Protein AF-A0ABD3QLY6-F1 (afdb_monomer_lite)

Organism: NCBI:txid29204

Foldseek 3Di:
DPDFDDDDPLPDDLVVVCVQFNQALFKTRLTGLQEIFGADQPPDPCSLLCCCPVSVAQEEEEAALQADFAVQADEQFDWHNNPDPVNVPPDRCLVVSQVSCVVVVHDRHHYYYHYDYPPAATPDLLSLLRVLLVSLLCSVVSGRYYYYYHRRAARVLLSSLLNVCQVVVVADSVRSQSSSQSSNCSSPVPDPPPDRRRHNPDVNSSVSSVVNVVVVVVLLLVLLLVVVVCVVCVVVVHDDPDPSVSSVSSQVSDDVVSVVLVPDDPDSPPPFDFPFKFKAAALLVQVVLCVQPVDRDLDDRIDIATAGAVSSVCSVDNDQLRSCQQQQKGKDQAAFPDDAPLFWLVSCQVGPVVSVVVVVCVNAVFFPDKWKFQKEKEWQDDDFPPDPPPTTRTYDYFLAHKFAQFALQQDDLLVVLVVSVVGTSDHPPPPDDPDDPSRVCCCLVPPVQFKKFKKKKKAFPDQWFPQFQFKKKKRFFFDPPDLQTDPPVTHGDPPIHIYTHGRGHRSMIMMGTRDIQFRSGRHRIIIGRTGGPDDPDPDDITIMMMMMMMTTGPDHHPPSRGCPDPPHDGDHDDNVCRRVVSVVVVVVVVVD

Secondary structure (DSSP, 8-state):
-PPPPPPPPTT--HHHHHHHHB--SSEEEEETTTEEEES-GGGSTTHHHIIIIIS---EEEEEETTSPPPTTPEE-TT------GGGGGS---HHHHHHHHHHTTPPPPEEEEEEE-TTS--S-HHHHHHHHHHHHHHHHTT--EEEE-SSSSHHHHHHHHHHHHHHSTTS-HHHHHHHHHHHHHGGGTT--------SS-SHHHHHHHHHHHHHHHHHHHHHHHHHHHHHHHHHTT-------HHHHHHHTTS-HHHHHTTTS-TT---PPPEEEEEEEE-HHHHHHHHHHH--S-SS-SEEEEEEEEHHHHHTTSSSHHHHHHHHSEEEEE---SS---TTBHHHIIIIIHHHHHHHHHHH-S-EEEEEEEEEEEEETT--------TTBPPEEE---S-B----TTTS-HHHHHHHHHHHB---TT---SSS-HHHHHHHHHHTS-EEEEEEEEEEE-SSS---SS-EEEEE----TTSS--STTTS---TT-EEEE-TT--TTEEEEEEEEESBTTS-----EEE---TT----PPPPEEEEEEEEEEEEEEPPTTTBTT-TTSPPP---HHHHHHHHHHHHHHHHT-

Structure (mmCIF, N/CA/C/O backbone):
data_AF-A0ABD3QLY6-F1
#
_entry.id   AF-A0ABD3QLY6-F1
#
loop_
_atom_site.group_PDB
_atom_site.id
_atom_site.type_symbol
_atom_site.label_atom_id
_atom_site.label_alt_id
_atom_site.label_comp_id
_atom_site.label_asym_id
_atom_site.label_entity_id
_atom_site.label_seq_id
_atom_site.pdbx_PDB_ins_code
_atom_site.Cartn_x
_atom_site.Cartn_y
_atom_site.Cartn_z
_atom_site.occupancy
_atom_site.B_iso_or_equiv
_atom_site.auth_seq_id
_atom_site.auth_comp_id
_atom_site.auth_asym_id
_atom_site.auth_atom_id
_atom_site.pdbx_PDB_model_num
ATOM 1 N N . MET A 1 1 ? -5.185 -14.599 -25.577 1.00 59.56 1 MET A N 1
ATOM 2 C CA . MET A 1 1 ? -3.857 -13.963 -25.406 1.00 59.56 1 MET A CA 1
ATOM 3 C C . MET A 1 1 ? -2.781 -14.980 -25.745 1.00 59.56 1 MET A C 1
ATOM 5 O O . MET A 1 1 ? -3.010 -16.162 -25.510 1.00 59.56 1 MET A O 1
ATOM 9 N N . GLN A 1 2 ? -1.654 -14.558 -26.323 1.00 74.06 2 GLN A N 1
ATOM 10 C CA . GLN A 1 2 ? -0.498 -15.443 -26.495 1.00 74.06 2 GLN A CA 1
ATOM 11 C C . GLN A 1 2 ? -0.027 -15.909 -25.112 1.00 74.06 2 GLN A C 1
ATOM 13 O O . GLN A 1 2 ? 0.228 -15.077 -24.244 1.00 74.06 2 GLN A O 1
ATOM 18 N N . GLN A 1 3 ? 0.045 -17.223 -24.892 1.00 84.38 3 GLN A N 1
ATOM 19 C CA . GLN A 1 3 ? 0.587 -17.766 -23.650 1.00 84.38 3 GLN A CA 1
ATOM 20 C C . GLN A 1 3 ? 2.085 -17.459 -23.603 1.00 84.38 3 GLN A C 1
ATOM 22 O O . GLN A 1 3 ? 2.825 -17.834 -24.517 1.00 84.38 3 GLN A O 1
ATOM 27 N N . LEU A 1 4 ? 2.517 -16.745 -22.567 1.00 90.88 4 LEU A N 1
ATOM 28 C CA . LEU A 1 4 ? 3.925 -16.418 -22.379 1.00 90.88 4 LEU A CA 1
ATOM 29 C C . LEU A 1 4 ? 4.684 -17.637 -21.837 1.00 90.88 4 LEU A C 1
ATOM 31 O O . LEU A 1 4 ? 4.130 -18.388 -21.028 1.00 90.88 4 LEU A O 1
ATOM 35 N N . PRO A 1 5 ? 5.941 -17.857 -22.260 1.00 92.94 5 PRO A N 1
ATOM 36 C CA . PRO A 1 5 ? 6.772 -18.891 -21.660 1.00 92.94 5 PRO A CA 1
ATOM 37 C C . PRO A 1 5 ? 7.061 -18.547 -20.187 1.00 92.94 5 PRO A C 1
ATOM 39 O O . PRO A 1 5 ? 7.190 -17.367 -19.860 1.00 92.94 5 PRO A O 1
ATOM 42 N N . PRO A 1 6 ? 7.191 -19.532 -19.282 1.00 92.75 6 PRO A N 1
ATOM 43 C CA . PRO A 1 6 ? 7.613 -19.258 -17.912 1.00 92.75 6 PRO A CA 1
ATOM 44 C C . PRO A 1 6 ? 9.043 -18.703 -17.889 1.00 92.75 6 PRO A C 1
ATOM 46 O O . PRO A 1 6 ? 9.873 -19.077 -18.725 1.00 92.75 6 PRO A O 1
ATOM 49 N N . LEU A 1 7 ? 9.342 -17.840 -16.916 1.00 92.88 7 LEU A N 1
ATOM 50 C CA . LEU A 1 7 ? 10.711 -17.378 -16.701 1.00 92.88 7 LEU A CA 1
ATOM 51 C C . LEU A 1 7 ? 11.586 -18.524 -16.171 1.00 92.88 7 LEU A C 1
ATOM 53 O O . LEU A 1 7 ? 11.130 -19.302 -15.327 1.00 92.88 7 LEU A O 1
ATOM 57 N N . PRO A 1 8 ? 12.831 -18.665 -16.662 1.00 93.25 8 PRO A N 1
ATOM 58 C CA . PRO A 1 8 ? 13.749 -19.669 -16.138 1.00 93.25 8 PRO A CA 1
ATOM 59 C C . PRO A 1 8 ? 14.133 -19.313 -14.696 1.00 93.25 8 PRO A C 1
ATOM 61 O O . PRO A 1 8 ? 14.237 -18.132 -14.393 1.00 93.25 8 PRO A O 1
ATOM 64 N N . PRO A 1 9 ? 14.417 -20.279 -13.807 1.00 90.88 9 PRO A N 1
ATOM 65 C CA . PRO A 1 9 ? 14.890 -19.953 -12.465 1.00 90.88 9 PRO A CA 1
ATOM 66 C C . PRO A 1 9 ? 16.200 -19.159 -12.539 1.00 90.88 9 PRO A C 1
ATOM 68 O O . PRO A 1 9 ? 17.073 -19.486 -13.338 1.00 90.88 9 PRO A O 1
ATOM 71 N N . LEU A 1 10 ? 16.389 -18.156 -11.678 1.00 86.25 10 LEU A N 1
ATOM 72 C CA . LEU A 1 10 ? 17.618 -17.346 -11.657 1.00 86.25 10 LEU A CA 1
ATOM 73 C C . LEU A 1 10 ? 18.898 -18.165 -11.411 1.00 86.25 10 LEU A C 1
ATOM 75 O O . LEU A 1 10 ? 19.988 -17.705 -11.750 1.00 86.25 10 LEU A O 1
ATOM 79 N N . THR A 1 11 ? 18.781 -19.362 -10.836 1.00 88.44 11 THR A N 1
ATOM 80 C CA . THR A 1 11 ? 19.881 -20.311 -10.597 1.00 88.44 11 THR A CA 1
ATOM 81 C C . THR A 1 11 ? 20.232 -21.169 -11.815 1.00 88.44 11 THR A C 1
ATOM 83 O O . THR A 1 11 ? 21.123 -22.013 -11.722 1.00 88.44 11 THR A O 1
ATOM 86 N N . ILE A 1 12 ? 19.539 -20.986 -12.944 1.00 91.25 12 ILE A N 1
ATOM 87 C CA . ILE A 1 12 ? 19.807 -21.714 -14.183 1.00 91.25 12 ILE A CA 1
ATOM 88 C C . ILE A 1 12 ? 21.262 -21.526 -14.627 1.00 91.25 12 ILE A C 1
ATOM 90 O O . ILE A 1 12 ? 21.833 -20.436 -14.534 1.00 91.25 12 ILE A O 1
ATOM 94 N N . ASP A 1 13 ? 21.866 -22.598 -15.133 1.00 92.19 13 ASP A N 1
ATOM 95 C CA . ASP A 1 13 ? 23.226 -22.539 -15.641 1.00 92.19 13 ASP A CA 1
ATOM 96 C C . ASP A 1 13 ? 23.318 -21.651 -16.896 1.00 92.19 13 ASP A C 1
ATOM 98 O O . ASP A 1 13 ? 22.377 -21.518 -17.689 1.00 92.19 13 ASP A O 1
ATOM 102 N N . GLN A 1 14 ? 24.484 -21.040 -17.098 1.00 88.94 14 GLN A N 1
ATOM 103 C CA . GLN A 1 14 ? 24.671 -20.056 -18.160 1.00 88.94 14 GLN A CA 1
ATOM 104 C C . GLN A 1 14 ? 24.549 -20.640 -19.573 1.00 88.94 14 GLN A C 1
ATOM 106 O O . GLN A 1 14 ? 24.193 -19.907 -20.498 1.00 88.94 14 GLN A O 1
ATOM 111 N N . LEU A 1 15 ? 24.796 -21.940 -19.765 1.00 90.62 15 LEU A N 1
ATOM 112 C CA . LEU A 1 15 ? 24.641 -22.584 -21.068 1.00 90.62 15 LEU A CA 1
ATOM 113 C C . LEU A 1 15 ? 23.155 -22.717 -21.420 1.00 90.62 15 LEU A C 1
ATOM 115 O O . LEU A 1 15 ? 22.743 -22.333 -22.517 1.00 90.62 15 LEU A O 1
ATOM 119 N N . SER A 1 16 ? 22.338 -23.188 -20.479 1.00 92.62 16 SER A N 1
ATOM 120 C CA . SER A 1 16 ? 20.882 -23.275 -20.632 1.00 92.62 16 SER A CA 1
ATOM 121 C C . SER A 1 16 ? 20.239 -21.895 -20.794 1.00 92.62 16 SER A C 1
ATOM 123 O O . SER A 1 16 ? 19.335 -21.714 -21.621 1.00 92.62 16 SER A O 1
ATOM 125 N N . LEU A 1 17 ? 20.743 -20.892 -20.070 1.00 93.06 17 LEU A N 1
ATOM 126 C CA . LEU A 1 17 ? 20.289 -19.515 -20.225 1.00 93.06 17 LEU A CA 1
ATOM 127 C C . LEU A 1 17 ? 20.645 -18.954 -21.607 1.00 93.06 17 LEU A C 1
ATOM 129 O O . LEU A 1 17 ? 19.781 -18.418 -22.295 1.00 93.06 17 LEU A O 1
ATOM 133 N N . THR A 1 18 ? 21.882 -19.155 -22.066 1.00 93.56 18 THR A N 1
ATOM 134 C CA . THR A 1 18 ? 22.313 -18.774 -23.422 1.00 93.56 18 THR A CA 1
ATOM 135 C C . THR A 1 18 ? 21.479 -19.469 -24.495 1.00 93.56 18 THR A C 1
ATOM 137 O O . THR A 1 18 ? 21.107 -18.845 -25.479 1.00 93.56 18 THR A O 1
ATOM 140 N N . LYS A 1 19 ? 21.125 -20.743 -24.312 1.00 93.75 19 LYS A N 1
ATOM 141 C CA . LYS A 1 19 ? 20.313 -21.483 -25.287 1.00 93.75 19 LYS A CA 1
ATOM 142 C C . LYS A 1 19 ? 18.895 -20.924 -25.432 1.00 93.75 19 LYS A C 1
ATOM 144 O O . LYS A 1 19 ? 18.322 -20.995 -26.515 1.00 93.75 19 LYS A O 1
ATOM 149 N N . SER A 1 20 ? 18.318 -20.424 -24.343 1.00 94.50 20 SER A N 1
ATOM 150 C CA . SER A 1 20 ? 16.939 -19.924 -24.321 1.00 94.50 20 SER A CA 1
ATOM 151 C C . SER A 1 20 ? 16.842 -18.428 -24.623 1.00 94.50 20 SER A C 1
ATOM 153 O O . SER A 1 20 ? 15.926 -18.016 -25.329 1.00 94.50 20 SER A O 1
ATOM 155 N N . HIS A 1 21 ? 17.783 -17.631 -24.109 1.00 96.75 21 HIS A N 1
ATOM 156 C CA . HIS A 1 21 ? 17.740 -16.168 -24.154 1.00 96.75 21 HIS A CA 1
ATOM 157 C C . HIS A 1 21 ? 18.874 -15.546 -24.981 1.00 96.75 21 HIS A C 1
ATOM 159 O O . HIS A 1 21 ? 18.797 -14.382 -25.369 1.00 96.75 21 HIS A O 1
ATOM 165 N N . GLY A 1 22 ? 19.929 -16.298 -25.290 1.00 95.25 22 GLY A N 1
ATOM 166 C CA . GLY A 1 22 ? 21.015 -15.826 -26.143 1.00 95.25 22 GLY A CA 1
ATOM 167 C C . GLY A 1 22 ? 20.568 -15.653 -27.594 1.00 95.25 22 GLY A C 1
ATOM 168 O O . GLY A 1 22 ? 19.684 -16.355 -28.086 1.00 95.25 22 GLY A O 1
ATOM 169 N N . PHE A 1 23 ? 21.192 -14.701 -28.285 1.00 95.38 23 PHE A N 1
ATOM 170 C CA . PHE A 1 23 ? 20.975 -14.498 -29.715 1.00 95.38 23 PHE A CA 1
ATOM 171 C C . PHE A 1 23 ? 22.287 -14.189 -30.436 1.00 95.38 23 PHE A C 1
ATOM 173 O O . PHE A 1 23 ? 22.769 -15.016 -31.204 1.00 95.38 23 PHE A O 1
ATOM 180 N N . ASN A 1 24 ? 22.905 -13.040 -30.151 1.00 92.56 24 ASN A N 1
ATOM 181 C CA . ASN A 1 24 ? 24.250 -12.706 -30.623 1.00 92.56 24 ASN A CA 1
ATOM 182 C C . ASN A 1 24 ? 24.937 -11.721 -29.657 1.00 92.56 24 ASN A C 1
ATOM 184 O O . ASN A 1 24 ? 24.433 -11.431 -28.572 1.00 92.56 24 ASN A O 1
ATOM 188 N N . ASN A 1 25 ? 26.095 -11.183 -30.038 1.00 91.31 25 ASN A N 1
ATOM 189 C CA . ASN A 1 25 ? 26.850 -10.249 -29.197 1.00 91.31 25 ASN A CA 1
ATOM 190 C C . ASN A 1 25 ? 26.251 -8.825 -29.118 1.00 91.31 25 ASN A C 1
ATOM 192 O O . ASN A 1 25 ? 26.773 -7.969 -28.404 1.00 91.31 25 ASN A O 1
ATOM 196 N N . LYS A 1 26 ? 25.160 -8.536 -29.839 1.00 93.81 26 LYS A N 1
ATOM 197 C CA . LYS A 1 26 ? 24.485 -7.224 -29.847 1.00 93.81 26 LYS A CA 1
ATOM 198 C C . LYS A 1 26 ? 23.070 -7.264 -29.279 1.00 93.81 26 LYS A C 1
ATOM 200 O O . LYS A 1 26 ? 22.613 -6.238 -28.765 1.00 93.81 26 LYS A O 1
ATOM 205 N N . ALA A 1 27 ? 22.413 -8.420 -29.288 1.00 96.00 27 ALA A N 1
ATOM 206 C CA . ALA A 1 27 ? 21.029 -8.597 -28.867 1.00 96.00 27 ALA A CA 1
ATOM 207 C C . ALA A 1 27 ? 20.803 -9.922 -28.122 1.00 96.00 27 ALA A C 1
ATOM 209 O O . ALA A 1 27 ? 21.562 -10.877 -28.269 1.00 96.00 27 ALA A O 1
ATOM 210 N N . HIS A 1 28 ? 19.740 -9.964 -27.325 1.00 97.25 28 HIS A N 1
ATOM 211 C CA . HIS A 1 28 ? 19.273 -11.146 -26.603 1.00 97.25 28 HIS A CA 1
ATOM 212 C C . HIS A 1 28 ? 17.742 -11.115 -26.486 1.00 97.25 28 HIS A C 1
ATOM 214 O O . HIS A 1 28 ? 17.113 -10.066 -26.660 1.00 97.25 28 HIS A O 1
ATOM 220 N N . TRP A 1 29 ? 17.139 -12.262 -26.189 1.00 98.19 29 TRP A N 1
ATOM 221 C CA . TRP A 1 29 ? 15.729 -12.349 -25.827 1.00 98.19 29 TRP A CA 1
ATOM 222 C C . TRP A 1 29 ? 15.544 -11.988 -24.356 1.00 98.19 29 TRP A C 1
ATOM 224 O O . TRP A 1 29 ? 16.235 -12.520 -23.493 1.00 98.19 29 TRP A O 1
ATOM 234 N N . VAL A 1 30 ? 14.581 -11.112 -24.084 1.00 97.81 30 VAL A N 1
ATOM 235 C CA . VAL A 1 30 ? 14.036 -10.876 -22.740 1.00 97.81 30 VAL A CA 1
ATOM 236 C C . VAL A 1 30 ? 12.914 -11.877 -22.468 1.00 97.81 30 VAL A C 1
ATOM 238 O O . VAL A 1 30 ? 12.839 -12.449 -21.390 1.00 97.81 30 VAL A O 1
ATOM 241 N N . ILE A 1 31 ? 12.073 -12.118 -23.479 1.00 97.94 31 ILE A N 1
ATOM 242 C CA . ILE A 1 31 ? 11.062 -13.178 -23.499 1.00 97.94 31 ILE A CA 1
ATOM 243 C C . ILE A 1 31 ? 11.219 -13.913 -24.837 1.00 97.94 31 ILE A C 1
ATOM 245 O O . ILE A 1 31 ? 11.044 -13.278 -25.887 1.00 97.94 31 ILE A O 1
ATOM 249 N N . PRO A 1 32 ? 11.558 -15.215 -24.845 1.00 97.56 32 PRO A N 1
ATOM 250 C CA . PRO A 1 32 ? 11.840 -15.952 -26.074 1.00 97.56 32 PRO A CA 1
ATOM 251 C C . PRO A 1 32 ? 10.712 -15.853 -27.109 1.00 97.56 32 PRO A C 1
ATOM 253 O O . PRO A 1 32 ? 9.556 -16.138 -26.804 1.00 97.56 32 PRO A O 1
ATOM 256 N N . ASN A 1 33 ? 11.062 -15.483 -28.346 1.00 96.56 33 ASN A N 1
ATOM 257 C CA . ASN A 1 33 ? 10.144 -15.288 -29.479 1.00 96.56 33 ASN A CA 1
ATOM 258 C C . ASN A 1 33 ? 9.074 -14.195 -29.288 1.00 96.56 33 ASN A C 1
ATOM 260 O O . ASN A 1 33 ? 8.086 -14.185 -30.018 1.00 96.56 33 ASN A O 1
ATOM 264 N N . VAL A 1 34 ? 9.249 -13.293 -28.318 1.00 97.50 34 VAL A N 1
ATOM 265 C CA . VAL A 1 34 ? 8.270 -12.242 -27.996 1.00 97.50 34 VAL A CA 1
ATOM 266 C C . VAL A 1 34 ? 8.933 -10.871 -27.894 1.00 97.50 34 VAL A C 1
ATOM 268 O O . VAL A 1 34 ? 8.550 -9.944 -28.605 1.00 97.50 34 VAL A O 1
ATOM 271 N N . LEU A 1 35 ? 9.945 -10.736 -27.035 1.00 98.44 35 LEU A N 1
ATOM 272 C CA . LEU A 1 35 ? 10.588 -9.457 -26.741 1.00 98.44 35 LEU A CA 1
ATOM 273 C C . LEU A 1 35 ? 12.107 -9.607 -26.759 1.00 98.44 35 LEU A C 1
ATOM 275 O O . LEU A 1 35 ? 12.666 -10.414 -26.014 1.00 98.44 35 LEU A O 1
ATOM 279 N N . MET A 1 36 ? 12.771 -8.795 -27.575 1.00 98.38 36 MET A N 1
ATOM 280 C CA . MET A 1 36 ? 14.224 -8.693 -27.649 1.00 98.38 36 MET A CA 1
ATOM 281 C C . MET A 1 36 ? 14.712 -7.330 -27.182 1.00 98.38 36 MET A C 1
ATOM 283 O O . MET A 1 36 ? 14.082 -6.308 -27.451 1.00 98.38 36 MET A O 1
ATOM 287 N N . GLN A 1 37 ? 15.894 -7.328 -26.573 1.00 97.38 37 GLN A N 1
ATOM 288 C CA . GLN A 1 37 ? 16.647 -6.133 -26.213 1.00 97.38 37 GLN A CA 1
ATOM 289 C C . GLN A 1 37 ? 18.011 -6.164 -26.910 1.00 97.38 37 GLN A C 1
ATOM 291 O O . GLN A 1 37 ? 18.732 -7.167 -26.859 1.00 97.38 37 GLN A O 1
ATOM 296 N N . GLY A 1 38 ? 18.411 -5.054 -27.535 1.00 96.19 38 GLY A N 1
ATOM 297 C CA . GLY A 1 38 ? 19.705 -4.995 -28.209 1.00 96.19 38 GLY A CA 1
ATOM 298 C C . GLY A 1 38 ? 20.200 -3.603 -28.582 1.00 96.19 38 GLY A C 1
ATOM 299 O O . GLY A 1 38 ? 19.573 -2.586 -28.288 1.00 96.19 38 GLY A O 1
ATOM 300 N N . ALA A 1 39 ? 21.396 -3.568 -29.169 1.00 95.31 39 ALA A N 1
ATOM 301 C CA . ALA A 1 39 ? 22.043 -2.352 -29.658 1.00 95.31 39 ALA A CA 1
ATOM 302 C C . ALA A 1 39 ? 21.338 -1.782 -30.902 1.00 95.31 39 ALA A C 1
ATOM 304 O O . ALA A 1 39 ? 20.461 -2.418 -31.493 1.00 95.31 39 ALA A O 1
ATOM 305 N N . HIS A 1 40 ? 21.737 -0.585 -31.327 1.00 95.69 40 HIS A N 1
ATOM 306 C CA . HIS A 1 40 ? 21.198 0.018 -32.542 1.00 95.69 40 HIS A CA 1
ATOM 307 C C . HIS A 1 40 ? 21.390 -0.922 -33.758 1.00 95.69 40 HIS A C 1
ATOM 309 O O . HIS A 1 40 ? 22.501 -1.433 -33.940 1.00 95.69 40 HIS A O 1
ATOM 315 N N . PRO A 1 41 ? 20.359 -1.164 -34.598 1.00 95.62 41 PRO A N 1
ATOM 316 C CA . PRO A 1 41 ? 20.421 -2.169 -35.667 1.00 95.62 41 PRO A CA 1
ATOM 317 C C . PRO A 1 41 ? 21.598 -2.012 -36.638 1.00 95.62 41 PRO A C 1
ATOM 319 O O . PRO A 1 41 ? 22.166 -3.009 -37.062 1.00 95.62 41 PRO A O 1
ATOM 322 N N . SER A 1 42 ? 22.016 -0.779 -36.933 1.00 91.94 42 SER A N 1
ATOM 323 C CA . SER A 1 42 ? 23.140 -0.495 -37.845 1.00 91.94 42 SER A CA 1
ATOM 324 C C . SER A 1 42 ? 24.536 -0.661 -37.219 1.00 91.94 42 SER A C 1
ATOM 326 O O . SER A 1 42 ? 25.515 -0.218 -37.807 1.00 91.94 42 SER A O 1
ATOM 328 N N . THR A 1 43 ? 24.657 -1.214 -36.006 1.00 86.88 43 THR A N 1
ATOM 329 C CA . THR A 1 43 ? 25.962 -1.378 -35.323 1.00 86.88 43 THR A CA 1
ATOM 330 C C . THR A 1 43 ? 26.762 -2.594 -35.789 1.00 86.88 43 THR A C 1
ATOM 332 O O . THR A 1 43 ? 27.931 -2.716 -35.424 1.00 86.88 43 THR A O 1
ATOM 335 N N . ALA A 1 44 ? 26.148 -3.493 -36.559 1.00 86.62 44 ALA A N 1
ATOM 336 C CA . ALA A 1 44 ? 26.802 -4.629 -37.194 1.00 86.62 44 ALA A CA 1
ATOM 337 C C . ALA A 1 44 ? 26.043 -5.017 -38.470 1.00 86.62 44 ALA A C 1
ATOM 339 O O . ALA A 1 44 ? 24.809 -5.016 -38.478 1.00 86.62 44 ALA A O 1
ATOM 340 N N . ASP A 1 45 ? 26.779 -5.358 -39.529 1.00 85.50 45 ASP A N 1
ATOM 341 C CA . ASP A 1 45 ? 26.213 -5.612 -40.862 1.00 85.50 45 ASP A CA 1
ATOM 342 C C . ASP A 1 45 ? 25.233 -6.800 -40.881 1.00 85.50 45 ASP A C 1
ATOM 344 O O . ASP A 1 45 ? 24.258 -6.807 -41.631 1.00 85.50 45 ASP A O 1
ATOM 348 N N . ASP A 1 46 ? 25.451 -7.799 -40.025 1.00 90.44 46 ASP A N 1
ATOM 349 C CA . ASP A 1 46 ? 24.659 -9.028 -39.939 1.00 90.44 46 ASP A CA 1
ATOM 350 C C . ASP A 1 46 ? 23.481 -8.944 -38.953 1.00 90.44 46 ASP A C 1
ATOM 352 O O . ASP A 1 46 ? 22.630 -9.845 -38.911 1.00 90.44 46 ASP A O 1
ATOM 356 N N . LEU A 1 47 ? 23.385 -7.861 -38.173 1.00 94.19 47 LEU A N 1
ATOM 357 C CA . LEU A 1 47 ? 22.368 -7.728 -37.133 1.00 94.19 47 LEU A CA 1
ATOM 358 C C . LEU A 1 47 ? 20.967 -7.582 -37.731 1.00 94.19 47 LEU A C 1
ATOM 360 O O . LEU A 1 47 ? 20.060 -8.306 -37.328 1.00 94.19 47 LEU A O 1
ATOM 364 N N . ILE A 1 48 ? 20.778 -6.695 -38.711 1.00 97.06 48 ILE A N 1
ATOM 365 C CA . ILE A 1 48 ? 19.473 -6.494 -39.363 1.00 97.06 48 ILE A CA 1
ATOM 366 C C . ILE A 1 48 ? 18.973 -7.781 -40.043 1.00 97.06 48 ILE A C 1
ATOM 368 O O . ILE A 1 48 ? 17.844 -8.186 -39.737 1.00 97.06 48 ILE A O 1
ATOM 372 N N . PRO A 1 49 ? 19.774 -8.468 -40.890 1.00 96.75 49 PRO A N 1
ATOM 373 C CA . PRO A 1 49 ? 19.412 -9.781 -41.418 1.00 96.75 49 PRO A CA 1
ATOM 374 C C . PRO A 1 49 ? 18.986 -10.761 -40.327 1.00 96.75 49 PRO A C 1
ATOM 376 O O . PRO A 1 49 ? 17.916 -11.357 -40.421 1.00 96.75 49 PRO A O 1
ATOM 379 N N . SER A 1 50 ? 19.757 -10.861 -39.243 1.00 96.75 50 SER A N 1
ATOM 380 C CA . SER A 1 50 ? 19.460 -11.782 -38.144 1.00 96.75 50 SER A CA 1
ATOM 381 C C . SER A 1 50 ? 18.146 -11.447 -37.429 1.00 96.75 50 SER A C 1
ATOM 383 O O . SER A 1 50 ? 17.336 -12.342 -37.182 1.00 96.75 50 SER A O 1
ATOM 385 N N . LEU A 1 51 ? 17.894 -10.174 -37.113 1.00 97.62 51 LEU A N 1
ATOM 386 C CA . LEU A 1 51 ? 16.672 -9.741 -36.423 1.00 97.62 51 LEU A CA 1
ATOM 387 C C . LEU A 1 51 ? 15.415 -10.006 -37.259 1.00 97.62 51 LEU A C 1
ATOM 389 O O . LEU A 1 51 ? 14.384 -10.423 -36.732 1.00 97.62 51 LEU A O 1
ATOM 393 N N . VAL A 1 52 ? 15.495 -9.790 -38.570 1.00 97.75 52 VAL A N 1
ATOM 394 C CA . VAL A 1 52 ? 14.347 -9.951 -39.467 1.00 97.75 52 VAL A CA 1
ATOM 395 C C . VAL A 1 52 ? 14.146 -11.413 -39.866 1.00 97.75 52 VAL A C 1
ATOM 397 O O . VAL A 1 52 ? 13.032 -11.919 -39.790 1.00 97.75 52 VAL A O 1
ATOM 400 N N . GLN A 1 53 ? 15.203 -12.118 -40.267 1.00 96.06 53 GLN A N 1
ATOM 401 C CA . GLN A 1 53 ? 15.101 -13.486 -40.776 1.00 96.06 53 GLN A CA 1
ATOM 402 C C . GLN A 1 53 ? 15.007 -14.521 -39.650 1.00 96.06 53 GLN A C 1
ATOM 404 O O . GLN A 1 53 ? 14.127 -15.385 -39.674 1.00 96.06 53 GLN A O 1
ATOM 409 N N . ASN A 1 54 ? 15.913 -14.444 -38.671 1.00 96.06 54 ASN A N 1
ATOM 410 C CA . ASN A 1 54 ? 16.063 -15.484 -37.652 1.00 96.06 54 ASN A CA 1
ATOM 411 C C . ASN A 1 54 ? 15.120 -15.232 -36.475 1.00 96.06 54 ASN A C 1
ATOM 413 O O . ASN A 1 54 ? 14.393 -16.137 -36.071 1.00 96.06 54 ASN A O 1
ATOM 417 N N . ALA A 1 55 ? 15.098 -13.999 -35.957 1.00 97.12 55 ALA A N 1
ATOM 418 C CA . ALA A 1 55 ? 14.223 -13.630 -34.844 1.00 97.12 55 ALA A CA 1
ATOM 419 C C . ALA A 1 55 ? 12.796 -13.256 -35.276 1.00 97.12 55 ALA A C 1
ATOM 421 O O . ALA A 1 55 ? 11.887 -13.278 -34.450 1.00 97.12 55 ALA A O 1
ATOM 422 N N . LYS A 1 56 ? 12.581 -12.958 -36.566 1.00 97.69 56 LYS A N 1
ATOM 423 C CA . LYS A 1 56 ? 11.270 -12.593 -37.129 1.00 97.69 56 LYS A CA 1
ATOM 424 C C . LYS A 1 56 ? 10.636 -11.380 -36.445 1.00 97.69 56 LYS A C 1
ATOM 426 O O . LYS A 1 56 ? 9.412 -11.303 -36.342 1.00 97.69 56 LYS A O 1
ATOM 431 N N . CYS A 1 57 ? 11.460 -10.430 -36.002 1.00 98.31 57 CYS A N 1
ATOM 432 C CA . CYS A 1 57 ? 10.989 -9.194 -35.387 1.00 98.31 57 CYS A CA 1
ATOM 433 C C . CYS A 1 57 ? 10.050 -8.451 -36.345 1.00 98.31 57 CYS A C 1
ATOM 435 O O . CYS A 1 57 ? 10.424 -8.114 -37.470 1.00 98.31 57 CYS A O 1
ATOM 437 N N . THR A 1 58 ? 8.824 -8.194 -35.893 1.00 98.25 58 THR A N 1
ATOM 438 C CA . THR A 1 58 ? 7.805 -7.467 -36.661 1.00 98.25 58 THR A CA 1
ATOM 439 C C . THR A 1 58 ? 7.786 -5.984 -36.330 1.00 98.25 58 THR A C 1
ATOM 441 O O . THR A 1 58 ? 7.285 -5.193 -37.125 1.00 98.25 58 THR A O 1
ATOM 444 N N . THR A 1 59 ? 8.322 -5.611 -35.167 1.00 98.56 59 THR A N 1
ATOM 445 C CA . THR A 1 59 ? 8.187 -4.264 -34.612 1.00 98.56 59 THR A CA 1
ATOM 446 C C . THR A 1 59 ? 9.510 -3.807 -34.016 1.00 98.56 59 THR A C 1
ATOM 448 O O . THR A 1 59 ? 10.133 -4.541 -33.255 1.00 98.56 59 THR A O 1
ATOM 451 N N . PHE A 1 60 ? 9.944 -2.596 -34.355 1.00 98.50 60 PHE A N 1
ATOM 452 C CA . PHE A 1 60 ? 11.217 -2.013 -33.934 1.00 98.50 60 PHE A CA 1
ATOM 453 C C . PHE A 1 60 ? 10.952 -0.736 -33.143 1.00 98.50 60 PHE A C 1
ATOM 455 O O . PHE A 1 60 ? 10.406 0.219 -33.693 1.00 98.50 60 PHE A O 1
ATOM 462 N N . LEU A 1 61 ? 11.334 -0.711 -31.866 1.00 98.31 61 LEU A N 1
ATOM 463 C CA . LEU A 1 61 ? 11.169 0.443 -30.984 1.00 98.31 61 LEU A CA 1
ATOM 464 C C . LEU A 1 61 ? 12.524 1.087 -30.681 1.00 98.31 61 LEU A C 1
ATOM 466 O O . LEU A 1 61 ? 13.385 0.484 -30.037 1.00 98.31 61 LEU A O 1
ATOM 470 N N . SER A 1 62 ? 12.678 2.332 -31.130 1.00 97.88 62 SER A N 1
ATOM 471 C CA . SER A 1 62 ? 13.838 3.172 -30.840 1.00 97.88 62 SER A CA 1
ATOM 472 C C . SER A 1 62 ? 13.597 4.035 -29.604 1.00 97.88 62 SER A C 1
ATOM 474 O O . SER A 1 62 ? 12.604 4.762 -29.540 1.00 97.88 62 SER A O 1
ATOM 476 N N . LEU A 1 63 ? 14.540 3.978 -28.657 1.00 97.75 63 LEU A N 1
ATOM 477 C CA . LEU A 1 63 ? 14.509 4.761 -27.418 1.00 97.75 63 LEU A CA 1
ATOM 478 C C . LEU A 1 63 ? 15.413 6.005 -27.417 1.00 97.75 63 LEU A C 1
ATOM 480 O O . LEU A 1 63 ? 15.730 6.546 -26.358 1.00 97.75 63 LEU A O 1
ATOM 484 N N . GLN A 1 64 ? 15.921 6.424 -28.574 1.00 95.38 64 GLN A N 1
ATOM 485 C CA . GLN A 1 64 ? 16.970 7.442 -28.646 1.00 95.38 64 GLN A CA 1
ATOM 486 C C . GLN A 1 64 ? 16.397 8.841 -28.817 1.00 95.38 64 GLN A C 1
ATOM 488 O O . GLN A 1 64 ? 15.936 9.179 -29.901 1.00 95.38 64 GLN A O 1
ATOM 493 N N . ALA A 1 65 ? 16.466 9.663 -27.769 1.00 94.62 65 ALA A N 1
ATOM 494 C CA . ALA A 1 65 ? 16.034 11.061 -27.828 1.00 94.62 65 ALA A CA 1
ATOM 495 C C . ALA A 1 65 ? 16.841 11.899 -28.829 1.00 94.62 65 ALA A C 1
ATOM 497 O O . ALA A 1 65 ? 16.329 12.862 -29.393 1.00 94.62 65 ALA A O 1
ATOM 498 N N . GLU A 1 66 ? 18.102 11.523 -29.038 1.00 92.06 66 GLU A N 1
ATOM 499 C CA . GLU A 1 66 ? 19.062 12.226 -29.880 1.00 92.06 66 GLU A CA 1
ATOM 500 C C . GLU A 1 66 ? 18.926 11.907 -31.379 1.00 92.06 66 GLU A C 1
ATOM 502 O O . GLU A 1 66 ? 19.527 12.589 -32.208 1.00 92.06 66 GLU A O 1
ATOM 507 N N . VAL A 1 67 ? 18.141 10.885 -31.746 1.00 89.94 67 VAL A N 1
ATOM 508 C CA . VAL A 1 67 ? 17.972 10.426 -33.134 1.00 89.94 67 VAL A CA 1
ATOM 509 C C . VAL A 1 67 ? 16.558 10.732 -33.608 1.00 89.94 67 VAL A C 1
ATOM 511 O O . VAL A 1 67 ? 15.587 10.407 -32.929 1.00 89.94 67 VAL A O 1
ATOM 514 N N . ALA A 1 68 ? 16.427 11.322 -34.796 1.00 90.12 68 ALA A N 1
ATOM 515 C CA . ALA A 1 68 ? 15.116 11.542 -35.391 1.00 90.12 68 ALA A CA 1
ATOM 516 C C . ALA A 1 68 ? 14.373 10.202 -35.625 1.00 90.12 68 ALA A C 1
ATOM 518 O O . ALA A 1 68 ? 15.007 9.188 -35.943 1.00 90.12 68 ALA A O 1
ATOM 519 N N . PRO A 1 69 ? 13.033 10.171 -35.509 1.00 91.94 69 PRO A N 1
ATOM 520 C CA . PRO A 1 69 ? 12.248 8.969 -35.754 1.00 91.94 69 PRO A CA 1
ATOM 521 C C . PRO A 1 69 ? 12.524 8.380 -37.140 1.00 91.94 69 PRO A C 1
ATOM 523 O O . PRO A 1 69 ? 12.713 9.106 -38.119 1.00 91.94 69 PRO A O 1
ATOM 526 N N . GLN A 1 70 ? 12.508 7.049 -37.237 1.00 90.25 70 GLN A N 1
ATOM 527 C CA . GLN A 1 70 ? 12.635 6.371 -38.527 1.00 90.25 70 GLN A CA 1
ATOM 528 C C . GLN A 1 70 ? 11.490 6.779 -39.467 1.00 90.25 70 GLN A C 1
ATOM 530 O O . GLN A 1 70 ? 10.407 7.166 -39.025 1.00 90.25 70 GLN A O 1
ATOM 535 N N . GLN A 1 71 ? 11.700 6.648 -40.779 1.00 86.56 71 GLN A N 1
ATOM 536 C CA . GLN A 1 71 ? 10.645 6.926 -41.754 1.00 86.56 71 GLN A CA 1
ATOM 537 C C . GLN A 1 71 ? 9.377 6.112 -41.439 1.00 86.56 71 GLN A C 1
ATOM 539 O O . GLN A 1 71 ? 9.432 4.884 -41.331 1.00 86.56 71 GLN A O 1
ATOM 544 N N . SER A 1 72 ? 8.248 6.817 -41.313 1.00 88.19 72 SER A N 1
ATOM 545 C CA . SER A 1 72 ? 6.938 6.257 -40.944 1.00 88.19 72 SER A CA 1
ATOM 546 C C . SER A 1 72 ? 6.865 5.652 -39.536 1.00 88.19 72 SER A C 1
ATOM 548 O O . SER A 1 72 ? 5.976 4.844 -39.274 1.00 88.19 72 SER A O 1
ATOM 550 N N . ALA A 1 73 ? 7.778 6.019 -38.633 1.00 94.00 73 ALA A N 1
ATOM 551 C CA . ALA A 1 73 ? 7.685 5.610 -37.240 1.00 94.00 73 ALA A CA 1
ATOM 552 C C . ALA A 1 73 ? 6.485 6.264 -36.542 1.00 94.00 73 ALA A C 1
ATOM 554 O O . ALA A 1 73 ? 6.201 7.447 -36.735 1.00 94.00 73 ALA A O 1
ATOM 555 N N . ILE A 1 74 ? 5.809 5.486 -35.701 1.00 96.19 74 ILE A N 1
ATOM 556 C CA . ILE A 1 74 ? 4.744 5.965 -34.822 1.00 96.19 74 ILE A CA 1
ATOM 557 C C . ILE A 1 74 ? 5.402 6.535 -33.562 1.00 96.19 74 ILE A C 1
ATOM 559 O O . ILE A 1 74 ? 6.168 5.840 -32.890 1.00 96.19 74 ILE A O 1
ATOM 563 N N . LEU A 1 75 ? 5.109 7.798 -33.250 1.00 95.75 75 LEU A N 1
ATOM 564 C CA . LEU A 1 75 ? 5.519 8.422 -31.994 1.00 95.75 75 LEU A CA 1
ATOM 565 C C . LEU A 1 75 ? 4.615 7.936 -30.863 1.00 95.75 75 LEU A C 1
ATOM 567 O O . LEU A 1 75 ? 3.393 7.963 -30.996 1.00 95.75 75 LEU A O 1
ATOM 571 N N . ILE A 1 76 ? 5.220 7.510 -29.759 1.00 91.56 76 ILE A N 1
ATOM 572 C CA . ILE A 1 76 ? 4.503 7.147 -28.537 1.00 91.56 76 ILE A CA 1
ATOM 573 C C . ILE A 1 76 ? 4.745 8.262 -27.516 1.00 91.56 76 ILE A C 1
ATOM 575 O O . ILE A 1 76 ? 5.897 8.600 -27.260 1.00 91.56 76 ILE A O 1
ATOM 579 N N . GLY A 1 77 ? 3.678 8.832 -26.950 1.00 88.88 77 GLY A N 1
ATOM 580 C CA . GLY A 1 77 ? 3.751 9.864 -25.905 1.00 88.88 77 GLY A CA 1
ATOM 581 C C . GLY A 1 77 ? 4.580 11.117 -26.249 1.00 88.88 77 GLY A C 1
ATOM 582 O O . GLY A 1 77 ? 4.925 11.390 -27.405 1.00 88.88 77 GLY A O 1
ATOM 583 N N . GLU A 1 78 ? 4.923 11.885 -25.210 1.00 90.44 78 GLU A N 1
ATOM 584 C CA . GLU A 1 78 ? 5.676 13.147 -25.297 1.00 90.44 78 GLU A CA 1
ATOM 585 C C . GLU A 1 78 ? 7.129 13.026 -24.799 1.00 90.44 78 GLU A C 1
ATOM 587 O O . GLU A 1 78 ? 7.699 13.990 -24.265 1.00 90.44 78 GLU A O 1
ATOM 592 N N . GLY A 1 79 ? 7.751 11.856 -25.021 1.00 91.12 79 GLY A N 1
ATOM 593 C CA . GLY A 1 79 ? 9.167 11.586 -24.735 1.00 91.12 79 GLY A CA 1
ATOM 594 C C . GLY A 1 79 ? 10.127 12.662 -25.273 1.00 91.12 79 GLY A C 1
ATOM 595 O O . GLY A 1 79 ? 9.748 13.554 -26.035 1.00 91.12 79 GLY A O 1
ATOM 596 N N . TYR A 1 80 ? 11.398 12.615 -24.875 1.00 92.81 80 TYR A N 1
ATOM 597 C CA . TYR A 1 80 ? 12.377 13.629 -25.283 1.00 92.81 80 TYR A CA 1
ATOM 598 C C . TYR A 1 80 ? 12.542 13.687 -26.812 1.00 92.81 80 TYR A C 1
ATOM 600 O O . TYR A 1 80 ? 12.561 12.662 -27.490 1.00 92.81 80 TYR A O 1
ATOM 608 N N . ARG A 1 81 ? 12.682 14.900 -27.357 1.00 92.06 81 ARG A N 1
ATOM 609 C CA . ARG A 1 81 ? 12.849 15.165 -28.799 1.00 92.06 81 ARG A CA 1
ATOM 610 C C . ARG A 1 81 ? 14.077 16.041 -29.033 1.00 92.06 81 ARG A C 1
ATOM 612 O O . ARG A 1 81 ? 14.002 17.073 -29.694 1.00 92.06 81 ARG A O 1
ATOM 619 N N . ASP A 1 82 ? 15.203 15.647 -28.447 1.00 89.06 82 ASP A N 1
ATOM 620 C CA . ASP A 1 82 ? 16.475 16.374 -28.533 1.00 89.06 82 ASP A CA 1
ATOM 621 C C . ASP A 1 82 ? 17.200 16.074 -29.853 1.00 89.06 82 ASP A C 1
ATOM 623 O O . ASP A 1 82 ? 18.400 15.799 -29.881 1.00 89.06 82 ASP A O 1
ATOM 627 N N . TRP A 1 83 ? 16.458 16.077 -30.960 1.00 84.50 83 TRP A N 1
ATOM 628 C CA . TRP A 1 83 ? 16.987 15.748 -32.275 1.00 84.50 83 TRP A CA 1
ATOM 629 C C . TRP A 1 83 ? 18.039 16.787 -32.656 1.00 84.50 83 TRP A C 1
ATOM 631 O O . TRP A 1 83 ? 17.722 17.922 -33.017 1.00 84.50 83 TRP A O 1
ATOM 641 N N . SER A 1 84 ? 19.312 16.415 -32.547 1.00 71.06 84 SER A N 1
ATOM 642 C CA . SER A 1 84 ? 20.398 17.315 -32.914 1.00 71.06 84 SER A CA 1
ATOM 643 C C . SER A 1 84 ? 20.493 17.414 -34.437 1.00 71.06 84 SER A C 1
ATOM 645 O O . SER A 1 84 ? 20.171 16.472 -35.165 1.00 71.06 84 SER A O 1
ATOM 647 N N . ILE A 1 85 ? 20.986 18.542 -34.952 1.00 55.88 85 ILE A N 1
ATOM 648 C CA . ILE A 1 85 ? 21.300 18.684 -36.386 1.00 55.88 85 ILE A CA 1
ATOM 649 C C . ILE A 1 85 ? 22.398 17.677 -36.807 1.00 55.88 85 ILE A C 1
ATOM 651 O O . ILE A 1 85 ? 22.428 17.257 -37.966 1.00 55.88 85 ILE A O 1
ATOM 655 N N . ASP A 1 86 ? 23.222 17.223 -35.852 1.00 55.25 86 ASP A N 1
ATOM 656 C CA . ASP A 1 86 ? 24.279 16.213 -36.020 1.00 55.25 86 ASP A CA 1
ATOM 657 C C . ASP A 1 86 ? 23.773 14.758 -35.995 1.00 55.25 86 ASP A C 1
ATOM 659 O O . ASP A 1 86 ? 24.513 13.836 -36.348 1.00 55.25 86 ASP A O 1
ATOM 663 N N . SER A 1 87 ? 22.493 14.526 -35.673 1.00 54.75 87 SER A N 1
ATOM 664 C CA . SER A 1 87 ? 21.845 13.203 -35.748 1.00 54.75 87 SER A CA 1
ATOM 665 C C . SER A 1 87 ? 21.850 12.597 -37.159 1.00 54.75 87 SER A C 1
ATOM 667 O O . SER A 1 87 ? 21.646 11.393 -37.314 1.00 54.75 87 SER A O 1
ATOM 669 N N . LYS A 1 88 ? 22.187 13.399 -38.183 1.00 54.50 88 LYS A N 1
ATOM 670 C CA . LYS A 1 88 ? 22.468 12.968 -39.565 1.00 54.50 88 LYS A CA 1
ATOM 671 C C . LYS A 1 88 ? 23.516 11.851 -39.666 1.00 54.50 88 LYS A C 1
ATOM 673 O O . LYS A 1 88 ? 23.562 11.179 -40.691 1.00 54.50 88 LYS A O 1
ATOM 678 N N . ASN A 1 89 ? 24.330 11.647 -38.628 1.00 62.28 89 ASN A N 1
ATOM 679 C CA . ASN A 1 89 ? 25.368 10.618 -38.601 1.00 62.28 89 ASN A CA 1
ATOM 680 C C . ASN A 1 89 ? 24.895 9.247 -38.089 1.00 62.28 89 ASN A C 1
ATOM 682 O O . ASN A 1 89 ? 25.653 8.286 -38.205 1.00 62.28 89 ASN A O 1
ATOM 686 N N . VAL A 1 90 ? 23.676 9.115 -37.543 1.00 67.62 90 VAL A N 1
ATOM 687 C CA . VAL A 1 90 ? 23.124 7.799 -37.176 1.00 67.62 90 VAL A CA 1
ATOM 688 C C . VAL A 1 90 ? 22.331 7.247 -38.366 1.00 67.62 90 VAL A C 1
ATOM 690 O O . VAL A 1 90 ? 21.301 7.824 -38.725 1.00 67.62 90 VAL A O 1
ATOM 693 N N . PRO A 1 91 ? 22.773 6.147 -39.007 1.00 74.19 91 PRO A N 1
ATOM 694 C CA . PRO A 1 91 ? 22.123 5.653 -40.215 1.00 74.19 91 PRO A CA 1
ATOM 695 C C . PRO A 1 91 ? 20.693 5.192 -39.931 1.00 74.19 91 PRO A C 1
ATOM 697 O O . PRO A 1 91 ? 20.470 4.351 -39.056 1.00 74.19 91 PRO A O 1
ATOM 700 N N . SER A 1 92 ? 19.728 5.681 -40.715 1.00 85.94 92 SER A N 1
ATOM 701 C CA . SER A 1 92 ? 18.382 5.106 -40.721 1.00 85.94 92 SER A CA 1
ATOM 702 C C . SER A 1 92 ? 18.458 3.639 -41.146 1.00 85.94 92 SER A C 1
ATOM 704 O O . SER A 1 92 ? 19.023 3.311 -42.188 1.00 85.94 92 SER A O 1
ATOM 706 N N . TYR A 1 93 ? 17.885 2.753 -40.334 1.00 93.50 93 TYR A N 1
ATOM 707 C CA . TYR A 1 93 ? 17.877 1.315 -40.599 1.00 93.50 93 TYR A CA 1
ATOM 708 C C . TYR A 1 93 ? 16.553 0.828 -41.193 1.00 93.50 93 TYR A C 1
ATOM 710 O O . TYR A 1 93 ? 16.481 -0.299 -41.679 1.00 93.50 93 TYR A O 1
ATOM 718 N N . SER A 1 94 ? 15.491 1.641 -41.179 1.00 94.62 94 SER A N 1
ATOM 719 C CA . SER A 1 94 ? 14.154 1.178 -41.569 1.00 94.62 94 SER A CA 1
ATOM 720 C C . SER A 1 94 ? 14.087 0.689 -43.014 1.00 94.62 94 SER A C 1
ATOM 722 O O . SER A 1 94 ? 13.444 -0.322 -43.287 1.00 94.62 94 SER A O 1
ATOM 724 N N . GLN A 1 95 ? 14.802 1.341 -43.933 1.00 93.38 95 GLN A N 1
ATOM 725 C CA . GLN A 1 95 ? 14.887 0.912 -45.332 1.00 93.38 95 GLN A CA 1
ATOM 726 C C . GLN A 1 95 ? 15.576 -0.448 -45.475 1.00 93.38 95 GLN A C 1
ATOM 728 O O . GLN A 1 95 ? 15.094 -1.301 -46.218 1.00 93.38 95 GLN A O 1
ATOM 733 N N . GLN A 1 96 ? 16.662 -0.676 -44.732 1.00 94.75 96 GLN A N 1
ATOM 734 C CA . GLN A 1 96 ? 17.376 -1.953 -44.742 1.00 94.75 96 GLN A CA 1
ATOM 735 C C . GLN A 1 96 ? 16.514 -3.070 -44.146 1.00 94.75 96 GLN A C 1
ATOM 737 O O . GLN A 1 96 ? 16.356 -4.113 -44.773 1.00 94.75 96 GLN A O 1
ATOM 742 N N . VAL A 1 97 ? 15.869 -2.830 -42.997 1.00 97.00 97 VAL A N 1
ATOM 743 C CA . VAL A 1 97 ? 14.950 -3.797 -42.372 1.00 97.00 97 VAL A CA 1
ATOM 744 C C . VAL A 1 97 ? 13.804 -4.152 -43.330 1.00 97.00 97 VAL A C 1
ATOM 746 O O . VAL A 1 97 ? 13.514 -5.331 -43.522 1.00 97.00 97 VAL A O 1
ATOM 749 N N . ARG A 1 98 ? 13.188 -3.164 -43.994 1.00 96.88 98 ARG A N 1
ATOM 750 C CA . ARG A 1 98 ? 12.139 -3.398 -45.005 1.00 96.88 98 ARG A CA 1
ATOM 751 C C . ARG A 1 98 ? 12.657 -4.180 -46.213 1.00 96.88 98 ARG A C 1
ATOM 753 O O . ARG A 1 98 ? 11.959 -5.060 -46.709 1.00 96.88 98 ARG A O 1
ATOM 760 N N . SER A 1 99 ? 13.868 -3.873 -46.683 1.00 96.31 99 SER A N 1
ATOM 761 C CA . SER A 1 99 ? 14.501 -4.583 -47.800 1.00 96.31 99 SER A CA 1
ATOM 762 C C . SER A 1 99 ? 14.695 -6.062 -47.472 1.00 96.31 99 SER A C 1
ATOM 764 O O . SER A 1 99 ? 14.261 -6.917 -48.242 1.00 96.31 99 SER A O 1
ATOM 766 N N . VAL A 1 100 ? 15.257 -6.360 -46.300 1.00 97.25 100 VAL A N 1
ATOM 767 C CA . VAL A 1 100 ? 15.443 -7.732 -45.813 1.00 97.25 100 VAL A CA 1
ATOM 768 C C . VAL A 1 100 ? 14.091 -8.425 -45.614 1.00 97.25 100 VAL A C 1
ATOM 770 O O . VAL A 1 100 ? 13.897 -9.549 -46.068 1.00 97.25 100 VAL A O 1
ATOM 773 N N . ALA A 1 101 ? 13.105 -7.756 -45.009 1.00 97.25 101 ALA A N 1
ATOM 774 C CA . ALA A 1 101 ? 11.771 -8.332 -44.829 1.00 97.25 101 ALA A CA 1
ATOM 775 C C . ALA A 1 101 ? 11.136 -8.713 -46.176 1.00 97.25 101 ALA A C 1
ATOM 777 O O . ALA A 1 101 ? 10.578 -9.801 -46.315 1.00 97.25 101 ALA A O 1
ATOM 778 N N . LYS A 1 102 ? 11.280 -7.856 -47.193 1.00 97.25 102 LYS A N 1
ATOM 779 C CA . LYS A 1 102 ? 10.802 -8.114 -48.555 1.00 97.25 102 LYS A CA 1
ATOM 780 C C . LYS A 1 102 ? 11.536 -9.280 -49.218 1.00 97.25 102 LYS A C 1
ATOM 782 O O . LYS A 1 102 ? 10.882 -10.109 -49.850 1.00 97.25 102 LYS A O 1
ATOM 787 N N . GLU A 1 103 ? 12.857 -9.354 -49.071 1.00 97.62 103 GLU A N 1
ATOM 788 C CA . GLU A 1 103 ? 13.682 -10.458 -49.578 1.00 97.62 103 GLU A CA 1
ATOM 789 C C . GLU A 1 103 ? 13.190 -11.811 -49.044 1.00 97.62 103 GLU A C 1
ATOM 791 O O . GLU A 1 103 ? 12.969 -12.746 -49.815 1.00 97.62 103 GLU A O 1
ATOM 796 N N . PHE A 1 104 ? 12.884 -11.875 -47.746 1.00 96.44 104 PHE A N 1
ATOM 797 C CA . PHE A 1 104 ? 12.359 -13.074 -47.087 1.00 96.44 104 PHE A CA 1
ATOM 798 C C . PHE A 1 104 ? 10.830 -13.224 -47.154 1.00 96.44 104 PHE A C 1
ATOM 800 O O . PHE A 1 104 ? 10.279 -14.136 -46.536 1.00 96.44 104 PHE A O 1
ATOM 807 N N . ARG A 1 105 ? 10.128 -12.374 -47.921 1.00 96.56 105 ARG A N 1
ATOM 808 C CA . ARG A 1 105 ? 8.656 -12.374 -48.074 1.00 96.56 105 ARG A CA 1
ATOM 809 C C . ARG A 1 105 ? 7.900 -12.307 -46.738 1.00 96.56 105 ARG A C 1
ATOM 811 O O . ARG A 1 105 ? 6.849 -12.926 -46.571 1.00 96.56 105 ARG A O 1
ATOM 818 N N . LEU A 1 106 ? 8.446 -11.563 -45.784 1.00 95.06 106 LEU A N 1
ATOM 819 C CA . LEU A 1 106 ? 7.849 -11.294 -44.480 1.00 95.06 106 LEU A CA 1
ATOM 820 C C . LEU A 1 106 ? 6.928 -10.066 -44.542 1.00 95.06 106 LEU A C 1
ATOM 822 O O . LEU A 1 106 ? 6.904 -9.323 -45.525 1.00 95.06 106 LEU A O 1
ATOM 826 N N . ARG A 1 107 ? 6.141 -9.864 -43.478 1.00 93.88 107 ARG A N 1
ATOM 827 C CA . ARG A 1 107 ? 5.297 -8.670 -43.325 1.00 93.88 107 ARG A CA 1
ATOM 828 C C . ARG A 1 107 ? 6.164 -7.416 -43.217 1.00 93.88 107 ARG A C 1
ATOM 830 O O . ARG A 1 107 ? 7.268 -7.472 -42.682 1.00 93.88 107 ARG A O 1
ATOM 837 N N . ASP A 1 108 ? 5.630 -6.298 -43.703 1.00 96.06 108 ASP A N 1
ATOM 838 C CA . ASP A 1 108 ? 6.281 -4.995 -43.576 1.00 96.06 108 ASP A CA 1
ATOM 839 C C . ASP A 1 108 ? 6.437 -4.631 -42.084 1.00 96.06 108 ASP A C 1
ATOM 841 O O . ASP A 1 108 ? 5.436 -4.644 -41.359 1.00 96.06 108 ASP A O 1
ATOM 845 N N . PRO A 1 109 ? 7.662 -4.361 -41.599 1.00 97.38 109 PRO A N 1
ATOM 846 C CA . PRO A 1 109 ? 7.899 -4.077 -40.188 1.00 97.38 109 PRO A CA 1
ATOM 847 C C . PRO A 1 109 ? 7.311 -2.739 -39.735 1.00 97.38 109 PRO A C 1
ATOM 849 O O . PRO A 1 109 ? 7.304 -1.754 -40.477 1.00 97.38 109 PRO A O 1
ATOM 852 N N . ILE A 1 110 ? 6.887 -2.687 -38.473 1.00 97.94 110 ILE A N 1
ATOM 853 C CA . ILE A 1 110 ? 6.397 -1.474 -37.814 1.00 97.94 110 ILE A CA 1
ATOM 854 C C . ILE A 1 110 ? 7.551 -0.808 -37.064 1.00 97.94 110 ILE A C 1
ATOM 856 O O . ILE A 1 110 ? 8.329 -1.473 -36.382 1.00 97.94 110 ILE A O 1
ATOM 860 N N . PHE A 1 111 ? 7.640 0.517 -37.150 1.00 98.06 111 PHE A N 1
ATOM 861 C CA . PHE A 1 111 ? 8.636 1.303 -36.427 1.00 98.06 111 PHE A CA 1
ATOM 862 C C . PHE A 1 111 ? 7.939 2.177 -35.389 1.00 98.06 111 PHE A C 1
ATOM 864 O O . PHE A 1 111 ? 6.952 2.846 -35.692 1.00 98.06 111 PHE A O 1
ATOM 871 N N . LEU A 1 112 ? 8.457 2.165 -34.169 1.00 97.94 112 LEU A N 1
ATOM 872 C CA . LEU A 1 112 ? 7.987 2.944 -33.033 1.00 97.94 112 LEU A CA 1
ATOM 873 C C . LEU A 1 112 ? 9.134 3.814 -32.518 1.00 97.94 112 LEU A C 1
ATOM 875 O O . LEU A 1 112 ? 10.308 3.441 -32.625 1.00 97.94 112 LEU A O 1
ATOM 879 N N . HIS A 1 113 ? 8.802 4.961 -31.937 1.00 97.25 113 HIS A N 1
ATOM 880 C CA . HIS A 1 113 ? 9.798 5.855 -31.363 1.00 97.25 113 HIS A CA 1
ATOM 881 C C . HIS A 1 113 ? 9.295 6.509 -30.073 1.00 97.25 113 HIS A C 1
ATOM 883 O O . HIS A 1 113 ? 8.206 7.085 -30.043 1.00 97.25 113 HIS A O 1
ATOM 889 N N . TYR A 1 114 ? 10.124 6.438 -29.032 1.00 97.31 114 TYR A N 1
ATOM 890 C CA . TYR A 1 114 ? 9.934 7.112 -27.749 1.00 97.31 114 TYR A CA 1
ATOM 891 C C . TYR A 1 114 ? 11.296 7.580 -27.230 1.00 97.31 114 TYR A C 1
ATOM 893 O O . TYR A 1 114 ? 12.114 6.762 -26.826 1.00 97.31 114 TYR A O 1
ATOM 901 N N . GLY A 1 115 ? 11.584 8.879 -27.248 1.00 96.88 115 GLY A N 1
ATOM 902 C CA . GLY A 1 115 ? 12.919 9.362 -26.894 1.00 96.88 115 GLY A CA 1
ATOM 903 C C . GLY A 1 115 ? 13.206 9.337 -25.389 1.00 96.88 115 GLY A C 1
ATOM 904 O O . GLY A 1 115 ? 12.520 9.993 -24.604 1.00 96.88 115 GLY A O 1
ATOM 905 N N . ILE A 1 116 ? 14.275 8.641 -24.995 1.00 96.81 116 ILE A N 1
ATOM 906 C CA . ILE A 1 116 ? 14.892 8.720 -23.664 1.00 96.81 116 ILE A CA 1
ATOM 907 C C . ILE A 1 116 ? 16.313 9.268 -23.833 1.00 96.81 116 ILE A C 1
ATOM 909 O O . ILE A 1 116 ? 17.079 8.784 -24.680 1.00 96.81 116 ILE A O 1
ATOM 913 N N . ARG A 1 117 ? 16.659 10.300 -23.052 1.00 95.75 117 ARG A N 1
ATOM 914 C CA . ARG A 1 117 ? 18.017 10.863 -23.025 1.00 95.75 117 ARG A CA 1
ATOM 915 C C . ARG A 1 117 ? 19.008 9.809 -22.548 1.00 95.75 117 ARG A C 1
ATOM 917 O O . ARG A 1 117 ? 18.673 8.928 -21.758 1.00 95.75 117 ARG A O 1
ATOM 924 N N . ASP A 1 118 ? 20.225 9.868 -23.069 1.00 94.25 118 ASP A N 1
ATOM 925 C CA . ASP A 1 118 ? 21.244 8.897 -22.691 1.00 94.25 118 ASP A CA 1
ATOM 926 C C . ASP A 1 118 ? 21.571 8.986 -21.196 1.00 94.25 118 ASP A C 1
ATOM 928 O O . ASP A 1 118 ? 21.611 10.083 -20.644 1.00 94.25 118 ASP A O 1
ATOM 932 N N . CYS A 1 119 ? 21.742 7.832 -20.541 1.00 91.94 119 CYS A N 1
ATOM 933 C CA . CYS A 1 119 ? 21.949 7.723 -19.088 1.00 91.94 119 CYS A CA 1
ATOM 934 C C . CYS A 1 119 ? 20.901 8.449 -18.221 1.00 91.94 119 CYS A C 1
ATOM 936 O O . CYS A 1 119 ? 21.201 8.865 -17.106 1.00 91.94 119 CYS A O 1
ATOM 938 N N . GLN A 1 120 ? 19.679 8.621 -18.726 1.00 95.50 120 GLN A N 1
ATOM 939 C CA . GLN A 1 120 ? 18.584 9.261 -17.999 1.00 95.50 120 GLN A CA 1
ATOM 940 C C . GLN A 1 120 ? 17.358 8.341 -17.929 1.00 95.50 120 GLN A C 1
ATOM 942 O O . GLN A 1 120 ? 17.232 7.417 -18.749 1.00 95.50 120 GLN A O 1
ATOM 947 N N . PRO A 1 121 ? 16.459 8.577 -16.960 1.00 94.50 121 PRO A N 1
ATOM 948 C CA . PRO A 1 121 ? 15.116 8.013 -16.964 1.00 94.50 121 PRO A CA 1
ATOM 949 C C . PRO A 1 121 ? 14.245 8.611 -18.090 1.00 94.50 121 PRO A C 1
ATOM 951 O O . PRO A 1 121 ? 14.599 9.589 -18.757 1.00 94.50 121 PRO A O 1
ATOM 954 N N . ALA A 1 122 ? 13.084 8.005 -18.332 1.00 93.81 122 ALA A N 1
ATOM 955 C CA . ALA A 1 122 ? 12.023 8.567 -19.155 1.00 93.81 122 ALA A CA 1
ATOM 956 C C . ALA A 1 122 ? 11.542 9.918 -18.597 1.00 93.81 122 ALA A C 1
ATOM 958 O O . ALA A 1 122 ? 11.545 10.148 -17.392 1.00 93.81 122 ALA A O 1
ATOM 959 N N . LYS A 1 123 ? 11.096 10.803 -19.492 1.00 92.12 123 LYS A N 1
ATOM 960 C CA . LYS A 1 123 ? 10.760 12.201 -19.179 1.00 92.12 123 LYS A CA 1
ATOM 961 C C . LYS A 1 123 ? 9.627 12.377 -18.159 1.00 92.12 123 LYS A C 1
ATOM 963 O O . LYS A 1 123 ? 9.670 13.309 -17.366 1.00 92.12 123 LYS A O 1
ATOM 968 N N . SER A 1 124 ? 8.601 11.535 -18.236 1.00 90.81 124 SER A N 1
ATOM 969 C CA . SER A 1 124 ? 7.411 11.552 -17.379 1.00 90.81 124 SER A CA 1
ATOM 970 C C . SER A 1 124 ? 6.981 10.112 -17.129 1.00 90.81 124 SER A C 1
ATOM 972 O O . SER A 1 124 ? 7.058 9.280 -18.037 1.00 90.81 124 SER A O 1
ATOM 974 N N . ILE A 1 125 ? 6.528 9.828 -15.906 1.00 85.31 125 ILE A N 1
ATOM 975 C CA . ILE A 1 125 ? 5.984 8.517 -15.537 1.00 85.31 125 ILE A CA 1
ATOM 976 C C . ILE A 1 125 ? 4.698 8.234 -16.323 1.00 85.31 125 ILE A C 1
ATOM 978 O O . ILE A 1 125 ? 4.494 7.117 -16.784 1.00 85.31 125 ILE A O 1
ATOM 982 N N . GLU A 1 126 ? 3.845 9.234 -16.531 1.00 81.62 126 GLU A N 1
ATOM 983 C CA . GLU A 1 126 ? 2.567 9.105 -17.235 1.00 81.62 126 GLU A CA 1
ATOM 984 C C . GLU A 1 126 ? 2.757 8.707 -18.705 1.00 81.62 126 GLU A C 1
ATOM 986 O O . GLU A 1 126 ? 2.102 7.787 -19.199 1.00 81.62 126 GLU A O 1
ATOM 991 N N . ASP A 1 127 ? 3.684 9.363 -19.404 1.00 85.00 127 ASP A N 1
ATOM 992 C CA . ASP A 1 127 ? 4.053 8.998 -20.776 1.00 85.00 127 ASP A CA 1
ATOM 993 C C . ASP A 1 127 ? 4.725 7.623 -20.831 1.00 85.00 127 ASP A C 1
ATOM 995 O O . ASP A 1 127 ? 4.521 6.841 -21.765 1.00 85.00 127 ASP A O 1
ATOM 999 N N . PHE A 1 128 ? 5.508 7.302 -19.804 1.00 90.19 128 PHE A N 1
ATOM 1000 C CA . PHE A 1 128 ? 6.179 6.019 -19.693 1.00 90.19 128 PHE A CA 1
ATOM 1001 C C . PHE A 1 128 ? 5.191 4.862 -19.454 1.00 90.19 128 PHE A C 1
ATOM 1003 O O . PHE A 1 128 ? 5.341 3.795 -20.049 1.00 90.19 128 PHE A O 1
ATOM 1010 N N . ILE A 1 129 ? 4.114 5.090 -18.694 1.00 86.56 129 ILE A N 1
ATOM 1011 C CA . ILE A 1 129 ? 2.972 4.168 -18.565 1.00 86.56 129 ILE A CA 1
ATOM 1012 C C . ILE A 1 129 ? 2.331 3.894 -19.924 1.00 86.56 129 ILE A C 1
ATOM 1014 O O . ILE A 1 129 ? 2.076 2.734 -20.254 1.00 86.56 129 ILE A O 1
ATOM 1018 N N . GLN A 1 130 ? 2.128 4.923 -20.748 1.00 86.69 130 GLN A N 1
ATOM 1019 C CA . GLN A 1 130 ? 1.579 4.740 -22.095 1.00 86.69 130 GLN A CA 1
ATOM 1020 C C . GLN A 1 130 ? 2.509 3.909 -22.986 1.00 86.69 130 GLN A C 1
ATOM 1022 O O . GLN A 1 130 ? 2.036 3.039 -23.720 1.00 86.69 130 GLN A O 1
ATOM 1027 N N . LEU A 1 131 ? 3.825 4.131 -22.894 1.00 94.56 131 LEU A N 1
ATOM 1028 C CA . LEU A 1 131 ? 4.819 3.334 -23.611 1.00 94.56 131 LEU A CA 1
ATOM 1029 C C . LEU A 1 131 ? 4.739 1.851 -23.242 1.00 94.56 131 LEU A C 1
ATOM 1031 O O . LEU A 1 131 ? 4.640 1.000 -24.129 1.00 94.56 131 LEU A O 1
ATOM 1035 N N . VAL A 1 132 ? 4.772 1.540 -21.946 1.00 95.25 132 VAL A N 1
ATOM 1036 C CA . VAL A 1 132 ? 4.732 0.155 -21.460 1.00 95.25 132 VAL A CA 1
ATOM 1037 C C . VAL A 1 132 ? 3.400 -0.509 -21.827 1.00 95.25 132 VAL A C 1
ATOM 1039 O O . VAL A 1 132 ? 3.394 -1.635 -22.328 1.00 95.25 132 VAL A O 1
ATOM 1042 N N . ALA A 1 133 ? 2.279 0.204 -21.685 1.00 86.44 133 ALA A N 1
ATOM 1043 C CA . ALA A 1 133 ? 0.958 -0.286 -22.076 1.00 86.44 133 ALA A CA 1
ATOM 1044 C C . ALA A 1 133 ? 0.866 -0.609 -23.578 1.00 86.44 133 ALA A C 1
ATOM 1046 O O . ALA A 1 133 ? 0.338 -1.659 -23.955 1.00 86.44 133 ALA A O 1
ATOM 1047 N N . GLU A 1 134 ? 1.408 0.251 -24.446 1.00 93.31 134 GLU A N 1
ATOM 1048 C CA . GLU A 1 134 ? 1.433 0.006 -25.892 1.00 93.31 134 GLU A CA 1
ATOM 1049 C C . GLU A 1 134 ? 2.302 -1.211 -26.244 1.00 93.31 134 GLU A C 1
ATOM 1051 O O . GLU A 1 134 ? 1.930 -2.012 -27.106 1.00 93.31 134 GLU A O 1
ATOM 1056 N N . MET A 1 135 ? 3.424 -1.408 -25.546 1.00 95.88 135 MET A N 1
ATOM 1057 C CA . MET A 1 135 ? 4.254 -2.602 -25.719 1.00 95.88 135 MET A CA 1
ATOM 1058 C C . MET A 1 135 ? 3.514 -3.888 -25.343 1.00 95.88 135 MET A C 1
ATOM 1060 O O . MET A 1 135 ? 3.511 -4.842 -26.123 1.00 95.88 135 MET A O 1
ATOM 1064 N N . ILE A 1 136 ? 2.845 -3.906 -24.189 1.00 94.19 136 ILE A N 1
ATOM 1065 C CA . ILE A 1 136 ? 2.051 -5.055 -23.730 1.00 94.19 136 ILE A CA 1
ATOM 1066 C C . ILE A 1 136 ? 0.942 -5.374 -24.733 1.00 94.19 136 ILE A C 1
ATOM 1068 O O . ILE A 1 136 ? 0.790 -6.527 -25.139 1.00 94.19 136 ILE A O 1
ATOM 1072 N N . ARG A 1 137 ? 0.212 -4.354 -25.201 1.00 92.56 137 ARG A N 1
ATOM 1073 C CA . ARG A 1 137 ? -0.869 -4.512 -26.185 1.00 92.56 137 ARG A CA 1
ATOM 1074 C C . ARG A 1 137 ? -0.373 -5.174 -27.476 1.00 92.56 137 ARG A C 1
ATOM 1076 O O . ARG A 1 137 ? -1.051 -6.041 -28.034 1.00 92.56 137 ARG A O 1
ATOM 1083 N N . ARG A 1 138 ? 0.808 -4.785 -27.962 1.00 93.88 138 ARG A N 1
ATOM 1084 C CA . ARG A 1 138 ? 1.431 -5.357 -29.169 1.00 93.88 138 ARG A CA 1
ATOM 1085 C C . ARG A 1 138 ? 1.904 -6.790 -28.963 1.00 93.88 138 ARG A C 1
ATOM 1087 O O . ARG A 1 138 ? 1.608 -7.640 -29.801 1.00 93.88 138 ARG A O 1
ATOM 1094 N N . ILE A 1 139 ? 2.542 -7.077 -27.828 1.00 95.12 139 ILE A N 1
ATOM 1095 C CA . ILE A 1 139 ? 2.925 -8.442 -27.437 1.00 95.12 139 ILE A CA 1
ATOM 1096 C C . ILE A 1 139 ? 1.690 -9.349 -27.400 1.00 95.12 139 ILE A C 1
ATOM 1098 O O . ILE A 1 139 ? 1.672 -10.412 -28.012 1.00 95.12 139 ILE A O 1
ATOM 1102 N N . GLN A 1 140 ? 0.606 -8.898 -26.771 1.00 88.50 140 GLN A N 1
ATOM 1103 C CA . GLN A 1 140 ? -0.654 -9.645 -26.715 1.00 88.50 140 GLN A CA 1
ATOM 1104 C C . GLN A 1 140 ? -1.301 -9.850 -28.094 1.00 88.50 140 GLN A C 1
ATOM 1106 O O . GLN A 1 140 ? -2.037 -10.821 -28.282 1.00 88.50 140 GLN A O 1
ATOM 1111 N N . SER A 1 141 ? -1.010 -8.964 -29.053 1.00 90.25 141 SER A N 1
ATOM 1112 C CA . SER A 1 141 ? -1.443 -9.061 -30.454 1.00 90.25 141 SER A CA 1
ATOM 1113 C C . SER A 1 141 ? -0.562 -9.999 -31.296 1.00 90.25 141 SER A C 1
ATOM 1115 O O . SER A 1 141 ? -0.810 -10.162 -32.492 1.00 90.25 141 SER A O 1
ATOM 1117 N N . GLY A 1 142 ? 0.455 -10.627 -30.694 1.00 94.81 142 GLY A N 1
ATOM 1118 C CA . GLY A 1 142 ? 1.369 -11.555 -31.360 1.00 94.81 142 GLY A CA 1
ATOM 1119 C C . GLY A 1 142 ? 2.489 -10.878 -32.151 1.00 94.81 142 GLY A C 1
ATOM 1120 O O . GLY A 1 142 ? 3.038 -11.486 -33.072 1.00 94.81 142 GLY A O 1
ATOM 1121 N N . GLU A 1 143 ? 2.802 -9.615 -31.851 1.00 97.06 143 GLU A N 1
ATOM 1122 C CA . GLU A 1 143 ? 3.975 -8.941 -32.415 1.00 97.06 143 GLU A CA 1
ATOM 1123 C C . GLU A 1 143 ? 5.260 -9.390 -31.703 1.00 97.06 143 GLU A C 1
ATOM 1125 O O . GLU A 1 143 ? 5.281 -9.562 -30.485 1.00 97.06 143 GLU A O 1
ATOM 1130 N N . ILE A 1 144 ? 6.347 -9.526 -32.469 1.00 98.12 144 ILE A N 1
ATOM 1131 C CA . ILE A 1 144 ? 7.693 -9.789 -31.947 1.00 98.12 144 ILE A CA 1
ATOM 1132 C C . ILE A 1 144 ? 8.453 -8.466 -31.958 1.00 98.12 144 ILE A C 1
ATOM 1134 O O . ILE A 1 144 ? 8.711 -7.902 -33.029 1.00 98.12 144 ILE A O 1
ATOM 1138 N N . ILE A 1 145 ? 8.782 -7.957 -30.773 1.00 98.56 145 ILE A N 1
ATOM 1139 C CA . ILE A 1 145 ? 9.305 -6.599 -30.605 1.00 98.56 145 ILE A CA 1
ATOM 1140 C C . ILE A 1 145 ? 10.821 -6.623 -30.408 1.00 98.56 145 ILE A C 1
ATOM 1142 O O . ILE A 1 145 ? 11.331 -7.287 -29.507 1.00 98.56 145 ILE A O 1
ATOM 1146 N N . TYR A 1 146 ? 11.530 -5.830 -31.209 1.00 98.69 146 TYR A N 1
ATOM 1147 C CA . TYR A 1 146 ? 12.926 -5.470 -30.999 1.00 98.69 146 TYR A CA 1
ATOM 1148 C C . TYR A 1 146 ? 13.030 -4.075 -30.378 1.00 98.69 146 TYR A C 1
ATOM 1150 O O . TYR A 1 146 ? 12.772 -3.062 -31.032 1.00 98.69 146 TYR A O 1
ATOM 1158 N N . LEU A 1 147 ? 13.419 -4.031 -29.108 1.00 98.00 147 LEU A N 1
ATOM 1159 C CA . LEU A 1 147 ? 13.642 -2.815 -28.338 1.00 98.00 147 LEU A CA 1
ATOM 1160 C C . LEU A 1 147 ? 15.125 -2.442 -28.356 1.00 98.00 147 LEU A C 1
ATOM 1162 O O . LEU A 1 147 ? 15.977 -3.267 -28.012 1.00 98.00 147 LEU A O 1
ATOM 1166 N N . HIS A 1 148 ? 15.448 -1.190 -28.684 1.00 97.94 148 HIS A N 1
ATOM 1167 C CA . HIS A 1 148 ? 16.845 -0.762 -28.717 1.00 97.94 148 HIS A CA 1
ATOM 1168 C C . HIS A 1 148 ? 17.081 0.691 -28.291 1.00 97.94 148 HIS A C 1
ATOM 1170 O O . HIS A 1 148 ? 16.210 1.558 -28.354 1.00 97.94 148 HIS A O 1
ATOM 1176 N N . CYS A 1 149 ? 18.321 0.951 -27.888 1.00 95.31 149 CYS A N 1
ATOM 1177 C CA . CYS A 1 149 ? 18.921 2.278 -27.798 1.00 95.31 149 CYS A CA 1
ATOM 1178 C C . CYS A 1 149 ? 20.256 2.244 -28.560 1.00 95.31 149 CYS A C 1
ATOM 1180 O O . CYS A 1 149 ? 20.362 1.490 -29.529 1.00 95.31 149 CYS A O 1
ATOM 1182 N N . MET A 1 150 ? 21.273 3.011 -28.153 1.00 93.81 150 MET A N 1
ATOM 1183 C CA . MET A 1 150 ? 22.602 2.904 -28.765 1.00 93.81 150 MET A CA 1
ATOM 1184 C C . MET A 1 150 ? 23.271 1.563 -28.415 1.00 93.81 150 MET A C 1
ATOM 1186 O O . MET A 1 150 ? 23.498 0.725 -29.287 1.00 93.81 150 MET A O 1
ATOM 1190 N N . GLY A 1 151 ? 23.528 1.319 -27.124 1.00 91.25 151 GLY A N 1
ATOM 1191 C CA . GLY A 1 151 ? 24.166 0.089 -26.635 1.00 91.25 151 GLY A CA 1
ATOM 1192 C C . GLY A 1 151 ? 23.197 -1.034 -26.250 1.00 91.25 151 GLY A C 1
ATOM 1193 O O . GLY A 1 151 ? 23.623 -2.159 -25.986 1.00 91.25 151 GLY A O 1
ATOM 1194 N N . GLY A 1 152 ? 21.892 -0.759 -26.182 1.00 93.38 152 GLY A N 1
ATOM 1195 C CA . GLY A 1 152 ? 20.880 -1.724 -25.742 1.00 93.38 152 GLY A CA 1
ATOM 1196 C C . GLY A 1 152 ? 21.010 -2.143 -24.280 1.00 93.38 152 GLY A C 1
ATOM 1197 O O . GLY A 1 152 ? 20.788 -3.311 -23.976 1.00 93.38 152 GLY A O 1
ATOM 1198 N N . LYS A 1 153 ? 21.502 -1.258 -23.405 1.00 93.12 153 LYS A N 1
ATOM 1199 C CA . LYS A 1 153 ? 21.786 -1.524 -21.981 1.00 93.12 153 LYS A CA 1
ATOM 1200 C C . LYS A 1 153 ? 20.889 -0.674 -21.087 1.00 93.12 153 LYS A C 1
ATOM 1202 O O . LYS A 1 153 ? 19.850 -1.167 -20.683 1.00 93.12 153 LYS A O 1
ATOM 1207 N N . GLY A 1 154 ? 21.217 0.604 -20.874 1.00 94.00 154 GLY A N 1
ATOM 1208 C CA . GLY A 1 154 ? 20.476 1.480 -19.960 1.00 94.00 154 GLY A CA 1
ATOM 1209 C C . GLY A 1 154 ? 19.009 1.688 -20.323 1.00 94.00 154 GLY A C 1
ATOM 1210 O O . GLY A 1 154 ? 18.122 1.061 -19.750 1.00 94.00 154 GLY A O 1
ATOM 1211 N N . ARG A 1 155 ? 18.750 2.532 -21.329 1.00 96.75 155 ARG A N 1
ATOM 1212 C CA . ARG A 1 155 ? 17.387 2.912 -21.754 1.00 96.75 155 ARG A CA 1
ATOM 1213 C C . ARG A 1 155 ? 16.518 1.704 -22.121 1.00 96.75 155 ARG A C 1
ATOM 1215 O O . ARG A 1 155 ? 15.369 1.609 -21.704 1.00 96.75 155 ARG A O 1
ATOM 1222 N N . SER A 1 156 ? 17.080 0.760 -22.880 1.00 97.38 156 SER A N 1
ATOM 1223 C CA . SER A 1 156 ? 16.370 -0.470 -23.249 1.00 97.38 156 SER A CA 1
ATOM 1224 C C . SER A 1 156 ? 16.126 -1.383 -22.057 1.00 97.38 156 SER A C 1
ATOM 1226 O O . SER A 1 156 ? 15.045 -1.945 -21.965 1.00 97.38 156 SER A O 1
ATOM 1228 N N . GLY A 1 157 ? 17.082 -1.497 -21.135 1.00 97.12 157 GLY A N 1
ATOM 1229 C CA . GLY A 1 157 ? 16.922 -2.273 -19.910 1.00 97.12 157 GLY A CA 1
ATOM 1230 C C . GLY A 1 157 ? 15.811 -1.730 -19.023 1.00 97.12 157 GLY A C 1
ATOM 1231 O O . GLY A 1 157 ? 15.025 -2.514 -18.507 1.00 97.12 157 GLY A O 1
ATOM 1232 N N . LEU A 1 158 ? 15.697 -0.405 -18.902 1.00 96.94 158 LEU A N 1
ATOM 1233 C CA . LEU A 1 158 ? 14.612 0.255 -18.170 1.00 96.94 158 LEU A CA 1
ATOM 1234 C C . LEU A 1 158 ? 13.234 -0.139 -18.727 1.00 96.94 158 LEU A C 1
ATOM 1236 O O . LEU A 1 158 ? 12.390 -0.657 -17.995 1.00 96.94 158 LEU A O 1
ATOM 1240 N N . VAL A 1 159 ? 13.017 0.040 -20.033 1.00 97.69 159 VAL A N 1
ATOM 1241 C CA . VAL A 1 159 ? 11.735 -0.311 -20.669 1.00 97.69 159 VAL A CA 1
ATOM 1242 C C . VAL A 1 159 ? 11.478 -1.820 -20.603 1.00 97.69 159 VAL A C 1
ATOM 1244 O O . VAL A 1 159 ? 10.371 -2.235 -20.265 1.00 97.69 159 VAL A O 1
ATOM 1247 N N . ALA A 1 160 ? 12.493 -2.649 -20.872 1.00 97.94 160 ALA A N 1
ATOM 1248 C CA . ALA A 1 160 ? 12.373 -4.104 -20.805 1.00 97.94 160 ALA A CA 1
ATOM 1249 C C . ALA A 1 160 ? 12.014 -4.593 -19.396 1.00 97.94 160 ALA A C 1
ATOM 1251 O O . ALA A 1 160 ? 11.166 -5.471 -19.270 1.00 97.94 160 ALA A O 1
ATOM 1252 N N . ALA A 1 161 ? 12.603 -4.010 -18.348 1.00 96.75 161 ALA A N 1
ATOM 1253 C CA . ALA A 1 161 ? 12.298 -4.348 -16.960 1.00 96.75 161 ALA A CA 1
ATOM 1254 C C . ALA A 1 161 ? 10.841 -4.032 -16.602 1.00 96.75 161 ALA A C 1
ATOM 1256 O O . ALA A 1 161 ? 10.178 -4.844 -15.960 1.00 96.75 161 ALA A O 1
ATOM 1257 N N . CYS A 1 162 ? 10.325 -2.883 -17.043 1.00 95.06 162 CYS A N 1
ATOM 1258 C CA . CYS A 1 162 ? 8.936 -2.506 -16.782 1.00 95.06 162 CYS A CA 1
ATOM 1259 C C . CYS A 1 162 ? 7.964 -3.424 -17.532 1.00 95.06 162 CYS A C 1
ATOM 1261 O O . CYS A 1 162 ? 7.061 -3.982 -16.922 1.00 95.06 162 CYS A O 1
ATOM 1263 N N . VAL A 1 163 ? 8.196 -3.672 -18.826 1.00 96.06 163 VAL A N 1
ATOM 1264 C CA . VAL A 1 163 ? 7.370 -4.608 -19.610 1.00 96.06 163 VAL A CA 1
ATOM 1265 C C . VAL A 1 163 ? 7.420 -6.020 -19.023 1.00 96.06 163 VAL A C 1
ATOM 1267 O O . VAL A 1 163 ? 6.389 -6.683 -18.950 1.00 96.06 163 VAL A O 1
ATOM 1270 N N . LEU A 1 164 ? 8.592 -6.484 -18.580 1.00 95.75 164 LEU A N 1
ATOM 1271 C CA . LEU A 1 164 ? 8.735 -7.810 -17.988 1.00 95.75 164 LEU A CA 1
ATOM 1272 C C . LEU A 1 164 ? 7.980 -7.922 -16.655 1.00 95.75 164 LEU A C 1
ATOM 1274 O O . LEU A 1 164 ? 7.248 -8.887 -16.469 1.00 95.75 164 LEU A O 1
ATOM 1278 N N . GLY A 1 165 ? 8.088 -6.929 -15.768 1.00 91.94 165 GLY A N 1
ATOM 1279 C CA . GLY A 1 165 ? 7.329 -6.911 -14.512 1.00 91.94 165 GLY A CA 1
ATOM 1280 C C . GLY A 1 165 ? 5.811 -6.877 -14.722 1.00 91.94 165 GLY A C 1
ATOM 1281 O O . GLY A 1 165 ? 5.072 -7.538 -14.004 1.00 91.94 165 GLY A O 1
ATOM 1282 N N . GLU A 1 166 ? 5.336 -6.178 -15.754 1.00 89.62 166 GLU A N 1
ATOM 1283 C CA . GLU A 1 166 ? 3.906 -6.146 -16.084 1.00 89.62 166 GLU A CA 1
ATOM 1284 C C . GLU A 1 166 ? 3.375 -7.473 -16.635 1.00 89.62 166 GLU A C 1
ATOM 1286 O O . GLU A 1 166 ? 2.231 -7.849 -16.377 1.00 89.62 166 GLU A O 1
ATOM 1291 N N . LEU A 1 167 ? 4.188 -8.183 -17.419 1.00 89.75 167 LEU A N 1
ATOM 1292 C CA . LEU A 1 167 ? 3.805 -9.465 -18.008 1.00 89.75 167 LEU A CA 1
ATOM 1293 C C . LEU A 1 167 ? 3.930 -10.641 -17.025 1.00 89.75 167 LEU A C 1
ATOM 1295 O O . LEU A 1 167 ? 3.294 -11.671 -17.244 1.00 89.75 167 LEU A O 1
ATOM 1299 N N . TYR A 1 168 ? 4.714 -10.482 -15.955 1.00 89.94 168 TYR A N 1
ATOM 1300 C CA . TYR A 1 168 ? 4.910 -11.470 -14.892 1.00 89.94 168 TYR A CA 1
ATOM 1301 C C . TYR A 1 168 ? 4.675 -10.816 -13.515 1.00 89.94 168 TYR A C 1
ATOM 1303 O O . TYR A 1 168 ? 5.635 -10.579 -12.782 1.00 89.94 168 TYR A O 1
ATOM 1311 N N . PRO A 1 169 ? 3.409 -10.520 -13.155 1.00 82.81 169 PRO A N 1
ATOM 1312 C CA . PRO A 1 169 ? 3.069 -9.712 -11.978 1.00 82.81 169 PRO A CA 1
ATOM 1313 C C . PRO A 1 169 ? 3.461 -10.350 -10.639 1.00 82.81 169 PRO A C 1
ATOM 1315 O O . PRO A 1 169 ? 3.621 -9.637 -9.656 1.00 82.81 169 PRO A O 1
ATOM 1318 N N . ASP A 1 170 ? 3.657 -11.670 -10.603 1.00 81.50 170 ASP A N 1
ATOM 1319 C CA . ASP A 1 170 ? 4.096 -12.399 -9.406 1.00 81.50 170 ASP A CA 1
ATOM 1320 C C . ASP A 1 170 ? 5.616 -12.302 -9.167 1.00 81.50 170 ASP A C 1
ATOM 1322 O O . ASP A 1 170 ? 6.150 -12.902 -8.231 1.00 81.50 170 ASP A O 1
ATOM 1326 N N . VAL A 1 171 ? 6.344 -11.594 -10.038 1.00 82.25 171 VAL A N 1
ATOM 1327 C CA . VAL A 1 171 ? 7.801 -11.467 -9.970 1.00 82.25 171 VAL A CA 1
ATOM 1328 C C . VAL A 1 171 ? 8.184 -10.102 -9.418 1.00 82.25 171 VAL A C 1
ATOM 1330 O O . VAL A 1 171 ? 7.965 -9.060 -10.029 1.00 82.25 171 VAL A O 1
ATOM 1333 N N . ASP A 1 172 ? 8.830 -10.162 -8.263 1.00 82.06 172 ASP A N 1
ATOM 1334 C CA . ASP A 1 172 ? 9.360 -9.041 -7.495 1.00 82.06 172 ASP A CA 1
ATOM 1335 C C . ASP A 1 172 ? 10.265 -8.100 -8.312 1.00 82.06 172 ASP A C 1
ATOM 1337 O O . ASP A 1 172 ? 10.963 -8.523 -9.247 1.00 82.06 172 ASP A O 1
ATOM 1341 N N . VAL A 1 173 ? 10.280 -6.811 -7.956 1.00 83.75 173 VAL A N 1
ATOM 1342 C CA . VAL A 1 173 ? 10.944 -5.782 -8.770 1.00 83.75 173 VAL A CA 1
ATOM 1343 C C . VAL A 1 173 ? 12.449 -6.042 -8.881 1.00 83.75 173 VAL A C 1
ATOM 1345 O O . VAL A 1 173 ? 12.996 -6.031 -9.989 1.00 83.75 173 VAL A O 1
ATOM 1348 N N . GLU A 1 174 ? 13.101 -6.401 -7.781 1.00 84.56 174 GLU A N 1
ATOM 1349 C CA . GLU A 1 174 ? 14.521 -6.744 -7.705 1.00 84.56 174 GLU A CA 1
ATOM 1350 C C . GLU A 1 174 ? 14.846 -7.966 -8.568 1.00 84.56 174 GLU A C 1
ATOM 1352 O O . GLU A 1 174 ? 15.822 -7.962 -9.319 1.00 84.56 174 GLU A O 1
ATOM 1357 N N . ILE A 1 175 ? 13.986 -8.985 -8.529 1.00 89.88 175 ILE A N 1
ATOM 1358 C CA . ILE A 1 175 ? 14.154 -10.231 -9.287 1.00 89.88 175 ILE A CA 1
ATOM 1359 C C . ILE A 1 175 ? 14.074 -9.968 -10.792 1.00 89.88 175 ILE A C 1
ATOM 1361 O O . ILE A 1 175 ? 14.876 -10.487 -11.568 1.00 89.88 175 ILE A O 1
ATOM 1365 N N . VAL A 1 176 ? 13.152 -9.113 -11.232 1.00 93.50 176 VAL A N 1
ATOM 1366 C CA . VAL A 1 176 ? 13.094 -8.688 -12.637 1.00 93.50 176 VAL A CA 1
ATOM 1367 C C . VAL A 1 176 ? 14.328 -7.865 -13.030 1.00 93.50 176 VAL A C 1
ATOM 1369 O O . VAL A 1 176 ? 14.828 -8.044 -14.141 1.00 93.50 176 VAL A O 1
ATOM 1372 N N . LEU A 1 177 ? 14.863 -6.999 -12.154 1.00 92.50 177 LEU A N 1
ATOM 1373 C CA . LEU A 1 177 ? 16.118 -6.286 -12.447 1.00 92.50 177 LEU A CA 1
ATOM 1374 C C . LEU A 1 177 ? 17.276 -7.281 -12.601 1.00 92.50 177 LEU A C 1
ATOM 1376 O O . LEU A 1 177 ? 18.090 -7.142 -13.515 1.00 92.50 177 LEU A O 1
ATOM 1380 N N . GLU A 1 178 ? 17.313 -8.318 -11.763 1.00 93.69 178 GLU A N 1
ATOM 1381 C CA . GLU A 1 178 ? 18.299 -9.392 -11.858 1.00 93.69 178 GLU A CA 1
ATOM 1382 C C . GLU A 1 178 ? 18.172 -10.177 -13.173 1.00 93.69 178 GLU A C 1
ATOM 1384 O O . GLU A 1 178 ? 19.188 -10.451 -13.819 1.00 93.69 178 GLU A O 1
ATOM 1389 N N . TYR A 1 179 ? 16.948 -10.482 -13.623 1.00 96.25 179 TYR A N 1
ATOM 1390 C CA . TYR A 1 179 ? 16.715 -11.095 -14.934 1.00 96.25 179 TYR A CA 1
ATOM 1391 C C . TYR A 1 179 ? 17.265 -10.231 -16.066 1.00 96.25 179 TYR A C 1
ATOM 1393 O O . TYR A 1 179 ? 18.070 -10.709 -16.864 1.00 96.25 179 TYR A O 1
ATOM 1401 N N . ILE A 1 180 ? 16.890 -8.950 -16.117 1.00 96.56 180 ILE A N 1
ATOM 1402 C CA . ILE A 1 180 ? 17.351 -8.027 -17.163 1.00 96.56 180 ILE A CA 1
ATOM 1403 C C . ILE A 1 180 ? 18.878 -7.898 -17.156 1.00 96.56 180 ILE A C 1
ATOM 1405 O O . ILE A 1 180 ? 19.511 -7.914 -18.219 1.00 96.56 180 ILE A O 1
ATOM 1409 N N . HIS A 1 181 ? 19.491 -7.839 -15.972 1.00 94.06 181 HIS A N 1
ATOM 1410 C CA . HIS A 1 181 ? 20.940 -7.850 -15.836 1.00 94.06 181 HIS A CA 1
ATOM 1411 C C . HIS A 1 181 ? 21.550 -9.135 -16.418 1.00 94.06 181 HIS A C 1
ATOM 1413 O O . HIS A 1 181 ? 22.413 -9.065 -17.297 1.00 94.06 181 HIS A O 1
ATOM 1419 N N . LYS A 1 182 ? 21.081 -10.313 -15.984 1.00 93.69 182 LYS A N 1
ATOM 1420 C CA . LYS A 1 182 ? 21.584 -11.620 -16.442 1.00 93.69 182 LYS A CA 1
ATOM 1421 C C . LYS A 1 182 ? 21.416 -11.811 -17.943 1.00 93.69 182 LYS A C 1
ATOM 1423 O O . LYS A 1 182 ? 22.357 -12.245 -18.607 1.00 93.69 182 LYS A O 1
ATOM 1428 N N . PHE A 1 183 ? 20.263 -11.443 -18.493 1.00 95.19 183 PHE A N 1
ATOM 1429 C CA . PHE A 1 183 ? 20.013 -11.536 -19.927 1.00 95.19 183 PHE A CA 1
ATOM 1430 C C . PHE A 1 183 ? 20.941 -10.604 -20.715 1.00 95.19 183 PHE A C 1
ATOM 1432 O O . PHE A 1 183 ? 21.496 -11.019 -21.735 1.00 95.19 183 PHE A O 1
ATOM 1439 N N . CYS A 1 184 ? 21.233 -9.398 -20.206 1.00 93.06 184 CYS A N 1
ATOM 1440 C CA . CYS A 1 184 ? 22.206 -8.522 -20.855 1.00 93.06 184 CYS A CA 1
ATOM 1441 C C . CYS A 1 184 ? 23.600 -9.156 -20.971 1.00 93.06 184 CYS A C 1
ATOM 1443 O O . CYS A 1 184 ? 24.260 -9.003 -22.007 1.00 93.06 184 CYS A O 1
ATOM 1445 N N . GLN A 1 185 ? 24.054 -9.860 -19.930 1.00 91.50 185 GLN A N 1
ATOM 1446 C CA . GLN A 1 185 ? 25.386 -10.473 -19.895 1.00 91.50 185 GLN A CA 1
ATOM 1447 C C . GLN A 1 185 ? 25.566 -11.548 -20.981 1.00 91.50 185 GLN A C 1
ATOM 1449 O O . GLN A 1 185 ? 26.697 -11.807 -21.389 1.00 91.50 185 GLN A O 1
ATOM 1454 N N . LEU A 1 186 ? 24.481 -12.112 -21.528 1.00 91.06 186 LEU A N 1
ATOM 1455 C CA . LEU A 1 186 ? 24.537 -13.090 -22.626 1.00 91.06 186 LEU A CA 1
ATOM 1456 C C . LEU A 1 186 ? 25.148 -12.516 -23.910 1.00 91.06 186 LEU A C 1
ATOM 1458 O O . LEU A 1 186 ? 25.691 -13.257 -24.726 1.00 91.06 186 LEU A O 1
ATOM 1462 N N . ARG A 1 187 ? 25.134 -11.189 -24.070 1.00 86.81 187 ARG A N 1
ATOM 1463 C CA . ARG A 1 187 ? 25.753 -10.501 -25.212 1.00 86.81 187 ARG A CA 1
ATOM 1464 C C . ARG A 1 187 ? 27.284 -10.497 -25.178 1.00 86.81 187 ARG A C 1
ATOM 1466 O O . ARG A 1 187 ? 27.908 -10.075 -26.143 1.00 86.81 187 ARG A O 1
ATOM 1473 N N . LYS A 1 188 ? 27.901 -10.969 -24.091 1.00 71.69 188 LYS A N 1
ATOM 1474 C CA . LYS A 1 188 ? 29.362 -11.061 -23.945 1.00 71.69 188 LYS A CA 1
ATOM 1475 C C . LYS A 1 188 ? 29.982 -12.324 -24.534 1.00 71.69 188 LYS A C 1
ATOM 1477 O O . LYS A 1 188 ? 31.183 -12.532 -24.371 1.00 71.69 188 LYS A O 1
ATOM 1482 N N . PHE A 1 189 ? 29.207 -13.179 -25.199 1.00 54.44 189 PHE A N 1
ATOM 1483 C CA . PHE A 1 189 ? 29.766 -14.340 -25.888 1.00 54.44 189 PHE A CA 1
ATOM 1484 C C . PHE A 1 189 ? 30.730 -13.877 -27.001 1.00 54.44 189 PHE A C 1
ATOM 1486 O O . PHE A 1 189 ? 30.301 -13.513 -28.093 1.00 54.44 189 PHE A O 1
ATOM 1493 N N . GLY A 1 190 ? 32.037 -13.864 -26.699 1.00 48.34 190 GLY A N 1
ATOM 1494 C CA . GLY A 1 190 ? 33.123 -13.682 -27.670 1.00 48.34 190 GLY A CA 1
ATOM 1495 C C . GLY A 1 190 ? 33.955 -12.392 -27.598 1.00 48.34 190 GLY A C 1
ATOM 1496 O O . GLY A 1 190 ? 34.812 -12.221 -28.458 1.00 48.34 190 GLY A O 1
ATOM 1497 N N . THR A 1 191 ? 33.761 -11.489 -26.626 1.00 49.09 191 THR A N 1
ATOM 1498 C CA . THR A 1 191 ? 34.606 -10.278 -26.487 1.00 49.09 191 THR A CA 1
ATOM 1499 C C . THR A 1 191 ? 35.406 -10.302 -25.186 1.00 49.09 191 THR A C 1
ATOM 1501 O O . THR A 1 191 ? 34.821 -10.270 -24.107 1.00 49.09 191 THR A O 1
ATOM 1504 N N . GLU A 1 192 ? 36.738 -10.319 -25.287 1.00 48.84 192 GLU A N 1
ATOM 1505 C CA . GLU A 1 192 ? 37.690 -10.363 -24.158 1.00 48.84 192 GLU A CA 1
ATOM 1506 C C . GLU A 1 192 ? 37.683 -9.101 -23.268 1.00 48.84 192 GLU A C 1
ATOM 1508 O O . GLU A 1 192 ? 38.343 -9.065 -22.229 1.00 48.84 192 GLU A O 1
ATOM 1513 N N . SER A 1 193 ? 36.927 -8.057 -23.623 1.00 50.38 193 SER A N 1
ATOM 1514 C CA . SER A 1 193 ? 36.802 -6.853 -22.804 1.00 50.38 193 SER A CA 1
ATOM 1515 C C . SER A 1 193 ? 35.869 -7.103 -21.613 1.00 50.38 193 SER A C 1
ATOM 1517 O O . SER A 1 193 ? 34.646 -7.138 -21.753 1.00 50.38 193 SER A O 1
ATOM 1519 N N . GLY A 1 194 ? 36.456 -7.252 -20.423 1.00 54.34 194 GLY A N 1
ATOM 1520 C CA . GLY A 1 194 ? 35.793 -7.500 -19.134 1.00 54.34 194 GLY A CA 1
ATOM 1521 C C . GLY A 1 194 ? 34.849 -6.403 -18.614 1.00 54.34 194 GLY A C 1
ATOM 1522 O O . GLY A 1 194 ? 34.590 -6.348 -17.415 1.00 54.34 194 GLY A O 1
ATOM 1523 N N . GLU A 1 195 ? 34.306 -5.532 -19.466 1.00 60.56 195 GLU A N 1
ATOM 1524 C CA . GLU A 1 195 ? 33.350 -4.500 -19.055 1.00 60.56 195 GLU A CA 1
ATOM 1525 C C . GLU A 1 195 ? 32.022 -5.131 -18.625 1.00 60.56 195 GLU A C 1
ATOM 1527 O O . GLU A 1 195 ? 31.336 -5.777 -19.418 1.00 60.56 195 GLU A O 1
ATOM 1532 N N . SER A 1 196 ? 31.633 -4.970 -17.358 1.00 68.81 196 SER A N 1
ATOM 1533 C CA . SER A 1 196 ? 30.327 -5.403 -16.840 1.00 68.81 196 SER A CA 1
ATOM 1534 C C . SER A 1 196 ? 29.170 -4.785 -17.646 1.00 68.81 196 SER A C 1
ATOM 1536 O O . SER A 1 196 ? 29.154 -3.577 -17.860 1.00 68.81 196 SER A O 1
ATOM 1538 N N . CYS A 1 197 ? 28.193 -5.585 -18.112 1.00 76.75 197 CYS A N 1
ATOM 1539 C CA . CYS A 1 197 ? 26.941 -5.016 -18.621 1.00 76.75 197 CYS A CA 1
ATOM 1540 C C . CYS A 1 197 ? 25.977 -4.781 -17.452 1.00 76.75 197 CYS A C 1
ATOM 1542 O O . CYS A 1 197 ? 25.307 -5.715 -17.021 1.00 76.75 197 CYS A O 1
ATOM 1544 N N . CYS A 1 198 ? 25.848 -3.545 -16.981 1.00 86.38 198 CYS A N 1
ATOM 1545 C CA . CYS A 1 198 ? 24.717 -3.168 -16.135 1.00 86.38 198 CYS A CA 1
ATOM 1546 C C . CYS A 1 198 ? 23.509 -2.793 -17.008 1.00 86.38 198 CYS A C 1
ATOM 1548 O O . CYS A 1 198 ? 23.649 -2.098 -18.014 1.00 86.38 198 CYS A O 1
ATOM 1550 N N . SER A 1 199 ? 22.331 -3.313 -16.661 1.00 91.38 199 SER A N 1
ATOM 1551 C CA . SER A 1 199 ? 21.066 -3.074 -17.361 1.00 91.38 199 SER A CA 1
ATOM 1552 C C . SER A 1 199 ? 19.927 -3.180 -16.335 1.00 91.38 199 SER A C 1
ATOM 1554 O O . SER A 1 199 ? 19.759 -4.269 -15.788 1.00 91.38 199 SER A O 1
ATOM 1556 N N . PRO A 1 200 ? 19.154 -2.112 -16.054 1.00 93.69 200 PRO A N 1
ATOM 1557 C CA . PRO A 1 200 ? 19.395 -0.719 -16.448 1.00 93.69 200 PRO A CA 1
ATOM 1558 C C . PRO A 1 200 ? 20.761 -0.197 -15.962 1.00 93.69 200 PRO A C 1
ATOM 1560 O O . PRO A 1 200 ? 21.416 -0.815 -15.123 1.00 93.69 200 PRO A O 1
ATOM 1563 N N . GLU A 1 201 ? 21.233 0.898 -16.551 1.00 90.75 201 GLU A N 1
ATOM 1564 C CA . GLU A 1 201 ? 22.635 1.325 -16.453 1.00 90.75 201 GLU A CA 1
ATOM 1565 C C . GLU A 1 201 ? 22.886 2.259 -15.269 1.00 90.75 201 GLU A C 1
ATOM 1567 O O . GLU A 1 201 ? 23.908 2.116 -14.602 1.00 90.75 201 GLU A O 1
ATOM 1572 N N . THR A 1 202 ? 21.942 3.155 -14.973 1.00 91.69 202 THR A N 1
ATOM 1573 C CA . THR A 1 202 ? 22.033 4.111 -13.859 1.00 91.69 202 THR A CA 1
ATOM 1574 C C . THR A 1 202 ? 21.073 3.756 -12.726 1.00 91.69 202 THR A C 1
ATOM 1576 O O . THR A 1 202 ? 20.109 3.014 -12.931 1.00 91.69 202 THR A O 1
ATOM 1579 N N . ASP A 1 203 ? 21.327 4.282 -11.528 1.00 89.50 203 ASP A N 1
ATOM 1580 C CA . ASP A 1 203 ? 20.430 4.091 -10.383 1.00 89.50 203 ASP A CA 1
ATOM 1581 C C . ASP A 1 203 ? 19.109 4.847 -10.572 1.00 89.50 203 ASP A C 1
ATOM 1583 O O . ASP A 1 203 ? 18.066 4.235 -10.378 1.00 89.50 203 ASP A O 1
ATOM 1587 N N . ASP A 1 204 ? 19.123 6.060 -11.141 1.00 89.88 204 ASP A N 1
ATOM 1588 C CA . ASP A 1 204 ? 17.906 6.802 -11.523 1.00 89.88 204 ASP A CA 1
ATOM 1589 C C . ASP A 1 204 ? 16.978 5.988 -12.446 1.00 89.88 204 ASP A C 1
ATOM 1591 O O . ASP A 1 204 ? 15.754 6.068 -12.370 1.00 89.88 204 ASP A O 1
ATOM 1595 N N . GLN A 1 205 ? 17.546 5.173 -13.346 1.00 89.50 205 GLN A N 1
ATOM 1596 C CA . GLN A 1 205 ? 16.754 4.283 -14.200 1.00 89.50 205 GLN A CA 1
ATOM 1597 C C . GLN A 1 205 ? 16.142 3.125 -13.403 1.00 89.50 205 GLN A C 1
ATOM 1599 O O . GLN A 1 205 ? 15.036 2.691 -13.710 1.00 89.50 205 GLN A O 1
ATOM 1604 N N . LYS A 1 206 ? 16.846 2.591 -12.401 1.00 86.88 206 LYS A N 1
ATOM 1605 C CA . LYS A 1 206 ? 16.303 1.536 -11.531 1.00 86.88 206 LYS A CA 1
ATOM 1606 C C . LYS A 1 206 ? 15.221 2.104 -10.613 1.00 86.88 206 LYS A C 1
ATOM 1608 O O . LYS A 1 206 ? 14.190 1.464 -10.456 1.00 86.88 206 LYS A O 1
ATOM 1613 N N . GLU A 1 207 ? 15.427 3.304 -10.082 1.00 79.88 207 GLU A N 1
ATOM 1614 C CA . GLU A 1 207 ? 14.473 4.019 -9.233 1.00 79.88 207 GLU A CA 1
ATOM 1615 C C . GLU A 1 207 ? 13.191 4.367 -9.992 1.00 79.88 207 GLU A C 1
ATOM 1617 O O . GLU A 1 207 ? 12.105 4.038 -9.521 1.00 79.88 207 GLU A O 1
ATOM 1622 N N . GLN A 1 208 ? 13.286 4.873 -11.230 1.00 85.31 208 GLN A N 1
ATOM 1623 C CA . GLN A 1 208 ? 12.093 5.157 -12.036 1.00 85.31 208 GLN A CA 1
ATOM 1624 C C . GLN A 1 208 ? 11.213 3.916 -12.259 1.00 85.31 208 GLN A C 1
ATOM 1626 O O . GLN A 1 208 ? 10.001 4.026 -12.453 1.00 85.31 208 GLN A O 1
ATOM 1631 N N . ARG A 1 209 ? 11.791 2.713 -12.246 1.00 82.38 209 ARG A N 1
ATOM 1632 C CA . ARG A 1 209 ? 10.989 1.494 -12.297 1.00 82.38 209 ARG A CA 1
ATOM 1633 C C . ARG A 1 209 ? 10.166 1.298 -11.019 1.00 82.38 209 ARG A C 1
ATOM 1635 O O . ARG A 1 209 ? 9.014 0.881 -11.117 1.00 82.38 209 ARG A O 1
ATOM 1642 N N . CYS A 1 210 ? 10.741 1.570 -9.853 1.00 72.69 210 CYS A N 1
ATOM 1643 C CA . CYS A 1 210 ? 10.009 1.546 -8.589 1.00 72.69 210 CYS A CA 1
ATOM 1644 C C . CYS A 1 210 ? 8.880 2.588 -8.618 1.00 72.69 210 CYS A C 1
ATOM 1646 O O . CYS A 1 210 ? 7.724 2.238 -8.382 1.00 72.69 210 CYS A O 1
ATOM 1648 N N . ASP A 1 211 ? 9.180 3.813 -9.061 1.00 71.50 211 ASP A N 1
ATOM 1649 C CA . ASP A 1 211 ? 8.181 4.877 -9.241 1.00 71.50 211 ASP A CA 1
ATOM 1650 C C . ASP A 1 211 ? 7.060 4.476 -10.207 1.00 71.50 211 ASP A C 1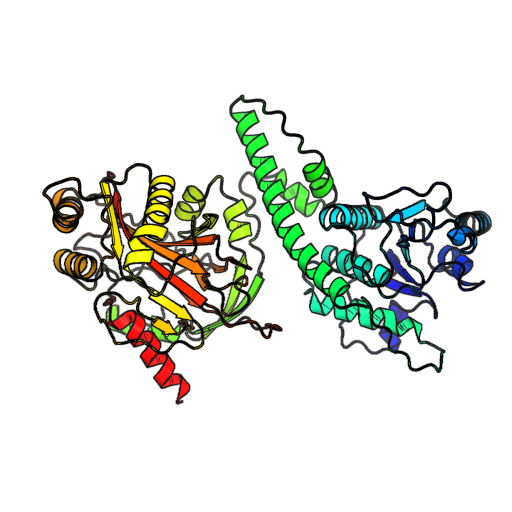
ATOM 1652 O O . ASP A 1 211 ? 5.889 4.796 -9.994 1.00 71.50 211 ASP A O 1
ATOM 1656 N N . PHE A 1 212 ? 7.399 3.760 -11.282 1.00 78.81 212 PHE A N 1
ATOM 1657 C CA . PHE A 1 212 ? 6.427 3.232 -12.232 1.00 78.81 212 PHE A CA 1
ATOM 1658 C C . PHE A 1 212 ? 5.468 2.239 -11.565 1.00 78.81 212 PHE A C 1
ATOM 1660 O O . PHE A 1 212 ? 4.259 2.334 -11.779 1.00 78.81 212 PHE A O 1
ATOM 1667 N N . CYS A 1 213 ? 5.973 1.309 -10.748 1.00 70.38 213 CYS A N 1
ATOM 1668 C CA . CYS A 1 213 ? 5.145 0.345 -10.016 1.00 70.38 213 CYS A CA 1
ATOM 1669 C C . CYS A 1 213 ? 4.209 1.044 -9.015 1.00 70.38 213 CYS A C 1
ATOM 1671 O O . CYS A 1 213 ? 3.011 0.738 -8.953 1.00 70.38 213 CYS A O 1
ATOM 1673 N N . ASP A 1 214 ? 4.725 2.040 -8.300 1.00 64.00 214 ASP A N 1
ATOM 1674 C CA . ASP A 1 214 ? 3.966 2.843 -7.342 1.00 64.00 214 ASP A CA 1
ATOM 1675 C C . ASP A 1 214 ? 2.876 3.676 -8.028 1.00 64.00 214 ASP A C 1
ATOM 1677 O O . ASP A 1 214 ? 1.700 3.636 -7.646 1.00 64.00 214 ASP A O 1
ATOM 1681 N N . MET A 1 215 ? 3.235 4.414 -9.082 1.00 69.56 215 MET A N 1
ATOM 1682 C CA . MET A 1 215 ? 2.290 5.245 -9.825 1.00 69.56 215 MET A CA 1
ATOM 1683 C C . MET A 1 215 ? 1.252 4.397 -10.555 1.00 69.56 215 MET A C 1
ATOM 1685 O O . MET A 1 215 ? 0.079 4.762 -10.567 1.00 69.56 215 MET A O 1
ATOM 1689 N N . ARG A 1 216 ? 1.630 3.244 -11.121 1.00 68.19 216 ARG A N 1
ATOM 1690 C CA . ARG A 1 216 ? 0.676 2.300 -11.717 1.00 68.19 216 ARG A CA 1
ATOM 1691 C C . ARG A 1 216 ? -0.393 1.910 -10.706 1.00 68.19 216 ARG A C 1
ATOM 1693 O O . ARG A 1 216 ? -1.578 1.967 -11.031 1.00 68.19 216 ARG A O 1
ATOM 1700 N N . SER A 1 217 ? 0.016 1.545 -9.494 1.00 62.97 217 SER A N 1
ATOM 1701 C CA . SER A 1 217 ? -0.910 1.167 -8.424 1.00 62.97 217 SER A CA 1
ATOM 1702 C C . SER A 1 217 ? -1.891 2.307 -8.130 1.00 62.97 217 SER A C 1
ATOM 1704 O O . SER A 1 217 ? -3.102 2.092 -8.080 1.00 62.97 217 SER A O 1
ATOM 1706 N N . ARG A 1 218 ? -1.397 3.552 -8.079 1.00 57.88 218 ARG A N 1
ATOM 1707 C CA . ARG A 1 218 ? -2.230 4.757 -7.909 1.00 57.88 218 ARG A CA 1
ATOM 1708 C C . ARG A 1 218 ? -3.167 5.020 -9.093 1.00 57.88 218 ARG A C 1
ATOM 1710 O O . ARG A 1 218 ? -4.330 5.346 -8.875 1.00 57.88 218 ARG A O 1
ATOM 1717 N N . VAL A 1 219 ? -2.700 4.874 -10.334 1.00 62.34 219 VAL A N 1
ATOM 1718 C CA . VAL A 1 219 ? -3.494 5.106 -11.555 1.00 62.34 219 VAL A CA 1
ATOM 1719 C C . VAL A 1 219 ? -4.586 4.053 -11.711 1.00 62.34 219 VAL A C 1
ATOM 1721 O O . VAL A 1 219 ? -5.709 4.403 -12.066 1.00 62.34 219 VAL A O 1
ATOM 1724 N N . ILE A 1 220 ? -4.299 2.783 -11.411 1.00 59.59 220 ILE A N 1
ATOM 1725 C CA . ILE A 1 220 ? -5.304 1.713 -11.401 1.00 59.59 220 ILE A CA 1
ATOM 1726 C C . ILE A 1 220 ? -6.390 2.036 -10.374 1.00 59.59 220 ILE A C 1
ATOM 1728 O O . ILE A 1 220 ? -7.572 2.025 -10.717 1.00 59.59 220 ILE A O 1
ATOM 1732 N N . VAL A 1 221 ? -5.996 2.404 -9.153 1.00 51.97 221 VAL A N 1
ATOM 1733 C CA . VAL A 1 221 ? -6.925 2.831 -8.099 1.00 51.97 221 VAL A CA 1
ATOM 1734 C C . VAL A 1 221 ? -7.767 4.028 -8.559 1.00 51.97 221 VAL A C 1
ATOM 1736 O O . VAL A 1 221 ? -8.994 3.978 -8.498 1.00 51.97 221 VAL A O 1
ATOM 1739 N N . ALA A 1 222 ? -7.143 5.074 -9.103 1.00 52.19 222 ALA A N 1
ATOM 1740 C CA . ALA A 1 222 ? -7.845 6.261 -9.589 1.00 52.19 222 ALA A CA 1
ATOM 1741 C C . ALA A 1 222 ? -8.811 5.950 -10.748 1.00 52.19 222 ALA A C 1
ATOM 1743 O O . ALA A 1 222 ? -9.925 6.474 -10.784 1.00 52.19 222 ALA A O 1
ATOM 1744 N N . ALA A 1 223 ? -8.421 5.075 -11.681 1.00 56.41 223 ALA A N 1
ATOM 1745 C CA . ALA A 1 223 ? -9.253 4.653 -12.804 1.00 56.41 223 ALA A CA 1
ATOM 1746 C C . ALA A 1 223 ? -10.473 3.840 -12.341 1.00 56.41 223 ALA A C 1
ATOM 1748 O O . ALA A 1 223 ? -11.580 4.060 -12.839 1.00 56.41 223 ALA A O 1
ATOM 1749 N N . ILE A 1 224 ? -10.293 2.948 -11.361 1.00 52.59 224 ILE A N 1
ATOM 1750 C CA . ILE A 1 224 ? -11.384 2.196 -10.725 1.00 52.59 224 ILE A CA 1
ATOM 1751 C C . ILE A 1 224 ? -12.371 3.163 -10.055 1.00 52.59 224 ILE A C 1
ATOM 1753 O O . ILE A 1 224 ? -13.577 3.075 -10.303 1.00 52.59 224 ILE A O 1
ATOM 1757 N N . VAL A 1 225 ? -11.870 4.134 -9.282 1.00 50.53 225 VAL A N 1
ATOM 1758 C CA . VAL A 1 225 ? -12.694 5.162 -8.619 1.00 50.53 225 VAL A CA 1
ATOM 1759 C C . VAL A 1 225 ? -13.461 6.011 -9.642 1.00 50.53 225 VAL A C 1
ATOM 1761 O O . VAL A 1 225 ? -14.665 6.233 -9.493 1.00 50.53 225 VAL A O 1
ATOM 1764 N N . ALA A 1 226 ? -12.804 6.458 -10.717 1.00 52.22 226 ALA A N 1
ATOM 1765 C CA . ALA A 1 226 ? -13.426 7.275 -11.759 1.00 52.22 226 ALA A CA 1
ATOM 1766 C C . ALA A 1 226 ? -14.541 6.526 -12.511 1.00 52.22 226 ALA A C 1
ATOM 1768 O O . ALA A 1 226 ? -15.624 7.080 -12.722 1.00 52.22 226 ALA A O 1
ATOM 1769 N N . LEU A 1 227 ? -14.317 5.257 -12.872 1.00 52.22 227 LEU A N 1
ATOM 1770 C CA . LEU A 1 227 ? -15.335 4.429 -13.525 1.00 52.22 227 LEU A CA 1
ATOM 1771 C C . LEU A 1 227 ? -16.560 4.193 -12.637 1.00 52.22 227 LEU A C 1
ATOM 1773 O O . LEU A 1 227 ? -17.689 4.208 -13.131 1.00 52.22 227 LEU A O 1
ATOM 1777 N N . ARG A 1 228 ? -16.360 4.010 -11.329 1.00 53.94 228 ARG A N 1
ATOM 1778 C CA . ARG A 1 228 ? -17.463 3.852 -10.373 1.00 53.94 228 ARG A CA 1
ATOM 1779 C C . ARG A 1 228 ? -18.270 5.132 -10.212 1.00 53.94 228 ARG A C 1
ATOM 1781 O O . ARG A 1 228 ? -19.493 5.078 -10.314 1.00 53.94 228 ARG A O 1
ATOM 1788 N N . ARG A 1 229 ? -17.612 6.289 -10.072 1.00 56.91 229 ARG A N 1
ATOM 1789 C CA . ARG A 1 229 ? -18.297 7.595 -10.026 1.00 56.91 229 ARG A CA 1
ATOM 1790 C C . ARG A 1 229 ? -19.146 7.836 -11.273 1.00 56.91 229 ARG A C 1
ATOM 1792 O O . ARG A 1 229 ? -20.286 8.269 -11.139 1.00 56.91 229 ARG A O 1
ATOM 1799 N N . HIS A 1 230 ? -18.633 7.490 -12.454 1.00 55.59 230 HIS A N 1
ATOM 1800 C CA . HIS A 1 230 ? -19.391 7.570 -13.704 1.00 55.59 230 HIS A CA 1
ATOM 1801 C C . HIS A 1 230 ? -20.595 6.605 -13.716 1.00 55.59 230 HIS A C 1
ATOM 1803 O O . HIS A 1 230 ? -21.698 6.985 -14.102 1.00 55.59 230 HIS A O 1
ATOM 1809 N N . ASN A 1 231 ? -20.436 5.357 -13.266 1.00 50.41 231 ASN A N 1
ATOM 1810 C CA . ASN A 1 231 ? -21.550 4.400 -13.211 1.00 50.41 231 ASN A CA 1
ATOM 1811 C C . ASN A 1 231 ? -22.629 4.795 -12.183 1.00 50.41 231 ASN A C 1
ATOM 1813 O O . ASN A 1 231 ? -23.823 4.645 -12.462 1.00 50.41 231 ASN A O 1
ATOM 1817 N N . ASN A 1 232 ? -22.228 5.358 -11.039 1.00 50.16 232 ASN A N 1
ATOM 1818 C CA . ASN A 1 232 ? -23.125 5.878 -10.003 1.00 50.16 232 ASN A CA 1
ATOM 1819 C C . ASN A 1 232 ? -23.837 7.173 -10.444 1.00 50.16 232 ASN A C 1
ATOM 1821 O O . ASN A 1 232 ? -24.999 7.387 -10.096 1.00 50.16 232 ASN A O 1
ATOM 1825 N N . SER A 1 233 ? -23.193 8.036 -11.242 1.00 54.47 233 SER A N 1
ATOM 1826 C CA . SER A 1 233 ? -23.826 9.254 -11.771 1.00 54.47 233 SER A CA 1
ATOM 1827 C C . SER A 1 233 ? -24.830 8.942 -12.885 1.00 54.47 233 SER A C 1
ATOM 1829 O O . SER A 1 233 ? -25.927 9.503 -12.895 1.00 54.47 233 SER A O 1
ATOM 1831 N N . VAL A 1 234 ? -24.514 7.975 -13.757 1.00 51.25 234 VAL A N 1
ATOM 1832 C CA . VAL A 1 234 ? -25.428 7.468 -14.796 1.00 51.25 234 VAL A CA 1
ATOM 1833 C C . VAL A 1 234 ? -26.669 6.815 -14.179 1.00 51.25 234 VAL A C 1
ATOM 1835 O O . VAL A 1 234 ? -27.781 7.078 -14.633 1.00 51.25 234 VAL A O 1
ATOM 1838 N N . THR A 1 235 ? -26.524 6.029 -13.107 1.00 45.53 235 THR A N 1
ATOM 1839 C CA . THR A 1 235 ? -27.683 5.449 -12.394 1.00 45.53 235 THR A CA 1
ATOM 1840 C C . THR A 1 235 ? -28.498 6.485 -11.613 1.00 45.53 235 THR A C 1
ATOM 1842 O O . THR A 1 235 ? -29.696 6.285 -11.423 1.00 45.53 235 THR A O 1
ATOM 1845 N N . ARG A 1 236 ? -27.901 7.618 -11.216 1.00 43.25 236 ARG A N 1
ATOM 1846 C CA . ARG A 1 236 ? -28.597 8.737 -10.547 1.00 43.25 236 ARG A CA 1
ATOM 1847 C C . ARG A 1 236 ? -29.084 9.842 -11.498 1.00 43.25 236 ARG A C 1
ATOM 1849 O O . ARG A 1 236 ? -29.571 10.864 -11.024 1.00 43.25 236 ARG A O 1
ATOM 1856 N N . GLY A 1 237 ? -28.986 9.654 -12.817 1.00 37.12 237 GLY A N 1
ATOM 1857 C CA . GLY A 1 237 ? -29.492 10.603 -13.818 1.00 37.12 237 GLY A CA 1
ATOM 1858 C C . GLY A 1 237 ? -28.693 11.908 -13.949 1.00 37.12 237 GLY A C 1
ATOM 1859 O O . GLY A 1 237 ? -29.160 12.837 -14.604 1.00 37.12 237 GLY A O 1
ATOM 1860 N N . PHE A 1 238 ? -27.494 11.987 -13.364 1.00 38.53 238 PHE A N 1
ATOM 1861 C CA . PHE A 1 238 ? -26.583 13.120 -13.529 1.00 38.53 238 PHE A CA 1
ATOM 1862 C C . PHE A 1 238 ? -25.512 12.764 -14.562 1.00 38.53 238 PHE A C 1
ATOM 1864 O O . PHE A 1 238 ? -24.588 11.991 -14.303 1.00 38.53 238 PHE A O 1
ATOM 1871 N N . MET A 1 239 ? -25.646 13.333 -15.757 1.00 34.97 239 MET A N 1
ATOM 1872 C CA . MET A 1 239 ? -24.665 13.199 -16.828 1.00 34.97 239 MET A CA 1
ATOM 1873 C C . MET A 1 239 ? -23.532 14.205 -16.571 1.00 34.97 239 MET A C 1
ATOM 1875 O O . MET A 1 239 ? -23.677 15.395 -16.833 1.00 34.97 239 MET A O 1
ATOM 1879 N N . LEU A 1 240 ? -22.439 13.743 -15.962 1.00 40.50 240 LEU A N 1
ATOM 1880 C CA . LEU A 1 240 ? -21.194 14.502 -15.829 1.00 40.50 240 LEU A CA 1
ATOM 1881 C C . LEU A 1 240 ? -20.258 14.074 -16.963 1.00 40.50 240 LEU A C 1
ATOM 1883 O O . LEU A 1 240 ? -19.827 12.922 -16.995 1.00 40.50 240 LEU A O 1
ATOM 1887 N N . ASP A 1 241 ? -19.939 14.997 -17.872 1.00 35.66 241 ASP A N 1
ATOM 1888 C CA . ASP A 1 241 ? -18.940 14.795 -18.928 1.00 35.66 241 ASP A CA 1
ATOM 1889 C C . ASP A 1 241 ? -17.530 14.821 -18.315 1.00 35.66 241 ASP A C 1
ATOM 1891 O O . ASP A 1 241 ? -16.845 15.843 -18.298 1.00 35.66 241 ASP A O 1
ATOM 1895 N N . ILE A 1 242 ? -17.102 13.689 -17.755 1.00 43.22 242 ILE A N 1
ATOM 1896 C CA . ILE A 1 242 ? -15.708 13.457 -17.363 1.00 43.22 242 ILE A CA 1
ATOM 1897 C C . ILE A 1 242 ? -15.037 12.686 -18.501 1.00 43.22 242 ILE A C 1
ATOM 1899 O O . ILE A 1 242 ? -15.434 11.561 -18.809 1.00 43.22 242 ILE A O 1
ATOM 1903 N N . ASP A 1 243 ? -14.005 13.273 -19.114 1.00 43.09 243 ASP A N 1
ATOM 1904 C CA . ASP A 1 243 ? -13.199 12.593 -20.130 1.00 43.09 243 ASP A CA 1
ATOM 1905 C C . ASP A 1 243 ? -12.340 11.490 -19.487 1.00 43.09 243 ASP A C 1
ATOM 1907 O O . ASP A 1 243 ? -11.231 11.707 -19.003 1.00 43.09 243 ASP A O 1
ATOM 1911 N N . ILE A 1 244 ? -12.889 10.276 -19.461 1.00 44.41 244 ILE A N 1
ATOM 1912 C CA . ILE A 1 244 ? -12.229 9.064 -18.957 1.00 44.41 244 ILE A CA 1
ATOM 1913 C C . ILE A 1 244 ? -11.386 8.350 -20.026 1.00 44.41 244 ILE A C 1
ATOM 1915 O O . ILE A 1 244 ? -10.923 7.232 -19.792 1.00 44.41 244 ILE A O 1
ATOM 1919 N N . THR A 1 245 ? -11.189 8.938 -21.211 1.00 45.19 245 THR A N 1
ATOM 1920 C CA . THR A 1 245 ? -10.529 8.283 -22.356 1.00 45.19 245 THR A CA 1
ATOM 1921 C C . THR A 1 245 ? -9.117 7.753 -22.043 1.00 45.19 245 THR A C 1
ATOM 1923 O O . THR A 1 245 ? -8.834 6.611 -22.424 1.00 45.19 245 THR A O 1
ATOM 1926 N N . PRO A 1 246 ? -8.252 8.463 -21.285 1.00 42.91 246 PRO A N 1
ATOM 1927 C CA . PRO A 1 246 ? -6.935 7.943 -20.900 1.00 42.91 246 PRO A CA 1
ATOM 1928 C C . PRO A 1 246 ? -7.024 6.719 -19.976 1.00 42.91 246 PRO A C 1
ATOM 1930 O O . PRO A 1 246 ? -6.365 5.708 -20.211 1.00 42.91 246 PRO A O 1
ATOM 1933 N N . ALA A 1 247 ? -7.907 6.761 -18.974 1.00 44.00 247 ALA A N 1
ATOM 1934 C CA . ALA A 1 247 ? -8.117 5.662 -18.030 1.00 44.00 247 ALA A CA 1
ATOM 1935 C C . ALA A 1 247 ? -8.723 4.428 -18.719 1.00 44.00 247 ALA A C 1
ATOM 1937 O O . ALA A 1 247 ? -8.340 3.294 -18.443 1.00 44.00 247 ALA A O 1
ATOM 1938 N N . LYS A 1 248 ? -9.635 4.651 -19.672 1.00 46.38 248 LYS A N 1
ATOM 1939 C CA . LYS A 1 248 ? -10.273 3.601 -20.472 1.00 46.38 248 LYS A CA 1
ATOM 1940 C C . LYS A 1 248 ? -9.280 2.942 -21.429 1.00 46.38 248 LYS A C 1
ATOM 1942 O O . LYS A 1 248 ? -9.309 1.728 -21.560 1.00 46.38 248 LYS A O 1
ATOM 1947 N N . SER A 1 249 ? -8.384 3.712 -22.049 1.00 46.56 249 SER A N 1
ATOM 1948 C CA . SER A 1 249 ? -7.281 3.205 -22.882 1.00 46.56 249 SER A CA 1
ATOM 1949 C C . SER A 1 249 ? -6.332 2.296 -22.087 1.00 46.56 249 SER A C 1
ATOM 1951 O O . SER A 1 249 ? -6.037 1.184 -22.524 1.00 46.56 249 SER A O 1
ATOM 1953 N N . ILE A 1 250 ? -5.946 2.723 -20.879 1.00 49.38 250 ILE A N 1
ATOM 1954 C CA . ILE A 1 250 ? -5.101 1.949 -19.955 1.00 49.38 250 ILE A CA 1
ATOM 1955 C C . ILE A 1 250 ? -5.832 0.684 -19.477 1.00 49.38 250 ILE A C 1
ATOM 1957 O O . ILE A 1 250 ? -5.275 -0.405 -19.496 1.00 49.38 250 ILE A O 1
ATOM 1961 N N . LEU A 1 251 ? -7.120 0.772 -19.135 1.00 49.50 251 LEU A N 1
ATOM 1962 C CA . LEU A 1 251 ? -7.913 -0.402 -18.751 1.00 49.50 251 LEU A CA 1
ATOM 1963 C C . LEU A 1 251 ? -8.130 -1.394 -19.908 1.00 49.50 251 LEU A C 1
ATOM 1965 O O . LEU A 1 251 ? -8.176 -2.609 -19.703 1.00 49.50 251 LEU A O 1
ATOM 1969 N N . LEU A 1 252 ? -8.233 -0.881 -21.136 1.00 47.72 252 LEU A N 1
ATOM 1970 C CA . LEU A 1 252 ? -8.373 -1.648 -22.373 1.00 47.72 252 LEU A CA 1
ATOM 1971 C C . LEU A 1 252 ? -7.036 -2.169 -22.933 1.00 47.72 252 LEU A C 1
ATOM 1973 O O . LEU A 1 252 ? -7.042 -2.763 -24.015 1.00 47.72 252 LEU A O 1
ATOM 1977 N N . SER A 1 253 ? -5.909 -2.009 -22.236 1.00 43.75 253 SER A N 1
ATOM 1978 C CA . SER A 1 253 ? -4.645 -2.693 -22.554 1.00 43.75 253 SER A CA 1
ATOM 1979 C C . SER A 1 253 ? -4.357 -3.880 -21.620 1.00 43.75 253 SER A C 1
ATOM 1981 O O . SER A 1 253 ? -3.490 -4.697 -21.922 1.00 43.75 253 SER A O 1
ATOM 1983 N N . PHE A 1 254 ? -5.133 -4.060 -20.542 1.00 49.47 254 PHE A N 1
ATOM 1984 C CA . PHE A 1 254 ? -4.980 -5.196 -19.625 1.00 49.47 254 PHE A CA 1
ATOM 1985 C C . PHE A 1 254 ? -5.631 -6.495 -20.148 1.00 49.47 254 PHE A C 1
ATOM 1987 O O . PHE A 1 254 ? -6.577 -6.425 -20.944 1.00 49.47 254 PHE A O 1
ATOM 1994 N N . PRO A 1 255 ? -5.162 -7.679 -19.697 1.00 45.28 255 PRO A N 1
ATOM 1995 C CA . PRO A 1 255 ? -5.742 -8.992 -20.001 1.00 45.28 255 PRO A CA 1
ATOM 1996 C C . PRO A 1 255 ? -7.273 -9.072 -19.871 1.00 45.28 255 PRO A C 1
ATOM 1998 O O . PRO A 1 255 ? -7.866 -8.437 -19.000 1.00 45.28 255 PRO A O 1
ATOM 2001 N N . GLU A 1 256 ? -7.925 -9.894 -20.702 1.00 41.31 256 GLU A N 1
ATOM 2002 C CA . GLU A 1 256 ? -9.384 -10.122 -20.653 1.00 41.31 256 GLU A CA 1
ATOM 2003 C C . GLU A 1 256 ? -9.873 -10.649 -19.298 1.00 41.31 256 GLU A C 1
ATOM 2005 O O . GLU A 1 256 ? -10.996 -10.344 -18.908 1.00 41.31 256 GLU A O 1
ATOM 2010 N N . GLU A 1 257 ? -9.037 -11.368 -18.548 1.00 41.62 257 GLU A N 1
ATOM 2011 C CA . GLU A 1 257 ? -9.352 -11.822 -17.188 1.00 41.62 257 GLU A CA 1
ATOM 2012 C C . GLU A 1 257 ? -9.626 -10.624 -16.260 1.00 41.62 257 GLU A C 1
ATOM 2014 O O . GLU A 1 257 ? -10.658 -10.604 -15.593 1.00 41.62 257 GLU A O 1
ATOM 2019 N N . ASN A 1 258 ? -8.838 -9.545 -16.372 1.00 40.50 258 ASN A N 1
ATOM 2020 C CA . ASN A 1 258 ? -9.038 -8.282 -15.647 1.00 40.50 258 ASN A CA 1
ATOM 2021 C C . ASN A 1 258 ? -10.238 -7.460 -16.161 1.00 40.50 258 ASN A C 1
ATOM 2023 O O . ASN A 1 258 ? -10.818 -6.683 -15.405 1.00 40.50 258 ASN A O 1
ATOM 2027 N N . ARG A 1 259 ? -10.657 -7.632 -17.426 1.00 42.16 259 ARG A N 1
ATOM 2028 C CA . ARG A 1 259 ? -11.846 -6.950 -17.993 1.00 42.16 259 ARG A CA 1
ATOM 2029 C C . ARG A 1 259 ? -13.152 -7.698 -17.739 1.00 42.16 259 ARG A C 1
ATOM 2031 O O . ARG A 1 259 ? -14.197 -7.073 -17.558 1.00 42.16 259 ARG A O 1
ATOM 2038 N N . SER A 1 260 ? -13.121 -9.030 -17.726 1.00 38.38 260 SER A N 1
ATOM 2039 C CA . SER A 1 260 ? -14.302 -9.857 -17.458 1.00 38.38 260 SER A CA 1
ATOM 2040 C C . SER A 1 260 ? -14.734 -9.760 -15.988 1.00 38.38 260 SER A C 1
ATOM 2042 O O . SER A 1 260 ? -15.935 -9.766 -15.714 1.00 38.38 260 SER A O 1
ATOM 2044 N N . LEU A 1 261 ? -13.777 -9.507 -15.082 1.00 37.44 261 LEU A N 1
ATOM 2045 C CA . LEU A 1 261 ? -13.992 -9.187 -13.664 1.00 37.44 261 LEU A CA 1
ATOM 2046 C C . LEU A 1 261 ? -14.782 -7.883 -13.437 1.00 37.44 261 LEU A C 1
ATOM 2048 O O . LEU A 1 261 ? -15.476 -7.759 -12.436 1.00 37.44 261 LEU A O 1
ATOM 2052 N N . ALA A 1 262 ? -14.748 -6.936 -14.382 1.00 35.53 262 ALA A N 1
ATOM 2053 C CA . ALA A 1 262 ? -15.511 -5.687 -14.298 1.00 35.53 262 ALA A CA 1
ATOM 2054 C C . ALA A 1 262 ? -16.940 -5.786 -14.870 1.00 35.53 262 ALA A C 1
ATOM 2056 O O . ALA A 1 262 ? -17.748 -4.885 -14.657 1.00 35.53 262 ALA A O 1
ATOM 2057 N N . SER A 1 263 ? -17.262 -6.845 -15.627 1.00 34.78 263 SER A N 1
ATOM 2058 C CA . SER A 1 263 ? -18.520 -6.933 -16.393 1.00 34.78 263 SER A CA 1
ATOM 2059 C C . SER A 1 263 ? -19.461 -8.061 -15.969 1.00 34.78 263 SER A C 1
ATOM 2061 O O . SER A 1 263 ? -20.617 -8.067 -16.395 1.00 34.78 263 SER A O 1
ATOM 2063 N N . LYS A 1 264 ? -19.023 -9.007 -15.128 1.00 33.16 264 LYS A N 1
ATOM 2064 C CA . LYS A 1 264 ? -19.872 -10.113 -14.666 1.00 33.16 264 LYS A CA 1
ATOM 2065 C C . LYS A 1 264 ? -19.790 -10.285 -13.148 1.00 33.16 264 LYS A C 1
ATOM 2067 O O . LYS A 1 264 ? -18.754 -10.643 -12.607 1.00 33.16 264 LYS A O 1
ATOM 2072 N N . SER A 1 265 ? -20.951 -10.114 -12.512 1.00 33.78 265 SER A N 1
ATOM 2073 C CA . SER A 1 265 ? -21.261 -10.204 -11.075 1.00 33.78 265 SER A CA 1
ATOM 2074 C C . SER A 1 265 ? -20.932 -8.953 -10.249 1.00 33.78 265 SER A C 1
ATOM 2076 O O . SER A 1 265 ? -19.788 -8.536 -10.118 1.00 33.78 265 SER A O 1
ATOM 2078 N N . GLY A 1 266 ? -21.973 -8.358 -9.659 1.00 35.94 266 GLY A N 1
ATOM 2079 C CA . GLY A 1 266 ? -21.889 -7.221 -8.737 1.00 35.94 266 GLY A CA 1
ATOM 2080 C C . GLY A 1 266 ? -21.337 -7.588 -7.359 1.00 35.94 266 GLY A C 1
ATOM 2081 O O . GLY A 1 266 ? -21.906 -7.153 -6.373 1.00 35.94 266 GLY A O 1
ATOM 2082 N N . ASN A 1 267 ? -20.305 -8.436 -7.307 1.00 38.44 267 ASN A N 1
ATOM 2083 C CA . ASN A 1 267 ? -19.547 -8.827 -6.112 1.00 38.44 267 ASN A CA 1
ATOM 2084 C C . ASN A 1 267 ? -18.224 -9.521 -6.507 1.00 38.44 267 ASN A C 1
ATOM 2086 O O . ASN A 1 267 ? -17.787 -10.470 -5.857 1.00 38.44 267 ASN A O 1
ATOM 2090 N N . ALA A 1 268 ? -17.577 -9.092 -7.596 1.00 40.53 268 ALA A N 1
ATOM 2091 C CA . ALA A 1 268 ? -16.193 -9.484 -7.839 1.00 40.53 268 ALA A CA 1
ATOM 2092 C C . ALA A 1 268 ? -15.309 -8.756 -6.812 1.00 40.53 268 ALA A C 1
ATOM 2094 O O . ALA A 1 268 ? -14.922 -7.606 -7.022 1.00 40.53 268 ALA A O 1
ATOM 2095 N N . GLN A 1 269 ? -15.045 -9.415 -5.679 1.00 49.94 269 GLN A N 1
ATOM 2096 C CA . GLN A 1 269 ? -13.980 -9.039 -4.752 1.00 49.94 269 GLN A CA 1
ATOM 2097 C C . GLN A 1 269 ? -12.697 -8.911 -5.574 1.00 49.94 269 GLN A C 1
ATOM 2099 O O . GLN A 1 269 ? -12.171 -9.908 -6.072 1.00 49.94 269 GLN A O 1
ATOM 2104 N N . ILE A 1 270 ? -12.209 -7.684 -5.756 1.00 53.72 270 ILE A N 1
ATOM 2105 C CA . ILE A 1 270 ? -10.843 -7.487 -6.231 1.00 53.72 270 ILE A CA 1
ATOM 2106 C C . ILE A 1 270 ? -9.977 -8.125 -5.149 1.00 53.72 270 ILE A C 1
ATOM 2108 O O . ILE A 1 270 ? -10.000 -7.672 -4.001 1.00 53.72 270 ILE A O 1
ATOM 2112 N N . MET A 1 271 ? -9.299 -9.225 -5.488 1.00 58.38 271 MET A N 1
ATOM 2113 C CA . MET A 1 271 ? -8.421 -9.901 -4.540 1.00 58.38 271 MET A CA 1
ATOM 2114 C C . MET A 1 271 ? -7.379 -8.892 -4.071 1.00 58.38 271 MET A C 1
ATOM 2116 O O . MET A 1 271 ? -6.657 -8.316 -4.886 1.00 58.38 271 MET A O 1
ATOM 2120 N N . ALA A 1 272 ? -7.360 -8.626 -2.766 1.00 68.12 272 ALA A N 1
ATOM 2121 C CA . ALA A 1 272 ? -6.417 -7.693 -2.182 1.00 68.12 272 ALA A CA 1
ATOM 2122 C C . ALA A 1 272 ? -4.996 -8.198 -2.471 1.00 68.12 272 ALA A C 1
ATOM 2124 O O . ALA A 1 272 ? -4.661 -9.337 -2.135 1.00 68.12 272 ALA A O 1
ATOM 2125 N N . ILE A 1 273 ? -4.182 -7.376 -3.137 1.00 80.56 273 ILE A N 1
ATOM 2126 C CA . ILE A 1 273 ? -2.828 -7.765 -3.544 1.00 80.56 273 ILE A CA 1
ATOM 2127 C C . ILE A 1 273 ? -1.996 -7.980 -2.281 1.00 80.56 273 ILE A C 1
ATOM 2129 O O . ILE A 1 273 ? -1.952 -7.109 -1.411 1.00 80.56 273 ILE A O 1
ATOM 2133 N N . VAL A 1 274 ? -1.361 -9.148 -2.178 1.00 88.12 274 VAL A N 1
ATOM 2134 C CA . VAL A 1 274 ? -0.379 -9.431 -1.127 1.00 88.12 274 VAL A CA 1
ATOM 2135 C C . VAL A 1 274 ? 0.851 -8.570 -1.401 1.00 88.12 274 VAL A C 1
ATOM 2137 O O . VAL A 1 274 ? 1.498 -8.728 -2.431 1.00 88.12 274 VAL A O 1
ATOM 2140 N N . VAL A 1 275 ? 1.157 -7.653 -0.488 1.00 87.25 275 VAL A N 1
ATOM 2141 C CA . VAL A 1 275 ? 2.296 -6.729 -0.590 1.00 87.25 275 VAL A CA 1
ATOM 2142 C C . VAL A 1 275 ? 3.567 -7.391 -0.082 1.00 87.25 275 VAL A C 1
ATOM 2144 O O . VAL A 1 275 ? 4.629 -7.249 -0.679 1.00 87.25 275 VAL A O 1
ATOM 2147 N N . CYS A 1 276 ? 3.476 -8.112 1.036 1.00 91.00 276 CYS A N 1
ATOM 2148 C CA . CYS A 1 276 ? 4.621 -8.789 1.627 1.00 91.00 276 CYS A CA 1
ATOM 2149 C C . CYS A 1 276 ? 4.203 -9.964 2.515 1.00 91.00 276 CYS A C 1
ATOM 2151 O O . CYS A 1 276 ? 3.028 -10.137 2.856 1.00 91.00 276 CYS A O 1
ATOM 2153 N N . THR A 1 277 ? 5.199 -10.759 2.913 1.00 92.69 277 THR A N 1
ATOM 2154 C CA . THR A 1 277 ? 5.085 -11.698 4.029 1.00 92.69 277 THR A CA 1
ATOM 2155 C C . THR A 1 277 ? 5.956 -11.238 5.191 1.00 92.69 277 THR A C 1
ATOM 2157 O O . THR A 1 277 ? 7.038 -10.670 5.005 1.00 92.69 277 THR A O 1
ATOM 2160 N N . ALA A 1 278 ? 5.488 -11.482 6.410 1.00 93.62 278 ALA A N 1
ATOM 2161 C CA . ALA A 1 278 ? 6.275 -11.268 7.617 1.00 93.62 278 ALA A CA 1
ATOM 2162 C C . ALA A 1 278 ? 5.930 -12.322 8.667 1.00 93.62 278 ALA A C 1
ATOM 2164 O O . ALA A 1 278 ? 4.831 -12.876 8.686 1.00 93.62 278 ALA A O 1
ATOM 2165 N N . THR A 1 279 ? 6.880 -12.598 9.557 1.00 93.81 279 THR A N 1
ATOM 2166 C CA . THR A 1 279 ? 6.614 -13.441 10.724 1.00 93.81 279 THR A CA 1
ATOM 2167 C C . THR A 1 279 ? 5.922 -12.609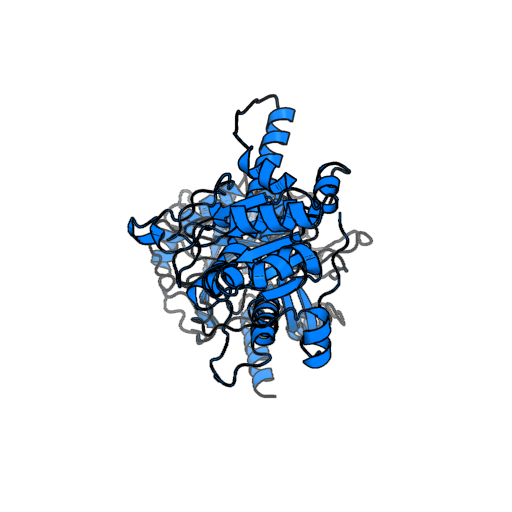 11.795 1.00 93.81 279 THR A C 1
ATOM 2169 O O . THR A 1 279 ? 6.509 -11.644 12.279 1.00 93.81 279 THR A O 1
ATOM 2172 N N . LEU A 1 280 ? 4.711 -13.000 12.188 1.00 93.44 280 LEU A N 1
ATOM 2173 C CA . LEU A 1 280 ? 4.011 -12.412 13.328 1.00 93.44 280 LEU A CA 1
ATOM 2174 C C . LEU A 1 280 ? 4.288 -13.190 14.605 1.00 93.44 280 LEU A C 1
ATOM 2176 O O . LEU A 1 280 ? 4.351 -14.420 14.581 1.00 93.44 280 LEU A O 1
ATOM 2180 N N . ASP A 1 281 ? 4.419 -12.457 15.709 1.00 90.00 281 ASP A N 1
ATOM 2181 C CA . ASP A 1 281 ? 4.444 -12.994 17.067 1.00 90.00 281 ASP A CA 1
ATOM 2182 C C . ASP A 1 281 ? 3.153 -12.588 17.791 1.00 90.00 281 ASP A C 1
ATOM 2184 O O . ASP A 1 281 ? 2.941 -11.418 18.126 1.00 90.00 281 ASP A O 1
ATOM 2188 N N . CYS A 1 282 ? 2.290 -13.576 18.008 1.00 91.25 282 CYS A N 1
ATOM 2189 C CA . CYS A 1 282 ? 1.014 -13.474 18.706 1.00 91.25 282 CYS A CA 1
ATOM 2190 C C . CYS A 1 282 ? 1.069 -14.051 20.128 1.00 91.25 282 CYS A C 1
ATOM 2192 O O . CYS A 1 282 ? 0.047 -14.136 20.806 1.00 91.25 282 CYS A O 1
ATOM 2194 N N . SER A 1 283 ? 2.233 -14.472 20.615 1.00 87.62 283 SER A N 1
ATOM 2195 C CA . SER A 1 283 ? 2.312 -15.142 21.917 1.00 87.62 283 SER A CA 1
ATOM 2196 C C . SER A 1 283 ? 1.947 -14.219 23.088 1.00 87.62 283 SER A C 1
ATOM 2198 O O . SER A 1 283 ? 1.355 -14.675 24.060 1.00 87.62 283 SER A O 1
ATOM 2200 N N . ALA A 1 284 ? 2.239 -12.915 22.999 1.00 84.00 284 ALA A N 1
ATOM 2201 C CA . ALA A 1 284 ? 1.847 -11.947 24.028 1.00 84.00 284 ALA A CA 1
ATOM 2202 C C . ALA A 1 284 ? 0.322 -11.770 24.107 1.00 84.00 284 ALA A C 1
ATOM 2204 O O . ALA A 1 284 ? -0.245 -11.786 25.198 1.00 84.00 284 ALA A O 1
ATOM 2205 N N . VAL A 1 285 ? -0.357 -11.669 22.958 1.00 86.88 285 VAL A N 1
ATOM 2206 C CA . VAL A 1 285 ? -1.822 -11.601 22.934 1.00 86.88 285 VAL A CA 1
ATOM 2207 C C . VAL A 1 285 ? -2.454 -12.920 23.382 1.00 86.88 285 VAL A C 1
ATOM 2209 O O . VAL A 1 285 ? -3.443 -12.887 24.103 1.00 86.88 285 VAL A O 1
ATOM 2212 N N . ASN A 1 286 ? -1.871 -14.075 23.053 1.00 88.94 286 ASN A N 1
ATOM 2213 C CA . ASN A 1 286 ? -2.348 -15.362 23.566 1.00 88.94 286 ASN A CA 1
ATOM 2214 C C . ASN A 1 286 ? -2.196 -15.478 25.089 1.00 88.94 286 ASN A C 1
ATOM 2216 O O . ASN A 1 286 ? -3.128 -15.927 25.750 1.00 88.94 286 ASN A O 1
ATOM 2220 N N . GLU A 1 287 ? -1.066 -15.043 25.656 1.00 85.56 287 GLU A N 1
ATOM 2221 C CA . GLU A 1 287 ? -0.850 -15.007 27.110 1.00 85.56 287 GLU A CA 1
ATOM 2222 C C . GLU A 1 287 ? -1.895 -14.122 27.799 1.00 85.56 287 GLU A C 1
ATOM 2224 O O . GLU A 1 287 ? -2.516 -14.538 28.777 1.00 85.56 287 GLU A O 1
ATOM 2229 N N . TYR A 1 288 ? -2.151 -12.941 27.235 1.00 83.06 288 TYR A N 1
ATOM 2230 C CA . TYR A 1 288 ? -3.200 -12.038 27.694 1.00 83.06 288 TYR A CA 1
ATOM 2231 C C . TYR A 1 288 ? -4.590 -12.690 27.627 1.00 83.06 288 TYR A C 1
ATOM 2233 O O . TYR A 1 288 ? -5.313 -12.750 28.625 1.00 83.06 288 TYR A O 1
ATOM 2241 N N . VAL A 1 289 ? -4.963 -13.232 26.466 1.00 85.81 289 VAL A N 1
ATOM 2242 C CA . VAL A 1 289 ? -6.277 -13.851 26.272 1.00 85.81 289 VAL A CA 1
ATOM 2243 C C . VAL A 1 289 ? -6.468 -15.042 27.213 1.00 85.81 289 VAL A C 1
ATOM 2245 O O . VAL A 1 289 ? -7.54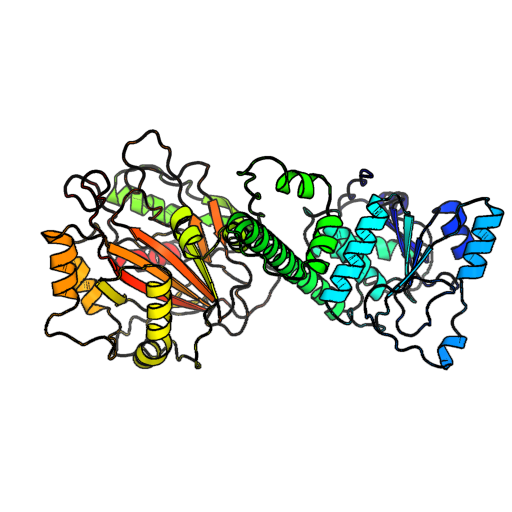3 -15.220 27.790 1.00 85.81 289 VAL A O 1
ATOM 2248 N N . HIS A 1 290 ? -5.413 -15.818 27.445 1.00 87.62 290 HIS A N 1
ATOM 2249 C CA . HIS A 1 290 ? -5.428 -16.900 28.413 1.00 87.62 290 HIS A CA 1
ATOM 2250 C C . HIS A 1 290 ? -5.614 -16.392 29.848 1.00 87.62 290 HIS A C 1
ATOM 2252 O O . HIS A 1 290 ? -6.487 -16.887 30.562 1.00 87.62 290 HIS A O 1
ATOM 2258 N N . ALA A 1 291 ? -4.839 -15.386 30.264 1.00 84.94 291 ALA A N 1
ATOM 2259 C CA . ALA A 1 291 ? -4.870 -14.850 31.622 1.00 84.94 291 ALA A CA 1
ATOM 2260 C C . ALA A 1 291 ? -6.237 -14.254 31.996 1.00 84.94 291 ALA A C 1
ATOM 2262 O O . ALA A 1 291 ? -6.701 -14.443 33.121 1.00 84.94 291 ALA A O 1
ATOM 2263 N N . HIS A 1 292 ? -6.898 -13.574 31.055 1.00 83.69 292 HIS A N 1
ATOM 2264 C CA . HIS A 1 292 ? -8.146 -12.855 31.324 1.00 83.69 292 HIS A CA 1
ATOM 2265 C C . HIS A 1 292 ? -9.414 -13.637 30.962 1.00 83.69 292 HIS A C 1
ATOM 2267 O O . HIS A 1 292 ? -10.452 -13.420 31.588 1.00 83.69 292 HIS A O 1
ATOM 2273 N N . TYR A 1 293 ? -9.347 -14.560 29.996 1.00 86.69 293 TYR A N 1
ATOM 2274 C CA . TYR A 1 293 ? -10.528 -15.273 29.484 1.00 86.69 293 TYR A CA 1
ATOM 2275 C C . TYR A 1 293 ? -10.436 -16.792 29.564 1.00 86.69 293 TYR A C 1
ATOM 2277 O O . TYR A 1 293 ? -11.392 -17.469 29.193 1.00 86.69 293 TYR A O 1
ATOM 2285 N N . GLN A 1 294 ? -9.313 -17.340 30.040 1.00 88.06 294 GLN A N 1
ATOM 2286 C CA . GLN A 1 294 ? -9.079 -18.786 30.144 1.00 88.06 294 GLN A CA 1
ATOM 2287 C C . GLN A 1 294 ? -9.214 -19.523 28.798 1.00 88.06 294 GLN A C 1
ATOM 2289 O O . GLN A 1 294 ? -9.545 -20.708 28.755 1.00 88.06 294 GLN A O 1
ATOM 2294 N N . GLN A 1 295 ? -8.938 -18.838 27.684 1.00 86.25 295 GLN A N 1
ATOM 2295 C CA . GLN A 1 295 ? -8.939 -19.430 26.344 1.00 86.25 295 GLN A CA 1
ATOM 2296 C C . GLN A 1 295 ? -7.527 -19.903 25.982 1.00 86.25 295 GLN A C 1
ATOM 2298 O O . GLN A 1 295 ? -6.546 -19.220 26.262 1.00 86.25 295 GLN A O 1
ATOM 2303 N N . ALA A 1 296 ? -7.408 -21.107 25.419 1.00 76.56 296 ALA A N 1
ATOM 2304 C CA . ALA A 1 296 ? -6.114 -21.781 25.275 1.00 76.56 296 ALA A CA 1
ATOM 2305 C C . ALA A 1 296 ? -5.278 -21.307 24.071 1.00 76.56 296 ALA A C 1
ATOM 2307 O O . ALA A 1 296 ? -4.056 -21.300 24.165 1.00 76.56 296 ALA A O 1
ATOM 2308 N N . ALA A 1 297 ? -5.905 -20.931 22.952 1.00 76.94 297 ALA A N 1
ATOM 2309 C CA . ALA A 1 297 ? -5.204 -20.439 21.764 1.00 76.94 297 ALA A CA 1
ATOM 2310 C C . ALA A 1 297 ? -6.144 -19.574 20.916 1.00 76.94 297 ALA A C 1
ATOM 2312 O O . ALA A 1 297 ? -7.024 -20.100 20.238 1.00 76.94 297 ALA A O 1
ATOM 2313 N N . TYR A 1 298 ? -5.968 -18.254 20.979 1.00 85.25 298 TYR A N 1
ATOM 2314 C CA . TYR A 1 298 ? -6.763 -17.304 20.196 1.00 85.25 298 TYR A CA 1
ATOM 2315 C C . TYR A 1 298 ? -6.133 -17.049 18.818 1.00 85.25 298 TYR A C 1
ATOM 2317 O O . TYR A 1 298 ? -6.833 -16.916 17.818 1.00 85.25 298 TYR A O 1
ATOM 2325 N N . PHE A 1 299 ? -4.801 -17.072 18.760 1.00 88.81 299 PHE A N 1
ATOM 2326 C CA . PHE A 1 299 ? -3.989 -17.078 17.548 1.00 88.81 299 PHE A CA 1
ATOM 2327 C C . PHE A 1 299 ? -3.005 -18.251 17.554 1.00 88.81 299 PHE A C 1
ATOM 2329 O O . PHE A 1 299 ? -2.731 -18.860 18.587 1.00 88.81 299 PHE A O 1
ATOM 2336 N N . THR A 1 300 ? -2.393 -18.532 16.405 1.00 88.25 300 THR A N 1
ATOM 2337 C CA . THR A 1 300 ? -1.128 -19.280 16.379 1.00 88.25 300 THR A CA 1
ATOM 2338 C C . THR A 1 300 ? -0.008 -18.391 16.928 1.00 88.25 300 THR A C 1
ATOM 2340 O O . THR A 1 300 ? 0.141 -17.268 16.457 1.00 88.25 300 THR A O 1
ATOM 2343 N N . ASP A 1 301 ? 0.775 -18.882 17.898 1.00 86.00 301 ASP A N 1
ATOM 2344 C CA . ASP A 1 301 ? 1.790 -18.086 18.617 1.00 86.00 301 ASP A CA 1
ATOM 2345 C C . ASP A 1 301 ? 2.782 -17.377 17.697 1.00 86.00 301 ASP A C 1
ATOM 2347 O O . ASP A 1 301 ? 3.099 -16.211 17.910 1.00 86.00 301 ASP A O 1
ATOM 2351 N N . ARG A 1 302 ? 3.294 -18.077 16.683 1.00 90.31 302 ARG A N 1
ATOM 2352 C CA . ARG A 1 302 ? 4.216 -17.508 15.705 1.00 90.31 302 ARG A CA 1
ATOM 2353 C C . ARG A 1 302 ? 4.002 -18.153 14.349 1.00 90.31 302 ARG A C 1
ATOM 2355 O O . ARG A 1 302 ? 3.918 -19.375 14.254 1.00 90.31 302 ARG A O 1
ATOM 2362 N N . GLY A 1 303 ? 3.951 -17.344 13.299 1.00 90.75 303 GLY A N 1
ATOM 2363 C CA . GLY A 1 303 ? 3.774 -17.847 11.941 1.00 90.75 303 GLY A CA 1
ATOM 2364 C C . GLY A 1 303 ? 4.048 -16.789 10.887 1.00 90.75 303 GLY A C 1
ATOM 2365 O O . GLY A 1 303 ? 3.954 -15.592 11.157 1.00 90.75 303 GLY A O 1
ATOM 2366 N N . GLU A 1 304 ? 4.400 -17.239 9.687 1.00 93.88 304 GLU A N 1
ATOM 2367 C CA . GLU A 1 304 ? 4.436 -16.364 8.519 1.00 93.88 304 GLU A CA 1
ATOM 2368 C C . GLU A 1 304 ? 3.004 -16.001 8.118 1.00 93.88 304 GLU A C 1
ATOM 2370 O O . GLU A 1 304 ? 2.123 -16.859 8.070 1.00 93.88 304 GLU A O 1
ATOM 2375 N N . GLN A 1 305 ? 2.774 -14.717 7.875 1.00 95.69 305 GLN A N 1
ATOM 2376 C CA . GLN A 1 305 ? 1.482 -14.165 7.492 1.00 95.69 305 GLN A CA 1
ATOM 2377 C C . GLN A 1 305 ? 1.637 -13.326 6.229 1.00 95.69 305 GLN A C 1
ATOM 2379 O O . GLN A 1 305 ? 2.694 -12.739 5.983 1.00 95.69 305 GLN A O 1
ATOM 2384 N N . GLN A 1 306 ? 0.571 -13.284 5.434 1.00 94.88 306 GLN A N 1
ATOM 2385 C CA . GLN A 1 306 ? 0.463 -12.424 4.262 1.00 94.88 306 GLN A CA 1
ATOM 2386 C C . GLN A 1 306 ? -0.165 -11.091 4.660 1.00 94.88 306 GLN A C 1
ATOM 2388 O O . GLN A 1 306 ? -1.147 -11.063 5.400 1.00 94.88 306 GLN A O 1
ATOM 2393 N N . PHE A 1 307 ? 0.392 -9.998 4.145 1.00 95.25 307 PHE A N 1
ATOM 2394 C CA . PHE A 1 307 ? -0.114 -8.648 4.365 1.00 95.25 307 PHE A CA 1
ATOM 2395 C C . PHE A 1 307 ? -0.606 -8.079 3.049 1.00 95.25 307 PHE A C 1
ATOM 2397 O O . PHE A 1 307 ? 0.123 -8.071 2.056 1.00 95.25 307 PHE A O 1
ATOM 2404 N N . HIS A 1 308 ? -1.842 -7.603 3.048 1.00 95.06 308 HIS A N 1
ATOM 2405 C CA . HIS A 1 308 ? -2.508 -7.095 1.861 1.00 95.06 308 HIS A CA 1
ATOM 2406 C C . HIS A 1 308 ? -2.477 -5.563 1.808 1.00 95.06 308 HIS A C 1
ATOM 2408 O O . HIS A 1 308 ? -2.449 -4.897 2.847 1.00 95.06 308 HIS A O 1
ATOM 2414 N N . ASP A 1 309 ? -2.520 -5.000 0.598 1.00 93.94 309 ASP A N 1
ATOM 2415 C CA . ASP A 1 309 ? -2.587 -3.548 0.405 1.00 93.94 309 ASP A CA 1
ATOM 2416 C C . ASP A 1 309 ? -3.987 -3.017 0.737 1.00 93.94 309 ASP A C 1
ATOM 2418 O O . ASP A 1 309 ? -4.961 -3.207 -0.002 1.00 93.94 309 ASP A O 1
ATOM 2422 N N . ALA A 1 310 ? -4.078 -2.292 1.844 1.00 95.94 310 ALA A N 1
ATOM 2423 C CA . ALA A 1 310 ? -5.312 -1.685 2.304 1.00 95.94 310 ALA A CA 1
ATOM 2424 C C . ALA A 1 310 ? -5.796 -0.534 1.406 1.00 95.94 310 ALA A C 1
ATOM 2426 O O . ALA A 1 310 ? -6.990 -0.244 1.396 1.00 95.94 310 ALA A O 1
ATOM 2427 N N . ARG A 1 311 ? -4.924 0.106 0.612 1.00 93.50 311 ARG A N 1
ATOM 2428 C CA . ARG A 1 311 ? -5.335 1.129 -0.369 1.00 93.50 311 ARG A CA 1
ATOM 2429 C C . ARG A 1 311 ? -6.113 0.505 -1.523 1.00 93.50 311 ARG A C 1
ATOM 2431 O O . ARG A 1 311 ? -7.079 1.096 -2.003 1.00 93.50 311 ARG A O 1
ATOM 2438 N N . ILE A 1 312 ? -5.727 -0.701 -1.943 1.00 87.19 312 ILE A N 1
ATOM 2439 C CA . ILE A 1 312 ? -6.461 -1.460 -2.965 1.00 87.19 312 ILE A CA 1
ATOM 2440 C C . ILE A 1 312 ? -7.819 -1.878 -2.419 1.00 87.19 312 ILE A C 1
ATOM 2442 O O . ILE A 1 312 ? -8.819 -1.712 -3.117 1.00 87.19 312 ILE A O 1
ATOM 2446 N N . LEU A 1 313 ? -7.877 -2.356 -1.172 1.00 92.00 313 LEU A N 1
ATOM 2447 C CA . LEU A 1 313 ? -9.148 -2.633 -0.507 1.00 92.00 313 LEU A CA 1
ATOM 2448 C C . LEU A 1 313 ? -10.018 -1.370 -0.424 1.00 92.00 313 LEU A C 1
ATOM 2450 O O . LEU A 1 313 ? -11.160 -1.392 -0.866 1.00 92.00 313 LEU A O 1
ATOM 2454 N N . GLN A 1 314 ? -9.472 -0.249 0.049 1.00 94.75 314 GLN A N 1
ATOM 2455 C CA . GLN A 1 314 ? -10.213 1.004 0.187 1.00 94.75 314 GLN A CA 1
ATOM 2456 C C . GLN A 1 314 ? -10.716 1.561 -1.153 1.00 94.75 314 GLN A C 1
ATOM 2458 O O . GLN A 1 314 ? -11.788 2.153 -1.200 1.00 94.75 314 GLN A O 1
ATOM 2463 N N . SER A 1 315 ? -10.013 1.317 -2.265 1.00 87.88 315 SER A N 1
ATOM 2464 C CA . SER A 1 315 ? -10.496 1.687 -3.608 1.00 87.88 315 SER A CA 1
ATOM 2465 C C . SER A 1 315 ? -11.804 0.992 -4.017 1.00 87.88 315 SER A C 1
ATOM 2467 O O . SER A 1 315 ? -12.436 1.376 -5.006 1.00 87.88 315 SER A O 1
ATOM 2469 N N . GLN A 1 316 ? -12.210 -0.038 -3.264 1.00 87.38 316 GLN A N 1
ATOM 2470 C CA . GLN A 1 316 ? -13.462 -0.767 -3.444 1.00 87.38 316 GLN A CA 1
ATOM 2471 C C . GLN A 1 316 ? -14.647 -0.129 -2.712 1.00 87.38 316 GLN A C 1
ATOM 2473 O O . GLN A 1 316 ? -15.752 -0.657 -2.833 1.00 87.38 316 GLN A O 1
ATOM 2478 N N . TYR A 1 317 ? -14.448 0.991 -2.025 1.00 89.56 317 TYR A N 1
ATOM 2479 C CA . TYR A 1 317 ? -15.476 1.705 -1.274 1.00 89.56 317 TYR A CA 1
ATOM 2480 C C . TYR A 1 317 ? -15.731 3.084 -1.885 1.00 89.56 317 TYR A C 1
ATOM 2482 O O . TYR A 1 317 ? -14.845 3.655 -2.528 1.00 89.56 317 TYR A O 1
ATOM 2490 N N . ASP A 1 318 ? -16.949 3.605 -1.732 1.00 88.06 318 ASP A N 1
ATOM 2491 C CA . ASP A 1 318 ? -17.296 4.934 -2.251 1.00 88.06 318 ASP A CA 1
ATOM 2492 C C . ASP A 1 318 ? -16.611 6.048 -1.442 1.00 88.06 318 ASP A C 1
ATOM 2494 O O . ASP A 1 318 ? -16.225 7.080 -2.005 1.00 88.06 318 ASP A O 1
ATOM 2498 N N . ASP A 1 319 ? -16.439 5.826 -0.137 1.00 92.25 319 ASP A N 1
ATOM 2499 C CA . ASP A 1 319 ? -15.752 6.722 0.787 1.00 92.25 319 ASP A CA 1
ATOM 2500 C C . ASP A 1 319 ? -15.087 5.967 1.956 1.00 92.25 319 ASP A C 1
ATOM 2502 O O . ASP A 1 319 ? -15.223 4.752 2.138 1.00 92.25 319 ASP A O 1
ATOM 2506 N N . GLU A 1 320 ? -14.325 6.703 2.765 1.00 94.69 320 GLU A N 1
ATOM 2507 C CA . GLU A 1 320 ? -13.601 6.157 3.913 1.00 94.69 320 GLU A CA 1
ATOM 2508 C C . GLU A 1 320 ? -14.534 5.702 5.037 1.00 94.69 320 GLU A C 1
ATOM 2510 O O . GLU A 1 320 ? -14.150 4.855 5.842 1.00 94.69 320 GLU A O 1
ATOM 2515 N N . ARG A 1 321 ? -15.763 6.226 5.091 1.00 95.44 321 ARG A N 1
ATOM 2516 C CA . ARG A 1 321 ? -16.761 5.833 6.086 1.00 95.44 321 ARG A CA 1
ATOM 2517 C C . ARG A 1 321 ? -17.288 4.433 5.793 1.00 95.44 321 ARG A C 1
ATOM 2519 O O . ARG A 1 321 ? -17.428 3.651 6.729 1.00 95.44 321 ARG A O 1
ATOM 2526 N N . GLU A 1 322 ? -17.572 4.117 4.534 1.00 95.06 322 GLU A N 1
ATOM 2527 C CA . GLU A 1 322 ? -17.998 2.781 4.111 1.00 95.06 322 GLU A CA 1
ATOM 2528 C C . GLU A 1 322 ? -16.876 1.759 4.340 1.00 95.06 322 GLU A C 1
ATOM 2530 O O . GLU A 1 322 ? -17.099 0.727 4.970 1.00 95.06 322 GLU A O 1
ATOM 2535 N N . MET A 1 323 ? -15.640 2.101 3.952 1.00 94.81 323 MET A N 1
ATOM 2536 C CA . MET A 1 323 ? -14.454 1.275 4.210 1.00 94.81 323 MET A CA 1
ATOM 2537 C C . MET A 1 323 ? -14.268 0.991 5.709 1.00 94.81 323 MET A C 1
ATOM 2539 O O . MET A 1 323 ? -14.078 -0.162 6.114 1.00 94.81 323 MET A O 1
ATOM 2543 N N . LEU A 1 324 ? -14.371 2.032 6.542 1.00 95.56 324 LEU A N 1
ATOM 2544 C CA . LEU A 1 324 ? -14.274 1.908 7.993 1.00 95.56 324 LEU A CA 1
ATOM 2545 C C . LEU A 1 324 ? -15.428 1.065 8.557 1.00 95.56 324 LEU A C 1
ATOM 2547 O O . LEU A 1 324 ? -15.192 0.237 9.428 1.00 95.56 324 LEU A O 1
ATOM 2551 N N . ALA A 1 325 ? -16.659 1.225 8.068 1.00 93.88 325 ALA A N 1
ATOM 2552 C CA . ALA A 1 325 ? -17.800 0.425 8.514 1.00 93.88 325 ALA A CA 1
ATOM 2553 C C . ALA A 1 325 ? -17.632 -1.070 8.185 1.00 93.88 325 ALA A C 1
ATOM 2555 O O . ALA A 1 325 ? -17.928 -1.917 9.027 1.00 93.88 325 ALA A O 1
ATOM 2556 N N . ASP A 1 326 ? -17.096 -1.403 7.016 1.00 93.25 326 ASP A N 1
ATOM 2557 C CA . ASP A 1 326 ? -17.013 -2.793 6.560 1.00 93.25 326 ASP A CA 1
ATOM 2558 C C . ASP A 1 326 ? -15.750 -3.530 7.005 1.00 93.25 326 ASP A C 1
ATOM 2560 O O . ASP A 1 326 ? -15.746 -4.759 7.062 1.00 93.25 326 ASP A O 1
ATOM 2564 N N . ASN A 1 327 ? -14.660 -2.814 7.290 1.00 95.00 327 ASN A N 1
ATOM 2565 C CA . ASN A 1 327 ? -13.369 -3.433 7.616 1.00 95.00 327 ASN A CA 1
ATOM 2566 C C . ASN A 1 327 ? -12.790 -2.978 8.950 1.00 95.00 327 ASN A C 1
ATOM 2568 O O . ASN A 1 327 ? -11.834 -3.575 9.446 1.00 95.00 327 ASN A O 1
ATOM 2572 N N . GLY A 1 328 ? -13.350 -1.923 9.521 1.00 95.94 328 GLY A N 1
ATOM 2573 C CA . GLY A 1 328 ? -12.896 -1.315 10.755 1.00 95.94 328 GLY A CA 1
ATOM 2574 C C . GLY A 1 328 ? -11.635 -0.472 10.647 1.00 95.94 328 GLY A C 1
ATOM 2575 O O . GLY A 1 328 ? -11.210 0.068 11.659 1.00 95.94 328 GLY A O 1
ATOM 2576 N N . LEU A 1 329 ? -11.059 -0.306 9.457 1.00 97.81 329 LEU A N 1
ATOM 2577 C CA . LEU A 1 329 ? -9.899 0.549 9.202 1.00 97.81 329 LEU A CA 1
ATOM 2578 C C . LEU A 1 329 ? -10.082 1.338 7.906 1.00 97.81 329 LEU A C 1
ATOM 2580 O O . LEU A 1 329 ? -10.729 0.845 6.991 1.00 97.81 329 LEU A O 1
ATOM 2584 N N . ALA A 1 330 ? -9.481 2.521 7.814 1.00 98.12 330 ALA A N 1
ATOM 2585 C CA . ALA A 1 330 ? -9.391 3.336 6.604 1.00 98.12 330 ALA A CA 1
ATOM 2586 C C . ALA A 1 330 ? -8.153 4.251 6.664 1.00 98.12 330 ALA A C 1
ATOM 2588 O O . ALA A 1 330 ? -7.630 4.525 7.745 1.00 98.12 330 ALA A O 1
ATOM 2589 N N . ILE A 1 331 ? -7.696 4.756 5.518 1.00 98.06 331 ILE A N 1
ATOM 2590 C CA . ILE A 1 331 ? -6.693 5.824 5.421 1.00 98.06 331 ILE A CA 1
ATOM 2591 C C . ILE A 1 331 ? -7.326 7.089 4.854 1.00 98.06 331 ILE A C 1
ATOM 2593 O O . ILE A 1 331 ? -8.045 7.043 3.862 1.00 98.06 331 ILE A O 1
ATOM 2597 N N . ILE A 1 332 ? -7.048 8.230 5.470 1.00 98.06 332 ILE A N 1
ATOM 2598 C CA . ILE A 1 332 ? -7.601 9.523 5.075 1.00 98.06 332 ILE A CA 1
ATOM 2599 C C . ILE A 1 332 ? -6.441 10.450 4.749 1.00 98.06 332 ILE A C 1
ATOM 2601 O O . ILE A 1 332 ? -5.591 10.709 5.603 1.00 98.06 332 ILE A O 1
ATOM 2605 N N . ASN A 1 333 ? -6.416 10.976 3.525 1.00 96.38 333 ASN A N 1
ATOM 2606 C CA . ASN A 1 333 ? -5.462 12.015 3.168 1.00 96.38 333 ASN A CA 1
ATOM 2607 C C . ASN A 1 333 ? -5.924 13.344 3.773 1.00 96.38 333 ASN A C 1
ATOM 2609 O O . ASN A 1 333 ? -6.955 13.903 3.403 1.00 96.38 333 ASN A O 1
ATOM 2613 N N . SER A 1 334 ? -5.183 13.817 4.764 1.00 95.88 334 SER A N 1
ATOM 2614 C CA . SER A 1 334 ? -5.543 14.972 5.570 1.00 95.88 334 SER A CA 1
ATOM 2615 C C . SER A 1 334 ? -4.261 15.672 6.020 1.00 95.88 334 SER A C 1
ATOM 2617 O O . SER A 1 334 ? -3.860 15.501 7.174 1.00 95.88 334 SER A O 1
ATOM 2619 N N . PRO A 1 335 ? -3.583 16.435 5.147 1.00 93.19 335 PRO A N 1
ATOM 2620 C CA . PRO A 1 335 ? -2.339 17.111 5.500 1.00 93.19 335 PRO A CA 1
ATOM 2621 C C . PRO A 1 335 ? -2.550 18.085 6.671 1.00 93.19 335 PRO A C 1
ATOM 2623 O O . PRO A 1 335 ? -3.569 18.789 6.706 1.00 93.19 335 PRO A O 1
ATOM 2626 N N . PRO A 1 336 ? -1.630 18.139 7.652 1.00 89.81 336 PRO A N 1
ATOM 2627 C CA . PRO A 1 336 ? -1.705 19.138 8.706 1.00 89.81 336 PRO A CA 1
ATOM 2628 C C . PRO A 1 336 ? -1.519 20.545 8.105 1.00 89.81 336 PRO A C 1
ATOM 2630 O O . PRO A 1 336 ? -0.700 20.725 7.204 1.00 89.81 336 PRO A O 1
ATOM 2633 N N . PRO A 1 337 ? -2.274 21.556 8.570 1.00 79.56 337 PRO A N 1
ATOM 2634 C CA . PRO A 1 337 ? -2.252 22.893 7.970 1.00 79.56 337 PRO A CA 1
ATOM 2635 C C . PRO A 1 337 ? -0.933 23.643 8.206 1.00 79.56 337 PRO A C 1
ATOM 2637 O O . PRO A 1 337 ? -0.582 24.514 7.417 1.00 79.56 337 PRO A O 1
ATOM 2640 N N . ASN A 1 338 ? -0.219 23.307 9.280 1.00 86.38 338 ASN A N 1
ATOM 2641 C CA . ASN A 1 338 ? 1.086 23.841 9.656 1.00 86.38 338 ASN A CA 1
ATOM 2642 C C . ASN A 1 338 ? 1.970 22.685 10.155 1.00 8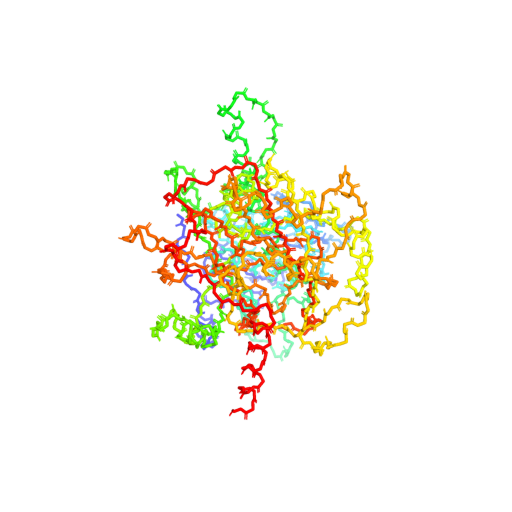6.38 338 ASN A C 1
ATOM 2644 O O . ASN A 1 338 ? 1.431 21.632 10.513 1.00 86.38 338 ASN A O 1
ATOM 2648 N N . PRO A 1 339 ? 3.304 22.858 10.216 1.00 91.38 339 PRO A N 1
ATOM 2649 C CA . PRO A 1 339 ? 4.159 21.949 10.971 1.00 91.38 339 PRO A CA 1
ATOM 2650 C C . PRO A 1 339 ? 3.642 21.824 12.408 1.00 91.38 339 PRO A C 1
ATOM 2652 O O . PRO A 1 339 ? 3.375 22.839 13.042 1.00 91.38 339 PRO A O 1
ATOM 2655 N N . VAL A 1 340 ? 3.482 20.589 12.881 1.00 94.38 340 VAL A N 1
ATOM 2656 C CA . VAL A 1 340 ? 3.075 20.278 14.256 1.00 94.38 340 VAL A CA 1
ATOM 2657 C C . VAL A 1 340 ? 4.319 19.827 15.010 1.00 94.38 340 VAL A C 1
ATOM 2659 O O . VAL A 1 340 ? 5.004 18.899 14.566 1.00 94.38 340 VAL A O 1
ATOM 2662 N N . ASP A 1 341 ? 4.613 20.454 16.141 1.00 95.31 341 ASP A N 1
ATOM 2663 C CA . ASP A 1 341 ? 5.540 19.918 17.125 1.00 95.31 341 ASP A CA 1
ATOM 2664 C C . ASP A 1 341 ? 4.850 18.789 17.893 1.00 95.31 341 ASP A C 1
ATOM 2666 O O . ASP A 1 341 ? 4.163 18.982 18.892 1.00 95.31 341 ASP A O 1
ATOM 2670 N N . TRP A 1 342 ? 5.049 17.564 17.411 1.00 94.62 342 TRP A N 1
ATOM 2671 C CA . TRP A 1 342 ? 4.487 16.359 18.017 1.00 94.62 342 TRP A CA 1
ATOM 2672 C C . TRP A 1 342 ? 4.958 16.119 19.457 1.00 94.62 342 TRP A C 1
ATOM 2674 O O . TRP A 1 342 ? 4.377 15.283 20.148 1.00 94.62 342 TRP A O 1
ATOM 2684 N N . THR A 1 343 ? 6.012 16.802 19.918 1.00 93.00 343 THR A N 1
ATOM 2685 C CA . THR A 1 343 ? 6.522 16.669 21.289 1.00 93.00 343 THR A CA 1
ATOM 2686 C C . THR A 1 343 ? 5.821 17.597 22.283 1.00 93.00 343 THR A C 1
ATOM 2688 O O . THR A 1 343 ? 5.917 17.348 23.487 1.00 93.00 343 THR A O 1
ATOM 2691 N N . ASP A 1 344 ? 5.090 18.606 21.796 1.00 92.94 344 ASP A N 1
ATOM 2692 C CA . ASP A 1 344 ? 4.348 19.584 22.592 1.00 92.94 344 ASP A CA 1
ATOM 2693 C C . ASP A 1 344 ? 2.836 19.323 22.509 1.00 92.94 344 ASP A C 1
ATOM 2695 O O . ASP A 1 344 ? 2.196 19.454 21.461 1.00 92.94 344 ASP A O 1
ATOM 2699 N N . VAL A 1 345 ? 2.242 18.962 23.647 1.00 91.62 345 VAL A N 1
ATOM 2700 C CA . VAL A 1 345 ? 0.806 18.675 23.748 1.00 91.62 345 VAL A CA 1
ATOM 2701 C C . VAL A 1 345 ? -0.043 19.915 23.441 1.00 91.62 345 VAL A C 1
ATOM 2703 O O . VAL A 1 345 ? -1.125 19.773 22.861 1.00 91.62 345 VAL A O 1
ATOM 2706 N N . ASP A 1 346 ? 0.440 21.120 23.765 1.00 91.88 346 ASP A N 1
ATOM 2707 C CA . ASP A 1 346 ? -0.281 22.366 23.482 1.00 91.88 346 ASP A CA 1
ATOM 2708 C C . ASP A 1 346 ? -0.329 22.637 21.964 1.00 91.88 346 ASP A C 1
ATOM 2710 O O . ASP A 1 346 ? -1.363 23.067 21.439 1.00 91.88 346 ASP A O 1
ATOM 2714 N N . ASP A 1 347 ? 0.746 22.335 21.227 1.00 93.25 347 ASP A N 1
ATOM 2715 C CA . ASP A 1 347 ? 0.753 22.486 19.768 1.00 93.25 347 ASP A CA 1
ATOM 2716 C C . ASP A 1 347 ? -0.084 21.399 19.078 1.00 93.25 347 ASP A C 1
ATOM 2718 O O . ASP A 1 347 ? -0.862 21.697 18.172 1.00 93.25 347 ASP A O 1
ATOM 2722 N N . ILE A 1 348 ? -0.055 20.151 19.562 1.00 94.19 348 ILE A N 1
ATOM 2723 C CA . ILE A 1 348 ? -0.989 19.104 19.100 1.00 94.19 348 ILE A CA 1
ATOM 2724 C C . ILE A 1 348 ? -2.442 19.565 19.280 1.00 94.19 348 ILE A C 1
ATOM 2726 O O . ILE A 1 348 ? -3.264 19.424 18.365 1.00 94.19 348 ILE A O 1
ATOM 2730 N N . GLN A 1 349 ? -2.761 20.135 20.445 1.00 92.19 349 GLN A N 1
ATOM 2731 C CA . GLN A 1 349 ? -4.083 20.667 20.757 1.00 92.19 349 GLN A CA 1
ATOM 2732 C C . GLN A 1 349 ? -4.529 21.732 19.748 1.00 92.19 349 GLN A C 1
ATOM 2734 O O . GLN A 1 349 ? -5.674 21.703 19.289 1.00 92.19 349 GLN A O 1
ATOM 2739 N N . ILE A 1 350 ? -3.652 22.683 19.427 1.00 91.75 350 ILE A N 1
ATOM 2740 C CA . ILE A 1 350 ? -3.980 23.839 18.586 1.00 91.75 350 ILE A CA 1
ATOM 2741 C C . ILE A 1 350 ? -3.971 23.465 17.100 1.00 91.75 350 ILE A C 1
ATOM 2743 O O . ILE A 1 350 ? -4.877 23.850 16.357 1.00 91.75 350 ILE A O 1
ATOM 2747 N N . SER A 1 351 ? -2.969 22.705 16.672 1.00 92.56 351 SER A N 1
ATOM 2748 C CA . SER A 1 351 ? -2.637 22.503 15.263 1.00 92.56 351 SER A CA 1
ATOM 2749 C C . SER A 1 351 ? -3.204 21.199 14.693 1.00 92.56 351 SER A C 1
ATOM 2751 O O . SER A 1 351 ? -3.551 21.157 13.509 1.00 92.56 351 SER A O 1
ATOM 2753 N N . TYR A 1 352 ? -3.356 20.147 15.510 1.00 95.44 352 TYR A N 1
ATOM 2754 C CA . TYR A 1 352 ? -3.745 18.815 15.030 1.00 95.44 352 TYR A CA 1
ATOM 2755 C C . TYR A 1 352 ? -5.159 18.376 15.427 1.00 95.44 352 TYR A C 1
ATOM 2757 O O . TYR A 1 352 ? -5.904 17.885 14.575 1.00 95.44 352 TYR A O 1
ATOM 2765 N N . LEU A 1 353 ? -5.595 18.589 16.673 1.00 95.31 353 LEU A N 1
ATOM 2766 C CA . LEU A 1 353 ? -6.934 18.152 17.102 1.00 95.31 353 LEU A CA 1
ATOM 2767 C C . LEU A 1 353 ? -8.097 18.728 16.273 1.00 95.31 353 LEU A C 1
ATOM 2769 O O . LEU A 1 353 ? -9.039 17.979 16.003 1.00 95.31 353 LEU A O 1
ATOM 2773 N N . PRO A 1 354 ? -8.077 19.994 15.800 1.00 94.69 354 PRO A N 1
ATOM 2774 C CA . PRO A 1 354 ? -9.138 20.499 14.928 1.00 94.69 354 PRO A CA 1
ATOM 2775 C C . PRO A 1 354 ? -9.252 19.719 13.613 1.00 94.69 354 PRO A C 1
ATOM 2777 O O . PRO A 1 354 ? -10.349 19.567 13.075 1.00 94.69 354 PRO A O 1
ATOM 2780 N N . LEU A 1 355 ? -8.131 19.206 13.096 1.00 95.81 355 LEU A N 1
ATOM 2781 C CA . LEU A 1 355 ? -8.104 18.361 11.906 1.00 95.81 355 LEU A CA 1
ATOM 2782 C C . LEU A 1 355 ? -8.762 17.008 12.187 1.00 95.81 355 LEU A C 1
ATOM 2784 O O . LEU A 1 355 ? -9.631 16.581 11.430 1.00 95.81 355 LEU A O 1
ATOM 2788 N N . LEU A 1 356 ? -8.414 16.376 13.312 1.00 96.94 356 LEU A N 1
ATOM 2789 C CA . LEU A 1 356 ? -9.042 15.124 13.735 1.00 96.94 356 LEU A CA 1
ATOM 2790 C C . LEU A 1 356 ? -10.542 15.292 14.000 1.00 96.94 356 LEU A C 1
ATOM 2792 O O . LEU A 1 356 ? -11.331 14.433 13.622 1.00 96.94 356 LEU A O 1
ATOM 2796 N N . GLY A 1 357 ? -10.964 16.423 14.572 1.00 96.19 357 GLY A N 1
ATOM 2797 C CA . GLY A 1 357 ? -12.381 16.746 14.754 1.00 96.19 357 GLY A CA 1
ATOM 2798 C C . GLY A 1 357 ? -13.154 16.820 13.431 1.00 96.19 357 GLY A C 1
ATOM 2799 O O . GLY A 1 357 ? -14.290 16.344 13.353 1.00 96.19 357 GLY A O 1
ATOM 2800 N N . LYS A 1 358 ? -12.533 17.351 12.367 1.00 96.25 358 LYS A N 1
ATOM 2801 C CA . LYS A 1 358 ? -13.112 17.337 11.011 1.00 96.25 358 LYS A CA 1
ATOM 2802 C C . LYS A 1 358 ? -13.213 15.921 10.455 1.00 96.25 358 LYS A C 1
ATOM 2804 O O . LYS A 1 358 ? -14.253 15.584 9.902 1.00 96.25 358 LYS A O 1
ATOM 2809 N N . ILE A 1 359 ? -12.178 15.098 10.643 1.00 97.25 359 ILE A N 1
ATOM 2810 C CA . ILE A 1 359 ? -12.197 13.681 10.250 1.00 97.25 359 ILE A CA 1
ATOM 2811 C C . ILE A 1 359 ? -13.350 12.951 10.953 1.00 97.25 359 ILE A C 1
ATOM 2813 O O . ILE A 1 359 ? -14.183 12.343 10.289 1.00 97.25 359 ILE A O 1
ATOM 2817 N N . VAL A 1 360 ? -13.457 13.077 12.280 1.00 97.38 360 VAL A N 1
ATOM 2818 C CA . VAL A 1 360 ? -14.537 12.473 13.080 1.00 97.38 360 VAL A CA 1
ATOM 2819 C C . VAL A 1 360 ? -15.914 12.911 12.580 1.00 97.38 360 VAL A C 1
ATOM 2821 O O . VAL A 1 360 ? -16.789 12.070 12.398 1.00 97.38 360 VAL A O 1
ATOM 2824 N N . SER A 1 361 ? -16.098 14.202 12.302 1.00 95.62 361 SER A N 1
ATOM 2825 C CA . SER A 1 361 ? -17.373 14.734 11.794 1.00 95.62 361 SER A CA 1
ATOM 2826 C C . SER A 1 361 ? -17.681 14.290 10.358 1.00 95.62 361 SER A C 1
ATOM 2828 O O . SER A 1 361 ? -18.845 14.201 9.980 1.00 95.62 361 SER A O 1
ATOM 2830 N N . GLY A 1 362 ? -16.652 14.022 9.548 1.00 95.50 362 GLY A N 1
ATOM 2831 C CA . GLY A 1 362 ? -16.801 13.475 8.198 1.00 95.50 362 GLY A CA 1
ATOM 2832 C C . GLY A 1 362 ? -17.192 11.997 8.203 1.00 95.50 362 GLY A C 1
ATOM 2833 O O . GLY A 1 362 ? -18.029 11.580 7.407 1.00 95.50 362 GLY A O 1
ATOM 2834 N N . ILE A 1 363 ? -16.634 11.217 9.134 1.00 96.12 363 ILE A N 1
ATOM 2835 C CA . ILE A 1 363 ? -16.939 9.789 9.296 1.00 96.12 363 ILE A CA 1
ATOM 2836 C C . ILE A 1 363 ? -18.313 9.595 9.954 1.00 96.12 363 ILE A C 1
ATOM 2838 O O . ILE A 1 363 ? -19.094 8.739 9.532 1.00 96.12 363 ILE A O 1
ATOM 2842 N N . PHE A 1 364 ? -18.632 10.381 10.986 1.00 96.06 364 PHE A N 1
ATOM 2843 C CA . PHE A 1 364 ? -19.841 10.207 11.787 1.00 96.06 364 PHE A CA 1
ATOM 2844 C C . PHE A 1 364 ? -20.790 11.407 11.666 1.00 96.06 364 PHE A C 1
ATOM 2846 O O . PHE A 1 364 ? -20.468 12.499 12.129 1.00 96.06 364 PHE A O 1
ATOM 2853 N N . PRO A 1 365 ? -22.012 11.215 11.138 1.00 88.31 365 PRO A N 1
ATOM 2854 C CA . PRO A 1 365 ? -22.936 12.320 10.876 1.00 88.31 365 PRO A CA 1
ATOM 2855 C C . PRO A 1 365 ? -23.627 12.898 12.126 1.00 88.31 365 PRO A C 1
ATOM 2857 O O . PRO A 1 365 ? -24.243 13.955 12.033 1.00 88.31 365 PRO A O 1
ATOM 2860 N N . ALA A 1 366 ? -23.578 12.217 13.277 1.00 93.25 366 ALA A N 1
ATOM 2861 C CA . ALA A 1 366 ? -24.371 12.559 14.464 1.00 93.25 366 ALA A CA 1
ATOM 2862 C C . ALA A 1 366 ? -23.550 12.473 15.763 1.00 93.25 366 ALA A C 1
ATOM 2864 O O . ALA A 1 366 ? -23.870 11.707 16.670 1.00 93.25 366 ALA A O 1
ATOM 2865 N N . VAL A 1 367 ? -22.458 13.234 15.847 1.00 95.94 367 VAL A N 1
ATOM 2866 C CA . VAL A 1 367 ? -21.583 13.261 17.030 1.00 95.94 367 VAL A CA 1
ATOM 2867 C C . VAL A 1 367 ? -22.178 14.164 18.115 1.00 95.94 367 VAL A C 1
ATOM 2869 O O . VAL A 1 367 ? -22.325 15.366 17.917 1.00 95.94 367 VAL A O 1
ATOM 2872 N N . MET A 1 368 ? -22.487 13.591 19.281 1.00 95.19 368 MET A N 1
ATOM 2873 C CA . MET A 1 368 ? -22.891 14.331 20.486 1.00 95.19 368 MET A CA 1
ATOM 2874 C C . MET A 1 368 ? -21.690 14.929 21.220 1.00 95.19 368 MET A C 1
ATOM 2876 O O . MET A 1 368 ? -21.785 15.998 21.817 1.00 95.19 368 MET A O 1
ATOM 2880 N N . GLY A 1 369 ? -20.559 14.226 21.198 1.00 93.94 369 GLY A N 1
ATOM 2881 C CA . GLY A 1 369 ? -19.320 14.695 21.797 1.00 93.94 369 GLY A CA 1
ATOM 2882 C C . GLY A 1 369 ? -18.138 13.819 21.418 1.00 93.94 369 GLY A C 1
ATOM 2883 O O . GLY A 1 369 ? -18.295 12.635 21.127 1.00 93.94 369 GLY A O 1
ATOM 2884 N N . CYS A 1 370 ? -16.951 14.415 21.436 1.00 95.31 370 CYS A N 1
ATOM 2885 C CA . CYS A 1 370 ? -15.695 13.749 21.132 1.00 95.31 370 CYS A CA 1
ATOM 2886 C C . CYS A 1 370 ? -14.619 14.226 22.108 1.00 95.31 370 CYS A C 1
ATOM 2888 O O . CYS A 1 370 ? -14.518 15.424 22.379 1.00 95.31 370 CYS A O 1
ATOM 2890 N N . CYS A 1 371 ? -13.809 13.300 22.611 1.00 94.62 371 CYS A N 1
ATOM 2891 C CA . CYS A 1 371 ? -12.640 13.592 23.434 1.00 94.62 371 CYS A CA 1
ATOM 2892 C C . CYS A 1 371 ? -11.435 12.835 22.886 1.00 94.62 371 CYS A C 1
ATOM 2894 O O . CYS A 1 371 ? -11.565 11.647 22.599 1.00 94.62 371 CYS A O 1
ATOM 2896 N N . PHE A 1 372 ? -10.291 13.513 22.762 1.00 95.12 372 PHE A N 1
ATOM 2897 C CA . PHE A 1 372 ? -9.024 12.910 22.357 1.00 95.12 372 PHE A CA 1
ATOM 2898 C C . PHE A 1 372 ? -8.118 12.711 23.577 1.00 95.12 372 PHE A C 1
ATOM 2900 O O . PHE A 1 372 ? -7.987 13.627 24.391 1.00 95.12 372 PHE A O 1
ATOM 2907 N N . TRP A 1 373 ? -7.488 11.545 23.720 1.00 93.12 373 TRP A N 1
ATOM 2908 C CA . TRP A 1 373 ? -6.580 11.251 24.840 1.00 93.12 373 TRP A CA 1
ATOM 2909 C C . TRP A 1 373 ? -5.425 10.348 24.424 1.00 93.12 373 TRP A C 1
ATOM 2911 O O . TRP A 1 373 ? -5.444 9.734 23.355 1.00 93.12 373 TRP A O 1
ATOM 2921 N N . ASN A 1 374 ? -4.451 10.256 25.331 1.00 90.62 374 ASN A N 1
ATOM 2922 C CA . ASN A 1 374 ? -3.280 9.392 25.223 1.00 90.62 374 ASN A CA 1
ATOM 2923 C C . ASN A 1 374 ? -2.485 9.617 23.922 1.00 90.62 374 ASN A C 1
ATOM 2925 O O . ASN A 1 374 ? -2.326 8.675 23.145 1.00 90.62 374 ASN A O 1
ATOM 2929 N N . PRO A 1 375 ? -2.032 10.858 23.649 1.00 93.38 375 PRO A N 1
ATOM 2930 C CA . PRO A 1 375 ? -1.116 11.104 22.546 1.00 93.38 375 PRO A CA 1
ATOM 2931 C C . PRO A 1 375 ? 0.212 10.392 22.825 1.00 93.38 375 PRO A C 1
ATOM 2933 O O . PRO A 1 375 ? 0.694 10.391 23.958 1.00 93.38 375 PRO A O 1
ATOM 2936 N N . MET A 1 376 ? 0.816 9.807 21.801 1.00 92.06 376 MET A N 1
ATOM 2937 C CA . MET A 1 376 ? 2.044 9.033 21.936 1.00 92.06 376 MET A CA 1
ATOM 2938 C C . MET A 1 376 ? 2.882 9.164 20.667 1.00 92.06 376 MET A C 1
ATOM 2940 O O . MET A 1 376 ? 2.369 9.090 19.552 1.00 92.06 376 MET A O 1
ATOM 2944 N N . ILE A 1 377 ? 4.189 9.354 20.833 1.00 92.88 377 ILE A N 1
ATOM 2945 C CA . ILE A 1 377 ? 5.161 9.241 19.745 1.00 92.88 377 ILE A CA 1
ATOM 2946 C C . ILE A 1 377 ? 5.767 7.842 19.781 1.00 92.88 377 ILE A C 1
ATOM 2948 O O . ILE A 1 377 ? 6.208 7.369 20.829 1.00 92.88 377 ILE A O 1
ATOM 2952 N N . ARG A 1 378 ? 5.871 7.202 18.616 1.00 91.19 378 ARG A N 1
ATOM 2953 C CA . ARG A 1 378 ? 6.526 5.901 18.461 1.00 91.19 378 ARG A CA 1
ATOM 2954 C C . ARG A 1 378 ? 7.615 5.908 17.412 1.00 91.19 378 ARG A C 1
ATOM 2956 O O . ARG A 1 378 ? 7.543 6.628 16.419 1.00 91.19 378 ARG A O 1
ATOM 2963 N N . GLY A 1 379 ? 8.595 5.033 17.597 1.00 87.44 379 GLY A N 1
ATOM 2964 C CA . GLY A 1 379 ? 9.670 4.816 16.632 1.00 87.44 379 GLY A CA 1
ATOM 2965 C C . GLY A 1 379 ? 10.701 3.799 17.101 1.00 87.44 379 GLY A C 1
ATOM 2966 O O . GLY A 1 379 ? 10.620 3.303 18.218 1.00 87.44 379 GLY A O 1
ATOM 2967 N N . GLU A 1 380 ? 11.615 3.418 16.213 1.00 80.19 380 GLU A N 1
ATOM 2968 C CA . GLU A 1 380 ? 12.506 2.255 16.398 1.00 80.19 380 GLU A CA 1
ATOM 2969 C C . GLU A 1 380 ? 13.574 2.439 17.491 1.00 80.19 380 GLU A C 1
ATOM 2971 O O . GLU A 1 380 ? 14.146 1.460 17.974 1.00 80.19 380 GLU A O 1
ATOM 2976 N N . HIS A 1 381 ? 13.854 3.687 17.872 1.00 78.19 381 HIS A N 1
ATOM 2977 C CA . HIS A 1 381 ? 14.941 4.054 18.785 1.00 78.19 381 HIS A CA 1
ATOM 2978 C C . HIS A 1 381 ? 14.494 5.003 19.904 1.00 78.19 381 HIS A C 1
ATOM 2980 O O . HIS A 1 381 ? 15.316 5.735 20.453 1.00 78.19 381 HIS A O 1
ATOM 2986 N N . TYR A 1 382 ? 13.200 5.041 20.227 1.00 75.31 382 TYR A N 1
ATOM 2987 C CA . TYR A 1 382 ? 12.726 5.875 21.327 1.00 75.31 382 TYR A CA 1
ATOM 2988 C C . TYR A 1 382 ? 12.810 5.127 22.652 1.00 75.31 382 TYR A C 1
ATOM 2990 O O . TYR A 1 382 ? 12.289 4.025 22.806 1.00 75.31 382 TYR A O 1
ATOM 2998 N N . GLU A 1 383 ? 13.416 5.759 23.650 1.00 72.06 383 GLU A N 1
ATOM 2999 C CA . GLU A 1 383 ? 13.268 5.306 25.028 1.00 72.06 383 GLU A CA 1
ATOM 3000 C C . GLU A 1 383 ? 11.857 5.630 25.531 1.00 72.06 383 GLU A C 1
ATOM 3002 O O . GLU A 1 383 ? 11.248 6.633 25.136 1.00 72.06 383 GLU A O 1
ATOM 3007 N N . ILE A 1 384 ? 11.330 4.772 26.407 1.00 68.12 384 ILE A N 1
ATOM 3008 C CA . ILE A 1 384 ? 10.045 5.016 27.058 1.00 68.12 384 ILE A CA 1
ATOM 3009 C C . ILE A 1 384 ? 10.221 6.202 28.007 1.00 68.12 384 ILE A C 1
ATOM 3011 O O . ILE A 1 384 ? 10.840 6.075 29.068 1.00 68.12 384 ILE A O 1
ATOM 3015 N N . SER A 1 385 ? 9.674 7.362 27.641 1.00 70.88 385 SER A N 1
ATOM 3016 C CA . SER A 1 385 ? 9.675 8.514 28.539 1.00 70.88 385 SER A CA 1
ATOM 3017 C C . SER A 1 385 ? 8.648 8.280 29.641 1.00 70.88 385 SER A C 1
ATOM 3019 O O . SER A 1 385 ? 7.440 8.358 29.418 1.00 70.88 385 SER A O 1
ATOM 3021 N N . ARG A 1 386 ? 9.132 8.006 30.857 1.00 61.91 386 ARG A N 1
ATOM 3022 C CA . ARG A 1 386 ? 8.292 7.964 32.069 1.00 61.91 386 ARG A CA 1
ATOM 3023 C C . ARG A 1 386 ? 8.034 9.354 32.655 1.00 61.91 386 ARG A C 1
ATOM 3025 O O . ARG A 1 386 ? 7.286 9.477 33.623 1.00 61.91 386 ARG A O 1
ATOM 3032 N N . ASP A 1 387 ? 8.660 10.388 32.098 1.00 59.50 387 ASP A N 1
ATOM 3033 C CA . ASP A 1 387 ? 8.518 11.757 32.573 1.00 59.50 387 ASP A CA 1
ATOM 3034 C C . ASP A 1 387 ? 7.204 12.360 32.050 1.00 59.50 387 ASP A C 1
ATOM 3036 O O . ASP A 1 387 ? 7.122 12.837 30.919 1.00 59.50 387 ASP A O 1
ATOM 3040 N N . ARG A 1 388 ? 6.162 12.305 32.890 1.00 57.16 388 ARG A N 1
ATOM 3041 C CA . ARG A 1 388 ? 4.857 12.952 32.666 1.00 57.16 388 ARG A CA 1
ATOM 3042 C C . ARG A 1 388 ? 4.847 14.424 33.119 1.00 57.16 388 ARG A C 1
ATOM 3044 O O . ARG A 1 388 ? 3.806 14.915 33.555 1.00 57.16 388 ARG A O 1
ATOM 3051 N N . THR A 1 389 ? 5.976 15.140 33.085 1.00 60.22 389 THR A N 1
ATOM 3052 C CA . THR A 1 389 ? 5.953 16.604 33.271 1.00 60.22 389 THR A CA 1
ATOM 3053 C C . THR A 1 389 ? 4.957 17.234 32.288 1.00 60.22 389 THR A C 1
ATOM 3055 O O . THR A 1 389 ? 4.908 16.854 31.121 1.00 60.22 389 THR A O 1
ATOM 3058 N N . GLU A 1 390 ? 4.130 18.163 32.786 1.00 66.19 390 GLU A N 1
ATOM 3059 C CA . GLU A 1 390 ? 2.731 18.421 32.371 1.00 66.19 390 GLU A CA 1
ATOM 3060 C C . GLU A 1 390 ? 2.440 18.778 30.892 1.00 66.19 390 GLU A C 1
ATOM 3062 O O . GLU A 1 390 ? 1.292 19.072 30.574 1.00 66.19 390 GLU A O 1
ATOM 3067 N N . LYS A 1 391 ? 3.411 18.768 29.968 1.00 81.50 391 LYS A N 1
ATOM 3068 C CA . LYS A 1 391 ? 3.210 19.222 28.575 1.00 81.50 391 LYS A CA 1
ATOM 3069 C C . LYS A 1 391 ? 3.948 18.453 27.479 1.00 81.50 391 LYS A C 1
ATOM 3071 O O . LYS A 1 391 ? 3.818 18.810 26.312 1.00 81.50 391 LYS A O 1
ATOM 3076 N N . LYS A 1 392 ? 4.726 17.419 27.811 1.00 88.88 392 LYS A N 1
ATOM 3077 C CA . LYS A 1 392 ? 5.439 16.633 26.793 1.00 88.88 392 LYS A CA 1
ATOM 3078 C C . LYS A 1 392 ? 4.637 15.419 26.360 1.00 88.88 392 LYS A C 1
ATOM 3080 O O . LYS A 1 392 ? 4.086 14.709 27.199 1.00 88.88 392 LYS A O 1
ATOM 3085 N N . THR A 1 393 ? 4.637 15.146 25.061 1.00 87.19 393 THR A N 1
ATOM 3086 C CA . THR A 1 393 ? 4.070 13.907 24.526 1.00 87.19 393 THR A CA 1
ATOM 3087 C C . THR A 1 393 ? 4.936 12.713 24.947 1.00 87.19 393 THR A C 1
ATOM 3089 O O . THR A 1 393 ? 6.144 12.725 24.690 1.00 87.19 393 THR A O 1
ATOM 3092 N N . PRO A 1 394 ? 4.356 11.675 25.573 1.00 86.56 394 PRO A N 1
ATOM 3093 C CA . PRO A 1 394 ? 5.058 10.432 25.866 1.00 86.56 394 PRO A CA 1
ATOM 3094 C C . PRO A 1 394 ? 5.658 9.778 24.613 1.00 86.56 394 PRO A C 1
ATOM 3096 O O . PRO A 1 394 ? 5.124 9.893 23.508 1.00 86.56 394 PRO A O 1
ATOM 3099 N N . THR A 1 395 ? 6.768 9.066 24.796 1.00 85.50 395 THR A N 1
ATOM 3100 C CA . THR A 1 395 ? 7.449 8.306 23.740 1.00 85.50 395 THR A CA 1
ATOM 3101 C C . THR A 1 395 ? 7.469 6.823 24.086 1.00 85.50 395 THR A C 1
ATOM 3103 O O . THR A 1 395 ? 7.611 6.467 25.256 1.00 85.50 395 THR A O 1
ATOM 3106 N N . ALA A 1 396 ? 7.380 5.961 23.077 1.00 83.25 396 ALA A N 1
ATOM 3107 C CA . ALA A 1 396 ? 7.535 4.516 23.215 1.00 83.25 396 ALA A CA 1
ATOM 3108 C C . ALA A 1 396 ? 8.219 3.907 21.983 1.00 83.25 396 ALA A C 1
ATOM 3110 O O . ALA A 1 396 ? 8.233 4.491 20.896 1.00 83.25 396 ALA A O 1
ATOM 3111 N N . ASN A 1 397 ? 8.764 2.701 22.134 1.00 84.12 397 ASN A N 1
ATOM 3112 C CA . ASN A 1 397 ? 9.268 1.951 20.990 1.00 84.12 397 ASN A CA 1
ATOM 3113 C C . ASN A 1 397 ? 8.123 1.488 20.074 1.00 84.12 397 ASN A C 1
ATOM 3115 O O . ASN A 1 397 ? 6.937 1.510 20.426 1.00 84.12 397 ASN A O 1
ATOM 3119 N N . ILE A 1 398 ? 8.477 1.056 18.862 1.00 83.12 398 ILE A N 1
ATOM 3120 C CA . ILE A 1 398 ? 7.525 0.339 18.015 1.00 83.12 398 ILE A CA 1
ATOM 3121 C C . ILE A 1 398 ? 7.121 -0.985 18.682 1.00 83.12 398 ILE A C 1
ATOM 3123 O O . ILE A 1 398 ? 7.969 -1.777 19.089 1.00 83.12 398 ILE A O 1
ATOM 3127 N N . ALA A 1 399 ? 5.817 -1.242 18.767 1.00 80.88 399 ALA A N 1
ATOM 3128 C CA . ALA A 1 399 ? 5.297 -2.506 19.272 1.00 80.88 399 ALA A CA 1
ATOM 3129 C C . ALA A 1 399 ? 5.294 -3.545 18.142 1.00 80.88 399 ALA A C 1
ATOM 3131 O O . ALA A 1 399 ? 4.409 -3.539 17.285 1.00 80.88 399 ALA A O 1
ATOM 3132 N N . SER A 1 400 ? 6.312 -4.407 18.109 1.00 84.56 400 SER A N 1
ATOM 3133 C CA . SER A 1 400 ? 6.480 -5.426 17.061 1.00 84.56 400 SER A CA 1
ATOM 3134 C C . SER A 1 400 ? 5.638 -6.689 17.262 1.00 84.56 400 SER A C 1
ATOM 3136 O O . SER A 1 400 ? 5.535 -7.517 16.362 1.00 84.56 400 SER A O 1
ATOM 3138 N N . MET A 1 401 ? 5.050 -6.856 18.446 1.00 84.06 401 MET A N 1
ATOM 3139 C CA . MET A 1 401 ? 4.178 -7.984 18.758 1.00 84.06 401 MET A CA 1
ATOM 3140 C C . MET A 1 401 ? 2.720 -7.617 18.518 1.00 84.06 401 MET A C 1
ATOM 3142 O O . MET A 1 401 ? 2.316 -6.463 18.705 1.00 84.06 401 MET A O 1
ATOM 3146 N N . VAL A 1 402 ? 1.925 -8.615 18.137 1.00 86.81 402 VAL A N 1
ATOM 3147 C CA . VAL A 1 402 ? 0.481 -8.449 17.983 1.00 86.81 402 VAL A CA 1
ATOM 3148 C C . VAL A 1 402 ? -0.128 -8.117 19.336 1.00 86.81 402 VAL A C 1
ATOM 3150 O O . VAL A 1 402 ? 0.021 -8.865 20.302 1.00 86.81 402 VAL A O 1
ATOM 3153 N N . HIS A 1 403 ? -0.829 -6.994 19.376 1.00 85.12 403 HIS A N 1
ATOM 3154 C CA . HIS A 1 403 ? -1.583 -6.543 20.530 1.00 85.12 403 HIS A CA 1
ATOM 3155 C C . HIS A 1 403 ? -2.891 -5.912 20.069 1.00 85.12 403 HIS A C 1
ATOM 3157 O O . HIS A 1 403 ? -3.152 -5.717 18.880 1.00 85.12 403 HIS A O 1
ATOM 3163 N N . ILE A 1 404 ? -3.736 -5.632 21.042 1.00 83.88 404 ILE A N 1
ATOM 3164 C CA . ILE A 1 404 ? -4.941 -4.848 20.880 1.00 83.88 404 ILE A CA 1
ATOM 3165 C C . ILE A 1 404 ? -4.916 -3.822 21.998 1.00 83.88 404 ILE A C 1
ATOM 3167 O O . ILE A 1 404 ? -4.521 -4.125 23.118 1.00 83.88 404 ILE A O 1
ATOM 3171 N N . ASP A 1 405 ? -5.328 -2.609 21.689 1.00 78.06 405 ASP A N 1
ATOM 3172 C CA . ASP A 1 405 ? -5.634 -1.622 22.703 1.00 78.06 405 ASP A CA 1
ATOM 3173 C C . ASP A 1 405 ? -7.115 -1.831 22.998 1.00 78.06 405 ASP A C 1
ATOM 3175 O O . ASP A 1 405 ? -7.895 -1.570 22.111 1.00 78.06 405 ASP A O 1
ATOM 3179 N N . THR A 1 406 ? -7.634 -2.315 24.121 1.00 67.00 406 THR A N 1
ATOM 3180 C CA . THR A 1 406 ? -9.101 -2.259 24.364 1.00 67.00 406 THR A CA 1
ATOM 3181 C C . THR A 1 406 ? -9.399 -2.332 25.843 1.00 67.00 406 THR A C 1
ATOM 3183 O O . THR A 1 406 ? -9.402 -3.405 26.437 1.00 67.00 406 THR A O 1
ATOM 3186 N N . ASP A 1 407 ? -9.742 -1.181 26.416 1.00 66.06 407 ASP A N 1
ATOM 3187 C CA . ASP A 1 407 ? -9.757 -1.013 27.871 1.00 66.06 407 ASP A CA 1
ATOM 3188 C C . ASP A 1 407 ? -11.176 -0.938 28.472 1.00 66.06 407 ASP A C 1
ATOM 3190 O O . ASP A 1 407 ? -11.369 -0.634 29.647 1.00 66.06 407 ASP A O 1
ATOM 3194 N N . VAL A 1 408 ? -12.205 -1.208 27.663 1.00 70.62 408 VAL A N 1
ATOM 3195 C CA . VAL A 1 408 ? -13.615 -0.908 27.989 1.00 70.62 408 VAL A CA 1
ATOM 3196 C C . VAL A 1 408 ? -14.197 -1.795 29.098 1.00 70.62 408 VAL A C 1
ATOM 3198 O O . VAL A 1 408 ? -15.132 -1.402 29.794 1.00 70.62 408 VAL A O 1
ATOM 3201 N N . GLY A 1 409 ? -13.679 -3.006 29.258 1.00 68.69 409 GLY A N 1
ATOM 3202 C CA . GLY A 1 409 ? -14.107 -3.982 30.256 1.00 68.69 409 GLY A CA 1
ATOM 3203 C C . GLY A 1 409 ? -13.231 -4.060 31.495 1.00 68.69 409 GLY A C 1
ATOM 3204 O O . GLY A 1 409 ? -13.675 -4.652 32.477 1.00 68.69 409 GLY A O 1
ATOM 3205 N N . ALA A 1 410 ? -12.029 -3.476 31.468 1.00 69.25 410 ALA A N 1
ATOM 3206 C CA . ALA A 1 410 ? -11.099 -3.516 32.596 1.00 69.25 410 ALA A CA 1
ATOM 3207 C C . ALA A 1 410 ? -11.542 -2.662 33.782 1.00 69.25 410 ALA A C 1
ATOM 3209 O O . ALA A 1 410 ? -11.091 -2.875 34.905 1.00 69.25 410 ALA A O 1
ATOM 3210 N N . PHE A 1 411 ? -12.450 -1.723 33.532 1.00 75.75 411 PHE A N 1
ATOM 3211 C CA . PHE A 1 411 ? -12.897 -0.738 34.498 1.00 75.75 411 PHE A CA 1
ATOM 3212 C C . PHE A 1 411 ? -14.425 -0.613 34.476 1.00 75.75 411 PHE A C 1
ATOM 3214 O O . PHE A 1 411 ? -15.086 -0.931 33.479 1.00 75.75 411 PHE A O 1
ATOM 3221 N N . ASP A 1 412 ? -15.010 -0.126 35.573 1.00 84.81 412 ASP A N 1
ATOM 3222 C CA . ASP A 1 412 ? -16.354 0.451 35.503 1.00 84.81 412 ASP A CA 1
ATOM 3223 C C . ASP A 1 412 ? -16.345 1.642 34.529 1.00 84.81 412 ASP A C 1
ATOM 3225 O O . ASP A 1 412 ? -15.313 2.292 34.350 1.00 84.81 412 ASP A O 1
ATOM 3229 N N . ILE A 1 413 ? -17.480 1.971 33.897 1.00 86.62 413 ILE A N 1
ATOM 3230 C CA . ILE A 1 413 ? -17.509 3.095 32.947 1.00 86.62 413 ILE A CA 1
ATOM 3231 C C . ILE A 1 413 ? -17.026 4.399 33.588 1.00 86.62 413 ILE A C 1
ATOM 3233 O O . ILE A 1 413 ? -16.422 5.226 32.912 1.00 86.62 413 ILE A O 1
ATOM 3237 N N . ARG A 1 414 ? -17.288 4.607 34.884 1.00 88.38 414 ARG A N 1
ATOM 3238 C CA . ARG A 1 414 ? -16.915 5.838 35.591 1.00 88.38 414 ARG A CA 1
ATOM 3239 C C . ARG A 1 414 ? -15.410 5.949 35.749 1.00 88.38 414 ARG A C 1
ATOM 3241 O O . ARG A 1 414 ? -14.882 7.052 35.607 1.00 88.38 414 ARG A O 1
ATOM 3248 N N . ASP A 1 415 ? -14.763 4.818 36.002 1.00 86.69 415 ASP A N 1
ATOM 3249 C CA . ASP A 1 415 ? -13.315 4.680 36.118 1.00 86.69 415 ASP A CA 1
ATOM 3250 C C . ASP A 1 415 ? -12.661 4.806 34.735 1.00 86.69 415 ASP A C 1
ATOM 3252 O O . ASP A 1 415 ? -11.710 5.565 34.570 1.00 86.69 415 ASP A O 1
ATOM 3256 N N . PHE A 1 416 ? -13.227 4.165 33.705 1.00 87.38 416 PHE A N 1
ATOM 3257 C CA . PHE A 1 416 ? -12.780 4.339 32.320 1.00 87.38 416 PHE A CA 1
ATOM 3258 C C . PHE A 1 416 ? -12.847 5.809 31.887 1.00 87.38 416 PHE A C 1
ATOM 3260 O O . PHE A 1 416 ? -11.865 6.363 31.393 1.00 87.38 416 PHE A O 1
ATOM 3267 N N . LEU A 1 417 ? -13.982 6.476 32.120 1.00 90.00 417 LEU A N 1
ATOM 3268 C CA . LEU A 1 417 ? -14.140 7.895 31.808 1.00 90.00 417 LEU A CA 1
ATOM 3269 C C . LEU A 1 417 ? -13.217 8.779 32.652 1.00 90.00 417 LEU A C 1
ATOM 3271 O O . LEU A 1 417 ? -12.812 9.837 32.182 1.00 90.00 417 LEU A O 1
ATOM 3275 N N . GLU A 1 418 ? -12.857 8.366 33.867 1.00 87.88 418 GLU A N 1
ATOM 3276 C CA . GLU A 1 418 ? -11.840 9.054 34.662 1.00 87.88 418 GLU A CA 1
ATOM 3277 C C . GLU A 1 418 ? -10.450 8.942 34.041 1.00 87.88 418 GLU A C 1
ATOM 3279 O O . GLU A 1 418 ? -9.717 9.926 34.011 1.00 87.88 418 GLU A O 1
ATOM 3284 N N . ILE A 1 419 ? -10.085 7.768 33.522 1.00 86.06 419 ILE A N 1
ATOM 3285 C CA . ILE A 1 419 ? -8.810 7.565 32.827 1.00 86.06 419 ILE A CA 1
ATOM 3286 C C . ILE A 1 419 ? -8.769 8.399 31.545 1.00 86.06 419 ILE A C 1
ATOM 3288 O O . ILE A 1 419 ? -7.768 9.074 31.294 1.00 86.06 419 ILE A O 1
ATOM 3292 N N . VAL A 1 420 ? -9.855 8.405 30.763 1.00 89.06 420 VAL A N 1
ATOM 3293 C CA . VAL A 1 420 ? -9.984 9.274 29.583 1.00 89.06 420 VAL A CA 1
ATOM 3294 C C . VAL A 1 420 ? -9.830 10.738 29.990 1.00 89.06 420 VAL A C 1
ATOM 3296 O O . VAL A 1 420 ? -9.063 11.464 29.368 1.00 89.06 420 VAL A O 1
ATOM 3299 N N . ASP A 1 421 ? -10.499 11.172 31.060 1.00 88.19 421 ASP A N 1
ATOM 3300 C CA . ASP A 1 421 ? -10.446 12.560 31.525 1.00 88.19 421 ASP A CA 1
ATOM 3301 C C . ASP A 1 421 ? -9.058 12.972 32.043 1.00 88.19 421 ASP A C 1
ATOM 3303 O O . ASP A 1 421 ? -8.625 14.094 31.788 1.00 88.19 421 ASP A O 1
ATOM 3307 N N . LYS A 1 422 ? -8.335 12.060 32.709 1.00 86.06 422 LYS A N 1
ATOM 3308 C CA . LYS A 1 422 ? -6.960 12.274 33.197 1.00 86.06 422 LYS A CA 1
ATOM 3309 C C . LYS A 1 422 ? -5.930 12.382 32.074 1.00 86.06 422 LYS A C 1
ATOM 3311 O O . LYS A 1 422 ? -4.946 13.093 32.238 1.00 86.06 422 LYS A O 1
ATOM 3316 N N . ASN A 1 423 ? -6.141 11.680 30.961 1.00 86.69 423 ASN A N 1
ATOM 3317 C CA . ASN A 1 423 ? -5.189 11.610 29.845 1.00 86.69 423 ASN A CA 1
ATOM 3318 C C . ASN A 1 423 ? -5.626 12.434 28.624 1.00 86.69 423 ASN A C 1
ATOM 3320 O O . ASN A 1 423 ? -5.001 12.338 27.563 1.00 86.69 423 ASN A O 1
ATOM 3324 N N . LYS A 1 424 ? -6.723 13.195 28.731 1.00 90.06 424 LYS A N 1
ATOM 3325 C CA . LYS A 1 424 ? -7.250 13.981 27.614 1.00 90.06 424 LYS A CA 1
ATOM 3326 C C . LYS A 1 424 ? -6.291 15.099 27.227 1.00 90.06 424 LYS A C 1
ATOM 3328 O O . LYS A 1 424 ? -5.760 15.806 28.082 1.00 90.06 424 LYS A O 1
ATOM 3333 N N . VAL A 1 425 ? -6.177 15.330 25.928 1.00 88.44 425 VAL A N 1
ATOM 3334 C CA . VAL A 1 425 ? -5.612 16.569 25.398 1.00 88.44 425 VAL A CA 1
ATOM 3335 C C . VAL A 1 425 ? -6.760 17.570 25.371 1.00 88.44 425 VAL A C 1
ATOM 3337 O O . VAL A 1 425 ? -7.744 17.373 24.653 1.00 88.44 425 VAL A O 1
ATOM 3340 N N . GLN A 1 426 ? -6.711 18.587 26.236 1.00 79.38 426 GLN A N 1
ATOM 3341 C CA . GLN A 1 426 ? -7.798 19.563 26.319 1.00 79.38 426 GLN A CA 1
ATOM 3342 C C . GLN A 1 426 ? -7.987 20.227 24.950 1.00 79.38 426 GLN A C 1
ATOM 3344 O O . GLN A 1 426 ? -7.038 20.403 24.208 1.00 79.38 426 GLN A O 1
ATOM 3349 N N . SER A 1 427 ? -9.213 20.575 24.569 1.00 65.56 427 SER A N 1
ATOM 3350 C CA . SER A 1 427 ? -9.447 21.418 23.395 1.00 65.56 427 SER A CA 1
ATOM 3351 C C . SER A 1 427 ? -10.121 22.693 23.863 1.00 65.56 427 SER A C 1
ATOM 3353 O O . SER A 1 427 ? -11.215 22.659 24.429 1.00 65.56 427 SER A O 1
ATOM 3355 N N . THR A 1 428 ? -9.473 23.829 23.629 1.00 56.97 428 THR A N 1
ATOM 3356 C CA . THR A 1 428 ? -10.009 25.163 23.932 1.00 56.97 428 THR A CA 1
ATOM 3357 C C . THR A 1 428 ? -11.224 25.515 23.069 1.00 56.97 428 THR A C 1
ATOM 3359 O O . THR A 1 428 ? -12.022 26.358 23.463 1.00 56.97 428 THR A O 1
ATOM 3362 N N . ALA A 1 429 ? -11.410 24.859 21.918 1.00 54.16 429 ALA A N 1
ATOM 3363 C CA . ALA A 1 429 ? -12.421 25.226 20.925 1.00 54.16 429 ALA A CA 1
ATOM 3364 C C . ALA A 1 429 ? -13.826 24.628 21.163 1.00 54.16 429 ALA A C 1
ATOM 3366 O O . ALA A 1 429 ? -14.776 25.062 20.517 1.00 54.16 429 ALA A O 1
ATOM 3367 N N . LEU A 1 430 ? -13.986 23.655 22.074 1.00 52.22 430 LEU A N 1
ATOM 3368 C CA . LEU A 1 430 ? -15.261 22.942 22.295 1.00 52.22 430 LEU A CA 1
ATOM 3369 C C . LEU A 1 430 ? -15.904 23.179 23.678 1.00 52.22 430 LEU A C 1
ATOM 3371 O O . LEU A 1 430 ? -16.936 22.584 23.987 1.00 52.22 430 LEU A O 1
ATOM 3375 N N . GLN A 1 431 ? -15.363 24.077 24.507 1.00 49.12 431 GLN A N 1
ATOM 3376 C CA . GLN A 1 431 ? -15.973 24.445 25.794 1.00 49.12 431 GLN A CA 1
ATOM 3377 C C . GLN A 1 431 ? -17.163 25.400 25.596 1.00 49.12 431 GLN A C 1
ATOM 3379 O O . GLN A 1 431 ? -17.023 26.613 25.718 1.00 49.12 431 GLN A O 1
ATOM 3384 N N . THR A 1 432 ? -18.350 24.872 25.278 1.00 40.69 432 THR A N 1
ATOM 3385 C CA . THR A 1 432 ? -19.575 25.695 25.141 1.00 40.69 432 THR A CA 1
ATOM 3386 C C . THR A 1 432 ? -20.730 25.309 26.066 1.00 40.69 432 THR A C 1
ATOM 3388 O O . THR A 1 432 ? -21.833 25.824 25.911 1.00 40.69 432 THR A O 1
ATOM 3391 N N . SER A 1 433 ? -20.517 24.497 27.106 1.00 50.94 433 SER A N 1
ATOM 3392 C CA . SER A 1 433 ? -21.538 24.337 28.154 1.00 50.94 433 SER A CA 1
ATOM 3393 C C . SER A 1 433 ? -20.943 23.992 29.518 1.00 50.94 433 SER A C 1
ATOM 3395 O O . SER A 1 433 ? -19.815 23.519 29.617 1.00 50.94 433 SER A O 1
ATOM 3397 N N . SER A 1 434 ? -21.709 24.258 30.576 1.00 51.81 434 SER A N 1
ATOM 3398 C CA . SER A 1 434 ? -21.349 24.062 31.987 1.00 51.81 434 SER A CA 1
ATOM 3399 C C . SER A 1 434 ? -21.153 22.600 32.411 1.00 51.81 434 SER A C 1
ATOM 3401 O O . SER A 1 434 ? -20.848 22.361 33.576 1.00 51.81 434 SER A O 1
ATOM 3403 N N . HIS A 1 435 ? -21.347 21.634 31.509 1.00 62.00 435 HIS A N 1
ATOM 3404 C CA . HIS A 1 435 ? -21.203 20.207 31.791 1.00 62.00 435 HIS A CA 1
ATOM 3405 C C . HIS A 1 435 ? -19.888 19.670 31.236 1.00 62.00 435 HIS A C 1
ATOM 3407 O O . HIS A 1 435 ? -19.552 19.881 30.069 1.00 62.00 435 HIS A O 1
ATOM 3413 N N . SER A 1 436 ? -19.140 18.949 32.073 1.00 85.38 436 SER A N 1
ATOM 3414 C CA . SER A 1 436 ? -17.919 18.274 31.636 1.00 85.38 436 SER A CA 1
ATOM 3415 C C . SER A 1 436 ? -18.253 17.191 30.596 1.00 85.38 436 SER A C 1
ATOM 3417 O O . SER A 1 436 ? -19.284 16.523 30.690 1.00 85.38 436 SER A O 1
ATOM 3419 N N . PHE A 1 437 ? -17.381 16.976 29.599 1.00 88.81 437 PHE A N 1
ATOM 3420 C CA . PHE A 1 437 ? -17.537 15.871 28.634 1.00 88.81 437 PHE A CA 1
ATOM 3421 C C . PHE A 1 437 ? -17.771 14.529 29.349 1.00 88.81 437 PHE A C 1
ATOM 3423 O O . PHE A 1 437 ? -18.593 13.733 28.905 1.00 88.81 437 PHE A O 1
ATOM 3430 N N . ARG A 1 438 ? -17.103 14.323 30.494 1.00 90.81 438 ARG A N 1
ATOM 3431 C CA . ARG A 1 438 ? -17.267 13.160 31.373 1.00 90.81 438 ARG A CA 1
ATOM 3432 C C . ARG A 1 438 ? -18.719 12.959 31.812 1.00 90.81 438 ARG A C 1
ATOM 3434 O O . ARG A 1 438 ? -19.234 11.857 31.661 1.00 90.81 438 ARG A O 1
ATOM 3441 N N . GLU A 1 439 ? -19.383 13.996 32.321 1.00 91.62 439 GLU A N 1
ATOM 3442 C CA . GLU A 1 439 ? -20.790 13.920 32.748 1.00 91.62 439 GLU A CA 1
ATOM 3443 C C . GLU A 1 439 ? -21.722 13.580 31.582 1.00 91.62 439 GLU A C 1
ATOM 3445 O O . GLU A 1 439 ? -22.571 12.696 31.706 1.00 91.62 439 GLU A O 1
ATOM 3450 N N . MET A 1 440 ? -21.532 14.246 30.438 1.00 93.56 440 MET A N 1
ATOM 3451 C CA . MET A 1 440 ? -22.323 14.000 29.229 1.00 93.56 440 MET A CA 1
ATOM 3452 C C . MET A 1 440 ? -22.141 12.565 28.726 1.00 93.56 440 MET A C 1
ATOM 3454 O O . MET A 1 440 ? -23.131 11.879 28.473 1.00 93.56 440 MET A O 1
ATOM 3458 N N . ALA A 1 441 ? -20.895 12.093 28.624 1.00 93.38 441 ALA A N 1
ATOM 3459 C CA . ALA A 1 441 ? -20.583 10.740 28.179 1.00 93.38 441 ALA A CA 1
ATOM 3460 C C . ALA A 1 441 ? -21.150 9.693 29.145 1.00 93.38 441 ALA A C 1
ATOM 3462 O O . ALA A 1 441 ? -21.756 8.718 28.705 1.00 93.38 441 ALA A O 1
ATOM 3463 N N . GLN A 1 442 ? -21.024 9.914 30.455 1.00 94.19 442 GLN A N 1
ATOM 3464 C CA . GLN A 1 442 ? -21.566 9.011 31.466 1.00 94.19 442 GLN A CA 1
ATOM 3465 C C . GLN A 1 442 ? -23.090 8.880 31.350 1.00 94.19 442 GLN A C 1
ATOM 3467 O O . GLN A 1 442 ? -23.603 7.762 31.319 1.00 94.19 442 GLN A O 1
ATOM 3472 N N . ASP A 1 443 ? -23.814 9.997 31.251 1.00 94.00 443 ASP A N 1
ATOM 3473 C CA . ASP A 1 443 ? -25.271 9.990 31.085 1.00 94.00 443 ASP A CA 1
ATOM 3474 C C . ASP A 1 443 ? -25.696 9.343 29.755 1.00 94.00 443 ASP A C 1
ATOM 3476 O O . ASP A 1 443 ? -26.598 8.501 29.719 1.00 94.00 443 ASP A O 1
ATOM 3480 N N . ALA A 1 444 ? -25.009 9.678 28.660 1.00 93.12 444 ALA A N 1
ATOM 3481 C CA . ALA A 1 444 ? -25.286 9.123 27.342 1.00 93.12 444 ALA A CA 1
ATOM 3482 C C . ALA A 1 444 ? -25.097 7.596 27.303 1.00 93.12 444 ALA A C 1
ATOM 3484 O O . ALA A 1 444 ? -25.952 6.878 26.777 1.00 93.12 444 ALA A O 1
ATOM 3485 N N . ILE A 1 445 ? -24.006 7.094 27.889 1.00 92.31 445 ILE A N 1
ATOM 3486 C CA . ILE A 1 445 ? -23.661 5.670 27.871 1.00 92.31 445 ILE A CA 1
ATOM 3487 C C . ILE A 1 445 ? -24.563 4.874 28.820 1.00 92.31 445 ILE A C 1
ATOM 3489 O O . ILE A 1 445 ? -25.153 3.881 28.381 1.00 92.31 445 ILE A O 1
ATOM 3493 N N . LEU A 1 446 ? -24.691 5.307 30.081 1.00 90.12 446 LEU A N 1
ATOM 3494 C CA . LEU A 1 446 ? -25.398 4.554 31.123 1.00 90.12 446 LEU A CA 1
ATOM 3495 C C . LEU A 1 446 ? -26.916 4.707 31.059 1.00 90.12 446 LEU A C 1
ATOM 3497 O O . LEU A 1 446 ? -27.632 3.714 31.150 1.00 90.12 446 LEU A O 1
ATOM 3501 N N . ASN A 1 447 ? -27.415 5.934 30.906 1.00 89.25 447 ASN A N 1
ATOM 3502 C CA . ASN A 1 447 ? -28.843 6.214 31.082 1.00 89.25 447 ASN A CA 1
ATOM 3503 C C . ASN A 1 447 ? -29.604 6.242 29.753 1.00 89.25 447 ASN A C 1
ATOM 3505 O O . ASN A 1 447 ? -30.788 5.916 29.714 1.00 89.25 447 ASN A O 1
ATOM 3509 N N . LYS A 1 448 ? -28.941 6.645 28.661 1.00 87.94 448 LYS A N 1
ATOM 3510 C CA . LYS A 1 448 ? -29.576 6.834 27.342 1.00 87.94 448 LYS A CA 1
ATOM 3511 C C . LYS A 1 448 ? -29.218 5.760 26.317 1.00 87.94 448 LYS A C 1
ATOM 3513 O O . LYS A 1 448 ? -29.681 5.841 25.178 1.00 87.94 448 LYS A O 1
ATOM 3518 N N . THR A 1 449 ? -28.392 4.781 26.694 1.00 91.19 449 THR A N 1
ATOM 3519 C CA . THR A 1 449 ? -27.953 3.674 25.823 1.00 91.19 449 THR A CA 1
ATOM 3520 C C . THR A 1 449 ? -27.410 4.144 24.466 1.00 91.19 449 THR A C 1
ATOM 3522 O O . THR A 1 449 ? -27.628 3.513 23.430 1.00 91.19 449 THR A O 1
ATOM 3525 N N . LYS A 1 450 ? -26.731 5.296 24.457 1.00 96.31 450 LYS A N 1
ATOM 3526 C CA . LYS A 1 450 ? -26.164 5.866 23.237 1.00 96.31 450 LYS A CA 1
ATOM 3527 C C . LYS A 1 450 ? -24.968 5.046 22.765 1.00 96.31 450 LYS A C 1
ATOM 3529 O O . LYS A 1 450 ? -24.208 4.511 23.582 1.00 96.31 450 LYS A O 1
ATOM 3534 N N . ARG A 1 451 ? -24.805 4.941 21.447 1.00 96.31 451 ARG A N 1
ATOM 3535 C CA . ARG A 1 451 ? -23.635 4.335 20.816 1.00 96.31 451 ARG A CA 1
ATOM 3536 C C . ARG A 1 451 ? -22.421 5.184 21.152 1.00 96.31 451 ARG A C 1
ATOM 3538 O O . ARG A 1 451 ? -22.449 6.408 21.029 1.00 96.31 451 ARG A O 1
ATOM 3545 N N . PHE A 1 452 ? -21.359 4.518 21.574 1.00 96.31 452 PHE A N 1
ATOM 3546 C CA . PHE A 1 452 ? -20.055 5.137 21.684 1.00 96.31 452 PHE A CA 1
ATOM 3547 C C . PHE A 1 452 ? -19.024 4.277 20.974 1.00 96.31 452 PHE A C 1
ATOM 3549 O O . PHE A 1 452 ? -19.192 3.063 20.832 1.00 96.31 452 PHE A O 1
ATOM 3556 N N . VAL A 1 453 ? -17.974 4.947 20.530 1.00 96.00 453 VAL A N 1
ATOM 3557 C CA . VAL A 1 453 ? -16.913 4.383 19.711 1.00 96.00 453 VAL A CA 1
ATOM 3558 C C . VAL A 1 453 ? -15.578 4.834 20.275 1.00 96.00 453 VAL A C 1
ATOM 3560 O O . VAL A 1 453 ? -15.443 5.989 20.683 1.00 96.00 453 VAL A O 1
ATOM 3563 N N . ILE A 1 454 ? -14.594 3.938 20.254 1.00 95.75 454 ILE A N 1
ATOM 3564 C CA . ILE A 1 454 ? -13.189 4.281 20.445 1.00 95.75 454 ILE A CA 1
ATOM 3565 C C . ILE A 1 454 ? -12.458 4.099 19.115 1.00 95.75 454 ILE A C 1
ATOM 3567 O O . ILE A 1 454 ? -12.449 3.000 18.554 1.00 95.75 454 ILE A O 1
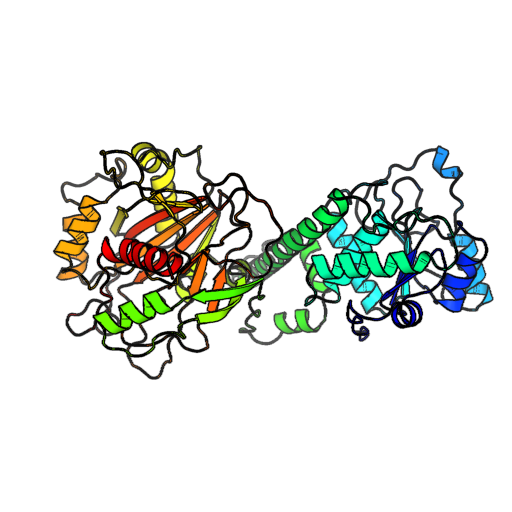ATOM 3571 N N . LEU A 1 455 ? -11.860 5.180 18.618 1.00 96.25 455 LEU A N 1
ATOM 3572 C CA . LEU A 1 455 ? -11.030 5.185 17.415 1.00 96.25 455 LEU A CA 1
ATOM 3573 C C . LEU A 1 455 ? -9.568 5.428 17.761 1.00 96.25 455 LEU A C 1
ATOM 3575 O O . LEU A 1 455 ? -9.265 6.314 18.559 1.00 96.25 455 LEU A O 1
ATOM 3579 N N . ASN A 1 456 ? -8.684 4.711 17.075 1.00 96.81 456 ASN A N 1
ATOM 3580 C CA . ASN A 1 456 ? -7.267 5.029 17.005 1.00 96.81 456 ASN A CA 1
ATOM 3581 C C . ASN A 1 456 ? -6.981 5.843 15.740 1.00 96.81 456 ASN A C 1
ATOM 3583 O O . ASN A 1 456 ? -7.460 5.516 14.652 1.00 96.81 456 ASN A O 1
ATOM 3587 N N . PHE A 1 457 ? -6.168 6.885 15.895 1.00 97.81 457 PHE A N 1
ATOM 3588 C CA . PHE A 1 457 ? -5.591 7.668 14.809 1.00 97.81 457 PHE A CA 1
ATOM 3589 C C . PHE A 1 457 ? -4.091 7.439 14.811 1.00 97.81 457 PHE A C 1
ATOM 3591 O O . PHE A 1 457 ? -3.429 7.717 15.808 1.00 97.81 457 PHE A O 1
ATOM 3598 N N . TRP A 1 458 ? -3.562 6.962 13.693 1.00 97.88 458 TRP A N 1
ATOM 3599 C CA . TRP A 1 458 ? -2.139 6.740 13.504 1.00 97.88 458 TRP A CA 1
ATOM 3600 C C . TRP A 1 458 ? -1.638 7.561 12.322 1.00 97.88 458 TRP A C 1
ATOM 3602 O O . TRP A 1 458 ? -2.229 7.537 11.240 1.00 97.88 458 TRP A O 1
ATOM 3612 N N . ARG A 1 459 ? -0.541 8.289 12.515 1.00 97.94 459 ARG A N 1
ATOM 3613 C CA . ARG A 1 459 ? 0.067 9.134 11.483 1.00 97.94 459 ARG A CA 1
ATOM 3614 C C . ARG A 1 459 ? 1.575 8.918 11.424 1.00 97.94 459 ARG A C 1
ATOM 3616 O O . ARG A 1 459 ? 2.236 8.849 12.458 1.00 97.94 459 ARG A O 1
ATOM 3623 N N . ASN A 1 460 ? 2.130 8.892 10.214 1.00 96.75 460 ASN A N 1
ATOM 3624 C CA . ASN A 1 460 ? 3.571 9.029 10.012 1.00 96.75 460 ASN A CA 1
ATOM 3625 C C . ASN A 1 460 ? 4.001 10.477 10.299 1.00 96.75 460 ASN A C 1
ATOM 3627 O O . ASN A 1 460 ? 3.431 11.412 9.747 1.00 96.75 460 ASN A O 1
ATOM 3631 N N . ILE A 1 461 ? 5.007 10.671 11.144 1.00 96.12 461 ILE A N 1
ATOM 3632 C CA . ILE A 1 461 ? 5.568 12.002 11.439 1.00 96.12 461 ILE A CA 1
ATOM 3633 C C . ILE A 1 461 ? 7.012 12.146 10.942 1.00 96.12 461 ILE A C 1
ATOM 3635 O O . ILE A 1 461 ? 7.646 13.177 11.171 1.00 96.12 461 ILE A O 1
ATOM 3639 N N . GLY A 1 462 ? 7.538 11.111 10.283 1.00 93.12 462 GLY A N 1
ATOM 3640 C CA . GLY A 1 462 ? 8.789 11.158 9.539 1.00 93.12 462 GLY A CA 1
ATOM 3641 C C . GLY A 1 462 ? 8.679 12.024 8.284 1.00 93.12 462 GLY A C 1
ATOM 3642 O O . GLY A 1 462 ? 7.587 12.319 7.792 1.00 93.12 462 GLY A O 1
ATOM 3643 N N . LEU A 1 463 ? 9.836 12.454 7.779 1.00 90.69 463 LEU A N 1
ATOM 3644 C CA . LEU A 1 463 ? 9.919 13.193 6.516 1.00 90.69 463 LEU A CA 1
ATOM 3645 C C . LEU A 1 463 ? 9.666 12.271 5.322 1.00 90.69 463 LEU A C 1
ATOM 3647 O O . LEU A 1 463 ? 8.969 12.660 4.387 1.00 90.69 463 LEU A O 1
ATOM 3651 N N . GLU A 1 464 ? 10.176 11.044 5.410 1.00 91.38 464 GLU A N 1
ATOM 3652 C CA . GLU A 1 464 ? 10.029 10.027 4.379 1.00 91.38 464 GLU A CA 1
ATOM 3653 C C . GLU A 1 464 ? 8.751 9.195 4.564 1.00 91.38 464 GLU A C 1
ATOM 3655 O O . GLU A 1 464 ? 8.277 9.008 5.696 1.00 91.38 464 GLU A O 1
ATOM 3660 N N . PRO A 1 465 ? 8.173 8.665 3.470 1.00 92.56 465 PRO A N 1
ATOM 3661 C CA . PRO A 1 465 ? 7.123 7.661 3.549 1.00 92.56 465 PRO A CA 1
ATOM 3662 C C . PRO A 1 465 ? 7.553 6.452 4.387 1.00 92.56 465 PRO A C 1
ATOM 3664 O O . PRO A 1 465 ? 8.720 6.058 4.397 1.00 92.56 465 PRO A O 1
ATOM 3667 N N . VAL A 1 466 ? 6.590 5.831 5.069 1.00 91.62 466 VAL A N 1
ATOM 3668 C CA . VAL A 1 466 ? 6.842 4.640 5.889 1.00 91.62 466 VAL A CA 1
ATOM 3669 C C . VAL A 1 466 ? 7.290 3.501 4.986 1.00 91.62 466 VAL A C 1
ATOM 3671 O O . VAL A 1 466 ? 6.479 2.898 4.282 1.00 91.62 466 VAL A O 1
ATOM 3674 N N . SER A 1 467 ? 8.586 3.221 5.037 1.00 86.12 467 SER A N 1
ATOM 3675 C CA . SER A 1 467 ? 9.238 2.145 4.298 1.00 86.12 467 SER A CA 1
ATOM 3676 C C . SER A 1 467 ? 9.774 1.056 5.216 1.00 86.12 467 SER A C 1
ATOM 3678 O O . SER A 1 467 ? 9.986 -0.047 4.740 1.00 86.12 467 SER A O 1
ATOM 3680 N N . THR A 1 468 ? 9.946 1.314 6.516 1.00 88.56 468 THR A N 1
ATOM 3681 C CA . THR A 1 468 ? 10.314 0.308 7.520 1.00 88.56 468 THR A CA 1
ATOM 3682 C C . THR A 1 468 ? 9.215 0.162 8.560 1.00 88.56 468 THR A C 1
ATOM 3684 O O . THR A 1 468 ? 8.474 1.099 8.869 1.00 88.56 468 THR A O 1
ATOM 3687 N N . ALA A 1 469 ? 9.104 -1.044 9.111 1.00 92.00 469 ALA A N 1
ATOM 3688 C CA . ALA A 1 469 ? 8.221 -1.333 10.228 1.00 92.00 469 ALA A CA 1
ATOM 3689 C C . ALA A 1 469 ? 6.742 -0.906 10.038 1.00 92.00 469 ALA A C 1
ATOM 3691 O O . ALA A 1 469 ? 6.179 -0.332 10.973 1.00 92.00 469 ALA A O 1
ATOM 3692 N N . PRO A 1 470 ? 6.074 -1.099 8.879 1.00 94.94 470 PRO A N 1
ATOM 3693 C CA . PRO A 1 470 ? 4.735 -0.542 8.664 1.00 94.94 470 PRO A CA 1
ATOM 3694 C C . PRO A 1 470 ? 3.725 -1.034 9.713 1.00 94.94 470 PRO A C 1
ATOM 3696 O O . PRO A 1 470 ? 3.857 -2.131 10.261 1.00 94.94 470 PRO A O 1
ATOM 3699 N N . LEU A 1 471 ? 2.722 -0.200 10.016 1.00 96.31 471 LEU A N 1
ATOM 3700 C CA . LEU A 1 471 ? 1.615 -0.595 10.886 1.00 96.31 471 LEU A CA 1
ATOM 3701 C C . LEU A 1 471 ? 0.737 -1.604 10.142 1.00 96.31 471 LEU A C 1
ATOM 3703 O O . LEU A 1 471 ? 0.102 -1.259 9.145 1.00 96.31 471 LEU A O 1
ATOM 3707 N N . ALA A 1 472 ? 0.700 -2.831 10.649 1.00 97.25 472 ALA A N 1
ATOM 3708 C CA . ALA A 1 472 ? -0.213 -3.865 10.204 1.00 97.25 472 ALA A CA 1
ATOM 3709 C C . ALA A 1 472 ? -1.424 -3.939 11.126 1.00 97.25 472 ALA A C 1
ATOM 3711 O O . ALA A 1 472 ? -1.280 -3.914 12.348 1.00 97.25 472 ALA A O 1
ATOM 3712 N N . ILE A 1 473 ? -2.608 -4.056 10.531 1.00 97.69 473 ILE A N 1
ATOM 3713 C CA . ILE A 1 473 ? -3.892 -4.095 11.227 1.00 97.69 473 ILE A CA 1
ATOM 3714 C C . ILE A 1 473 ? -4.674 -5.308 10.721 1.00 97.69 473 ILE A C 1
ATOM 3716 O O . ILE A 1 473 ? -4.846 -5.490 9.515 1.00 97.69 473 ILE A O 1
ATOM 3720 N N . LEU A 1 474 ? -5.146 -6.147 11.637 1.00 96.56 474 LEU A N 1
ATOM 3721 C CA . LEU A 1 474 ? -5.999 -7.288 11.339 1.00 96.56 474 LEU A CA 1
ATOM 3722 C C . LEU A 1 474 ? -7.447 -6.819 11.235 1.00 96.56 474 LEU A C 1
ATOM 3724 O O . LEU A 1 474 ? -8.058 -6.445 12.236 1.00 96.56 474 LEU A O 1
ATOM 3728 N N . SER A 1 475 ? -8.020 -6.896 10.036 1.00 95.25 475 SER A N 1
ATOM 3729 C CA . SER A 1 475 ? -9.461 -6.741 9.856 1.00 95.25 475 SER A CA 1
ATOM 3730 C C . SER A 1 475 ? -10.135 -8.050 10.264 1.00 95.25 475 SER A C 1
ATOM 3732 O O . SER A 1 475 ? -10.173 -9.016 9.499 1.00 95.25 475 SER A O 1
ATOM 3734 N N . THR A 1 476 ? -10.599 -8.113 11.511 1.00 92.62 476 THR A N 1
ATOM 3735 C CA . THR A 1 476 ? -11.149 -9.328 12.121 1.00 92.62 476 THR A CA 1
ATOM 3736 C C . THR A 1 476 ? -12.489 -9.715 11.499 1.00 92.62 476 THR A C 1
ATOM 3738 O O . THR A 1 476 ? -13.337 -8.877 11.180 1.00 92.62 476 THR A O 1
ATOM 3741 N N . ARG A 1 477 ? -12.687 -11.018 11.299 1.00 91.69 477 ARG A N 1
ATOM 3742 C CA . ARG A 1 477 ? -13.949 -11.632 10.886 1.00 91.69 477 ARG A CA 1
ATOM 3743 C C . ARG A 1 477 ? -14.217 -12.819 11.795 1.00 91.69 477 ARG A C 1
ATOM 3745 O O . ARG A 1 477 ? -13.302 -13.549 12.150 1.00 91.69 477 ARG A O 1
ATOM 3752 N N . TYR A 1 478 ? -15.471 -13.008 12.168 1.00 88.75 478 TYR A N 1
ATOM 3753 C CA . TYR A 1 478 ? -15.894 -14.085 13.059 1.00 88.75 478 TYR A CA 1
ATOM 3754 C C . TYR A 1 478 ? -16.896 -14.982 12.326 1.00 88.75 478 TYR A C 1
ATOM 3756 O O . TYR A 1 478 ? -17.593 -14.531 11.412 1.00 88.75 478 TYR A O 1
ATOM 3764 N N . ASP A 1 479 ? -16.973 -16.257 12.704 1.00 80.19 479 ASP A N 1
ATOM 3765 C CA . ASP A 1 479 ? -17.921 -17.191 12.097 1.00 80.19 479 ASP A CA 1
ATOM 3766 C C . ASP A 1 479 ? -19.348 -16.940 12.577 1.00 80.19 479 ASP A C 1
ATOM 3768 O O . ASP A 1 479 ? -19.628 -17.017 13.769 1.00 80.19 479 ASP A O 1
ATOM 3772 N N . ASN A 1 480 ? -20.278 -16.763 11.631 1.00 65.62 480 ASN A N 1
ATOM 3773 C CA . ASN A 1 480 ? -21.706 -16.470 11.847 1.00 65.62 480 ASN A CA 1
ATOM 3774 C C . ASN A 1 480 ? -22.499 -17.525 12.656 1.00 65.62 480 ASN A C 1
ATOM 3776 O O . ASN A 1 480 ? -23.725 -17.446 12.740 1.00 65.62 480 ASN A O 1
ATOM 3780 N N . HIS A 1 481 ? -21.847 -18.547 13.208 1.00 58.69 481 HIS A N 1
ATOM 3781 C CA . HIS A 1 481 ? -22.503 -19.626 13.941 1.00 58.69 481 HIS A CA 1
ATOM 3782 C C . HIS A 1 481 ? -22.815 -19.267 15.401 1.00 58.69 481 HIS A C 1
ATOM 3784 O O . HIS A 1 481 ? -23.715 -19.874 15.986 1.00 58.69 481 HIS A O 1
ATOM 3790 N N . SER A 1 482 ? -22.146 -18.267 15.986 1.00 56.00 482 SER A N 1
ATOM 3791 C CA . SER A 1 482 ? -22.508 -17.715 17.295 1.00 56.00 482 SER A CA 1
ATOM 3792 C C . SER A 1 482 ? -23.381 -16.463 17.135 1.00 56.00 482 SER A C 1
ATOM 3794 O O . SER A 1 482 ? -23.200 -15.654 16.231 1.00 56.00 482 SER A O 1
ATOM 3796 N N . LYS A 1 483 ? -24.342 -16.263 18.049 1.00 59.09 483 LYS A N 1
ATOM 3797 C CA . LYS A 1 483 ? -25.141 -15.019 18.120 1.00 59.09 483 LYS A CA 1
ATOM 3798 C C . LYS A 1 483 ? -24.301 -13.777 18.465 1.00 59.09 483 LYS A C 1
ATOM 3800 O O . LYS A 1 483 ? -24.826 -12.669 18.426 1.00 59.09 483 LYS A O 1
ATOM 3805 N N . TRP A 1 484 ? -23.033 -13.961 18.831 1.00 65.19 484 TRP A N 1
ATOM 3806 C CA . TRP A 1 484 ? -22.156 -12.939 19.390 1.00 65.19 484 TRP A CA 1
ATOM 3807 C C . TRP A 1 484 ? -20.801 -13.012 18.672 1.00 65.19 484 TRP A C 1
ATOM 3809 O O . TRP A 1 484 ? -20.003 -13.909 18.933 1.00 65.19 484 TRP A O 1
ATOM 3819 N N . LEU A 1 485 ? -20.590 -12.104 17.719 1.00 74.94 485 LEU A N 1
ATOM 3820 C CA . LEU A 1 485 ? -19.455 -12.093 16.790 1.00 74.94 485 LEU A CA 1
ATOM 3821 C C . LEU A 1 485 ? -18.436 -11.019 17.186 1.00 74.94 485 LEU A C 1
ATOM 3823 O O . LEU A 1 485 ? -18.237 -10.060 16.448 1.00 74.94 485 LEU A O 1
ATOM 3827 N N . ALA A 1 486 ? -17.854 -11.124 18.380 1.00 86.00 486 ALA A N 1
ATOM 3828 C CA . ALA A 1 486 ? -16.845 -10.169 18.832 1.00 86.00 486 ALA A CA 1
ATOM 3829 C C . ALA A 1 486 ? -15.892 -10.785 19.856 1.00 86.00 486 ALA A C 1
ATOM 3831 O O . ALA A 1 486 ? -16.235 -11.747 20.548 1.00 86.00 486 ALA A O 1
ATOM 3832 N N . PHE A 1 487 ? -14.721 -10.173 20.003 1.00 87.50 487 PHE A N 1
ATOM 3833 C CA . PHE A 1 487 ? -13.793 -10.491 21.079 1.00 87.50 487 PHE A CA 1
ATOM 3834 C C . PHE A 1 487 ? -14.436 -10.158 22.445 1.00 87.50 487 PHE A C 1
ATOM 3836 O O . PHE A 1 487 ? -15.138 -9.146 22.562 1.00 87.50 487 PHE A O 1
ATOM 3843 N N . PRO A 1 488 ? -14.221 -10.948 23.510 1.00 85.81 488 PRO A N 1
ATOM 3844 C CA . PRO A 1 488 ? -13.435 -12.180 23.576 1.00 85.81 488 PRO A CA 1
ATOM 3845 C C . PRO A 1 488 ? -14.219 -13.453 23.248 1.00 85.81 488 PRO A C 1
ATOM 3847 O O . PRO A 1 488 ? -13.637 -14.528 23.232 1.00 85.81 488 PRO A O 1
ATOM 3850 N N . ASP A 1 489 ? -15.522 -13.371 22.997 1.00 84.94 489 ASP A N 1
ATOM 3851 C CA . ASP A 1 489 ? -16.387 -14.554 22.921 1.00 84.94 489 ASP A CA 1
ATOM 3852 C C . ASP A 1 489 ? -16.259 -15.338 21.594 1.00 84.94 489 ASP A C 1
ATOM 3854 O O . ASP A 1 489 ? -16.802 -16.438 21.470 1.00 84.94 489 ASP A O 1
ATOM 3858 N N . ALA A 1 490 ? -15.547 -14.795 20.604 1.00 86.44 490 ALA A N 1
ATOM 3859 C CA . ALA A 1 490 ? -15.265 -15.436 19.323 1.00 86.44 490 ALA A CA 1
ATOM 3860 C C . ALA A 1 490 ? -13.807 -15.212 18.902 1.00 86.44 490 ALA A C 1
ATOM 3862 O O . ALA A 1 490 ? -13.247 -14.151 19.164 1.00 86.44 490 ALA A O 1
ATOM 3863 N N . SER A 1 491 ? -13.217 -16.193 18.214 1.00 87.44 491 SER A N 1
ATOM 3864 C CA . SER A 1 491 ? -11.882 -16.083 17.610 1.00 87.44 491 SER A CA 1
ATOM 3865 C C . SER A 1 491 ? -11.967 -15.681 16.133 1.00 87.44 491 SER A C 1
ATOM 3867 O O . SER A 1 491 ? -12.956 -16.026 15.475 1.00 87.44 491 SER A O 1
ATOM 3869 N N . PRO A 1 492 ? -10.954 -14.984 15.586 1.00 90.94 492 PRO A N 1
ATOM 3870 C CA . PRO A 1 492 ? -10.938 -14.597 14.185 1.00 90.94 492 PRO A CA 1
ATOM 3871 C C . PRO A 1 492 ? -10.923 -15.846 13.295 1.00 90.94 492 PRO A C 1
ATOM 3873 O O . PRO A 1 492 ? -10.186 -16.794 13.562 1.00 90.94 492 PRO A O 1
ATOM 3876 N N . ASN A 1 493 ? -11.737 -15.854 12.242 1.00 90.88 493 ASN A N 1
ATOM 3877 C CA . ASN A 1 493 ? -11.804 -16.942 11.269 1.00 90.88 493 ASN A CA 1
ATOM 3878 C C . ASN A 1 493 ? -10.845 -16.716 10.088 1.00 90.88 493 ASN A C 1
ATOM 3880 O O . ASN A 1 493 ? -10.130 -15.714 10.019 1.00 90.88 493 ASN A O 1
ATOM 3884 N N . ASP A 1 494 ? -10.876 -17.641 9.132 1.00 89.94 494 ASP A N 1
ATOM 3885 C CA . ASP A 1 494 ? -10.051 -17.659 7.917 1.00 89.94 494 ASP A CA 1
ATOM 3886 C C . ASP A 1 494 ? -10.293 -16.485 6.951 1.00 89.94 494 ASP A C 1
ATOM 3888 O O . ASP A 1 494 ? -9.479 -16.241 6.062 1.00 89.94 494 ASP A O 1
ATOM 3892 N N . LYS A 1 495 ? -11.381 -15.727 7.130 1.00 91.12 495 LYS A N 1
ATOM 3893 C CA . LYS A 1 495 ? -11.656 -14.493 6.378 1.00 91.12 495 LYS A CA 1
ATOM 3894 C C . LYS A 1 495 ? -10.994 -13.266 6.992 1.00 91.12 495 LYS A C 1
ATOM 3896 O O . LYS A 1 495 ? -11.047 -12.194 6.391 1.00 91.12 495 LYS A O 1
ATOM 3901 N N . SER A 1 496 ? -10.426 -13.389 8.189 1.00 93.69 496 SER A N 1
ATOM 3902 C CA . SER A 1 496 ? -9.671 -12.306 8.811 1.00 93.69 496 SER A CA 1
ATOM 3903 C C . SER A 1 496 ? -8.370 -12.101 8.051 1.00 93.69 496 SER A C 1
ATOM 3905 O O . SER A 1 496 ? -7.650 -13.059 7.778 1.00 93.69 496 SER A O 1
ATOM 3907 N N . GLN A 1 497 ? -8.061 -10.856 7.708 1.00 95.81 497 GLN A N 1
ATOM 3908 C CA . GLN A 1 497 ? -6.903 -10.541 6.874 1.00 95.81 497 GLN A CA 1
ATOM 3909 C C . GLN A 1 497 ? -6.083 -9.406 7.466 1.00 95.81 497 GLN A C 1
ATOM 3911 O O . GLN A 1 497 ? -6.624 -8.432 7.997 1.00 95.81 497 GLN A O 1
ATOM 3916 N N . TRP A 1 498 ? -4.763 -9.550 7.366 1.00 97.25 498 TRP A N 1
ATOM 3917 C CA . TRP A 1 498 ? -3.813 -8.523 7.756 1.00 97.25 498 TRP A CA 1
ATOM 3918 C C . TRP A 1 498 ? -3.628 -7.517 6.631 1.00 97.25 498 TRP A C 1
ATOM 3920 O O . TRP A 1 498 ? -3.369 -7.874 5.482 1.00 97.25 498 TRP A O 1
ATOM 3930 N N . TYR A 1 499 ? -3.715 -6.249 6.993 1.00 97.31 499 TYR A N 1
ATOM 3931 C CA . TYR A 1 499 ? -3.639 -5.132 6.074 1.00 97.31 499 TYR A CA 1
ATOM 3932 C C . TYR A 1 499 ? -2.526 -4.181 6.483 1.00 97.31 499 TYR A C 1
ATOM 3934 O O . TYR A 1 499 ? -2.357 -3.887 7.666 1.00 97.31 499 TYR A O 1
ATOM 3942 N N . ILE A 1 500 ? -1.796 -3.677 5.493 1.00 96.94 500 ILE A N 1
ATOM 3943 C CA . ILE A 1 500 ? -0.897 -2.533 5.640 1.00 96.94 500 ILE A CA 1
ATOM 3944 C C . ILE A 1 500 ? -1.299 -1.457 4.640 1.00 96.94 500 ILE A C 1
ATOM 3946 O O . ILE A 1 500 ? -1.813 -1.748 3.561 1.00 96.94 500 ILE A O 1
ATOM 3950 N N . PHE A 1 501 ? -1.022 -0.205 4.980 1.00 96.00 501 PHE A N 1
ATOM 3951 C CA . PHE A 1 501 ? -1.015 0.876 4.005 1.00 96.00 501 PHE A CA 1
ATOM 3952 C C . PHE A 1 501 ? 0.450 1.117 3.611 1.00 96.00 501 PHE A C 1
ATOM 3954 O O . PHE A 1 501 ? 1.210 1.638 4.429 1.00 96.00 501 PHE A O 1
ATOM 3961 N N . PRO A 1 502 ? 0.897 0.702 2.413 1.00 90.44 502 PRO A N 1
ATOM 3962 C CA . PRO A 1 502 ? 2.264 0.962 1.980 1.00 90.44 502 PRO A CA 1
ATOM 3963 C C . PRO A 1 502 ? 2.478 2.461 1.725 1.00 90.44 502 PRO A C 1
ATOM 3965 O O . PRO A 1 502 ? 1.539 3.195 1.378 1.00 90.44 502 PRO A O 1
ATOM 3968 N N . ASN A 1 503 ? 3.727 2.904 1.903 1.00 89.50 503 ASN A N 1
ATOM 3969 C CA . ASN A 1 503 ? 4.198 4.260 1.607 1.00 89.50 503 ASN A CA 1
ATOM 3970 C C . ASN A 1 503 ? 3.333 5.354 2.260 1.00 89.50 503 ASN A C 1
ATOM 3972 O O . ASN A 1 503 ? 2.998 6.360 1.634 1.00 89.50 503 ASN A O 1
ATOM 3976 N N . VAL A 1 504 ? 2.920 5.145 3.517 1.00 95.25 504 VAL A N 1
ATOM 3977 C CA . VAL A 1 504 ? 2.137 6.133 4.278 1.00 95.25 504 VAL A CA 1
ATOM 3978 C C . VAL A 1 504 ? 2.984 7.376 4.507 1.00 95.25 504 VAL A C 1
ATOM 3980 O O . VAL A 1 504 ? 4.075 7.304 5.076 1.00 95.25 504 VAL A O 1
ATOM 3983 N N . THR A 1 505 ? 2.488 8.525 4.065 1.00 95.25 505 THR A N 1
ATOM 3984 C CA . THR A 1 505 ? 3.202 9.799 4.190 1.00 95.25 505 THR A CA 1
ATOM 3985 C C . THR A 1 505 ? 2.728 10.570 5.417 1.00 95.25 505 THR A C 1
ATOM 3987 O O . THR A 1 505 ? 1.757 10.198 6.079 1.00 95.25 505 THR A O 1
ATOM 3990 N N . ARG A 1 506 ? 3.386 11.697 5.699 1.00 96.00 506 ARG A N 1
ATOM 3991 C CA . ARG A 1 506 ? 2.948 12.634 6.737 1.00 96.00 506 ARG A CA 1
ATOM 3992 C C . ARG A 1 506 ? 1.591 13.271 6.489 1.00 96.00 506 ARG A C 1
ATOM 3994 O O . ARG A 1 506 ? 1.083 13.906 7.405 1.00 96.00 506 ARG A O 1
ATOM 4001 N N . ASP A 1 507 ? 1.028 13.148 5.289 1.00 96.56 507 ASP A N 1
ATOM 4002 C CA . ASP A 1 507 ? -0.274 13.724 4.949 1.00 96.56 507 ASP A CA 1
ATOM 4003 C C . ASP A 1 507 ? -1.415 12.762 5.274 1.00 96.56 507 ASP A C 1
ATOM 4005 O O . ASP A 1 507 ? -2.550 13.186 5.481 1.00 96.56 507 ASP A O 1
ATOM 4009 N N . ASP A 1 508 ? -1.109 11.479 5.412 1.00 97.75 508 ASP A N 1
ATOM 4010 C CA . ASP A 1 508 ? -2.086 10.429 5.630 1.00 97.75 508 ASP A CA 1
ATOM 4011 C C . ASP A 1 508 ? -2.372 10.192 7.126 1.00 97.75 508 ASP A C 1
ATOM 4013 O O . ASP A 1 508 ? -1.492 10.294 7.984 1.00 97.75 508 ASP A O 1
ATOM 4017 N N . VAL A 1 509 ? -3.617 9.824 7.438 1.00 98.38 509 VAL A N 1
ATOM 4018 C CA . VAL A 1 509 ? -4.051 9.341 8.758 1.00 98.38 509 VAL A CA 1
ATOM 4019 C C . VAL A 1 509 ? -4.702 7.987 8.594 1.00 98.38 509 VAL A C 1
ATOM 4021 O O . VAL A 1 509 ? -5.719 7.876 7.916 1.00 98.38 509 VAL A O 1
ATOM 4024 N N . ILE A 1 510 ? -4.158 6.970 9.248 1.00 98.56 510 ILE A N 1
ATOM 4025 C CA . ILE A 1 510 ? -4.838 5.688 9.382 1.00 98.56 510 ILE A CA 1
ATOM 4026 C C . ILE A 1 510 ? -5.799 5.802 10.564 1.00 98.56 510 ILE A C 1
ATOM 4028 O O . ILE A 1 510 ? -5.397 6.165 11.670 1.00 98.56 510 ILE A O 1
ATOM 4032 N N . VAL A 1 511 ? -7.069 5.504 10.324 1.00 98.25 511 VAL A N 1
ATOM 4033 C CA . VAL A 1 511 ? -8.132 5.492 11.328 1.00 98.25 511 VAL A CA 1
ATOM 4034 C C . VAL A 1 511 ? -8.637 4.069 11.456 1.00 98.25 511 VAL A C 1
ATOM 4036 O O . VAL A 1 511 ? -8.923 3.436 10.442 1.00 98.25 511 VAL A O 1
ATOM 4039 N N . PHE A 1 512 ? -8.755 3.554 12.676 1.00 97.69 512 PHE A N 1
ATOM 4040 C CA . PHE A 1 512 ? -9.288 2.211 12.881 1.00 97.69 512 PHE A CA 1
ATOM 4041 C C . PHE A 1 512 ? -10.035 2.056 14.206 1.00 97.69 512 PHE A C 1
ATOM 4043 O O . PHE A 1 512 ? -9.738 2.740 15.190 1.00 97.69 512 PHE A O 1
ATOM 4050 N N . TYR A 1 513 ? -11.033 1.169 14.223 1.00 95.50 513 TYR A N 1
ATOM 4051 C CA . TYR A 1 513 ? -11.822 0.881 15.413 1.00 95.50 513 TYR A CA 1
ATOM 4052 C C . TYR A 1 513 ? -10.996 0.130 16.437 1.00 95.50 513 TYR A C 1
ATOM 4054 O O . TYR A 1 513 ? -10.455 -0.945 16.193 1.00 95.50 513 TYR A O 1
ATOM 4062 N N . GLN A 1 514 ? -11.005 0.682 17.635 1.00 92.31 514 GLN A N 1
ATOM 4063 C CA . GLN A 1 514 ? -10.560 -0.003 18.824 1.00 92.31 514 GLN A CA 1
ATOM 4064 C C . GLN A 1 514 ? -11.741 -0.748 19.459 1.00 92.31 514 GLN A C 1
ATOM 4066 O O . GLN A 1 514 ? -11.665 -1.937 19.748 1.00 92.31 514 GLN A O 1
ATOM 4071 N N . TYR A 1 515 ? -12.869 -0.053 19.609 1.00 93.38 515 TYR A N 1
ATOM 4072 C CA . TYR A 1 515 ? -14.096 -0.591 20.184 1.00 93.38 515 TYR A CA 1
ATOM 4073 C C . TYR A 1 515 ? -15.315 0.106 19.586 1.00 93.38 515 TYR A C 1
ATOM 4075 O O . TYR A 1 515 ? -15.313 1.326 19.413 1.00 93.38 515 TYR A O 1
ATOM 4083 N N . ASP A 1 516 ? -16.384 -0.651 19.365 1.00 94.31 516 ASP A N 1
ATOM 4084 C CA . ASP A 1 516 ? -17.713 -0.107 19.117 1.00 94.31 516 ASP A CA 1
ATOM 4085 C C . ASP A 1 516 ? -18.733 -0.796 20.025 1.00 94.31 516 ASP A C 1
ATOM 4087 O O . ASP A 1 516 ? -18.709 -2.016 20.217 1.00 94.31 516 ASP A O 1
ATOM 4091 N N . ARG A 1 517 ? -19.649 -0.004 20.590 1.00 93.81 517 ARG A N 1
ATOM 4092 C CA . ARG A 1 517 ? -20.764 -0.526 21.384 1.00 93.81 517 ARG A CA 1
ATOM 4093 C C . ARG A 1 517 ? -21.699 -1.409 20.553 1.00 93.81 517 ARG A C 1
ATOM 4095 O O . ARG A 1 517 ? -22.320 -2.308 21.111 1.00 93.81 517 ARG A O 1
ATOM 4102 N N . ASN A 1 518 ? -21.840 -1.157 19.255 1.00 92.69 518 ASN A N 1
ATOM 4103 C CA . ASN A 1 518 ? -22.646 -1.986 18.369 1.00 92.69 518 ASN A CA 1
ATOM 4104 C C . ASN A 1 518 ? -21.849 -3.228 17.943 1.00 92.69 518 ASN A C 1
ATOM 4106 O O . ASN A 1 518 ? -20.899 -3.123 17.176 1.00 92.69 518 ASN A O 1
ATOM 4110 N N . VAL A 1 519 ? -22.265 -4.414 18.396 1.00 90.31 519 VAL A N 1
ATOM 4111 C CA . VAL A 1 519 ? -21.577 -5.688 18.108 1.00 90.31 519 VAL A CA 1
ATOM 4112 C C . VAL A 1 519 ? -21.496 -6.028 16.615 1.00 90.31 519 VAL A C 1
ATOM 4114 O O . VAL A 1 519 ? -20.644 -6.814 16.220 1.00 90.31 519 VAL A O 1
ATOM 4117 N N . MET A 1 520 ? -22.373 -5.470 15.775 1.00 88.75 520 MET A N 1
ATOM 4118 C CA . MET A 1 520 ? -22.316 -5.706 14.327 1.00 88.75 520 MET A CA 1
ATOM 4119 C C . MET A 1 520 ? -21.160 -4.962 13.664 1.00 88.75 520 MET A C 1
ATOM 4121 O O . MET A 1 520 ? -20.788 -5.293 12.541 1.00 88.75 520 MET A O 1
ATOM 4125 N N . GLN A 1 521 ? -20.618 -3.947 14.335 1.00 91.00 521 GLN A N 1
ATOM 4126 C CA . GLN A 1 521 ? -19.486 -3.201 13.832 1.00 91.00 521 GLN A CA 1
ATOM 4127 C C . GLN A 1 521 ? -18.208 -4.001 14.072 1.00 91.00 521 GLN A C 1
ATOM 4129 O O . GLN A 1 521 ? -17.881 -4.343 15.212 1.00 91.00 521 GLN A O 1
ATOM 4134 N N . ILE A 1 522 ? -17.456 -4.237 12.994 1.00 88.44 522 ILE A N 1
ATOM 4135 C CA . ILE A 1 522 ? -16.111 -4.802 13.089 1.00 88.44 522 ILE A CA 1
ATOM 4136 C C . ILE A 1 522 ? -15.260 -3.827 13.895 1.00 88.44 522 ILE A C 1
ATOM 4138 O O . ILE A 1 522 ? -14.938 -2.726 13.455 1.00 88.44 522 ILE A O 1
ATOM 4142 N N . SER A 1 523 ? -14.974 -4.250 15.114 1.00 83.62 523 SER A N 1
ATOM 4143 C CA . SER A 1 523 ? -14.122 -3.612 16.103 1.00 83.62 523 SER A CA 1
ATOM 4144 C C . SER A 1 523 ? -13.215 -4.709 16.677 1.00 83.62 523 SER A C 1
ATOM 4146 O O . SER A 1 523 ? -13.301 -5.860 16.248 1.00 83.62 523 SER A O 1
ATOM 4148 N N . ASP A 1 524 ? -12.313 -4.388 17.598 1.00 86.81 524 ASP A N 1
ATOM 4149 C CA . ASP A 1 524 ? -11.287 -5.319 18.095 1.00 86.81 524 ASP A CA 1
ATOM 4150 C C . ASP A 1 524 ? -10.134 -5.585 17.122 1.00 86.81 524 ASP A C 1
ATOM 4152 O O . ASP A 1 524 ? -9.724 -6.725 16.886 1.00 86.81 524 ASP A O 1
ATOM 4156 N N . LEU A 1 525 ? -9.622 -4.521 16.511 1.00 89.62 525 LEU A N 1
ATOM 4157 C CA . LEU A 1 525 ? -8.577 -4.646 15.508 1.00 89.62 525 LEU A CA 1
ATOM 4158 C C . LEU A 1 525 ? -7.213 -4.816 16.183 1.00 89.62 525 LEU A C 1
ATOM 4160 O O . LEU A 1 525 ? -6.627 -3.880 16.738 1.00 89.62 525 LEU A O 1
ATOM 4164 N N . PHE A 1 526 ? -6.702 -6.041 16.102 1.00 93.19 526 PHE A N 1
ATOM 4165 C CA . PHE A 1 526 ? -5.338 -6.371 16.490 1.00 93.19 526 PHE A CA 1
ATOM 4166 C C . PHE A 1 526 ? -4.355 -5.707 15.533 1.00 93.19 526 PHE A C 1
ATOM 4168 O O . PHE A 1 526 ? -4.592 -5.650 14.327 1.00 93.19 526 PHE A O 1
ATOM 4175 N N . HIS A 1 527 ? -3.242 -5.212 16.054 1.00 95.19 527 HIS A N 1
ATOM 4176 C CA . HIS A 1 527 ? -2.254 -4.521 15.245 1.00 95.19 527 HIS A CA 1
ATOM 4177 C C . HIS A 1 527 ? -0.838 -4.703 15.788 1.00 95.19 527 HIS A C 1
ATOM 4179 O O . HIS A 1 527 ? -0.627 -5.132 16.924 1.00 95.19 527 HIS A O 1
ATOM 4185 N N . CYS A 1 528 ? 0.146 -4.436 14.934 1.00 94.75 528 CYS A N 1
ATOM 4186 C CA . CYS A 1 528 ? 1.564 -4.440 15.283 1.00 94.75 528 CYS A CA 1
ATOM 4187 C C . CYS A 1 528 ? 2.389 -3.689 14.233 1.00 94.75 528 CYS A C 1
ATOM 4189 O O . CYS A 1 528 ? 1.933 -3.420 13.123 1.00 94.75 528 CYS A O 1
ATOM 4191 N N . ALA A 1 529 ? 3.625 -3.351 14.580 1.00 93.75 529 ALA A N 1
ATOM 4192 C CA . ALA A 1 529 ? 4.657 -3.023 13.609 1.00 93.75 529 ALA A CA 1
ATOM 4193 C C . ALA A 1 529 ? 5.263 -4.323 13.063 1.00 93.75 529 ALA A C 1
ATOM 4195 O O . ALA A 1 529 ? 5.698 -5.162 13.848 1.00 93.75 529 ALA A O 1
ATOM 4196 N N . ILE A 1 530 ? 5.325 -4.494 11.745 1.00 93.94 530 ILE A N 1
ATOM 4197 C CA . ILE A 1 530 ? 5.879 -5.721 11.148 1.00 93.94 530 ILE A CA 1
ATOM 4198 C C . ILE A 1 530 ? 7.259 -5.487 10.556 1.00 93.94 530 ILE A C 1
ATOM 4200 O O . ILE A 1 530 ? 7.520 -4.413 10.040 1.00 93.94 530 ILE A O 1
ATOM 4204 N N . SER A 1 531 ? 8.112 -6.508 10.537 1.00 90.88 531 SER A N 1
ATOM 4205 C CA . SER A 1 531 ? 9.366 -6.486 9.774 1.00 90.88 531 SER A CA 1
ATOM 4206 C C . SER A 1 531 ? 9.230 -7.390 8.546 1.00 90.88 531 SER A C 1
ATOM 4208 O O . SER A 1 531 ? 9.423 -8.603 8.676 1.00 90.88 531 SER A O 1
ATOM 4210 N N . PRO A 1 532 ? 8.860 -6.846 7.369 1.00 85.19 532 PRO A N 1
ATOM 4211 C CA . PRO A 1 532 ? 8.795 -7.599 6.123 1.00 85.19 532 PRO A CA 1
ATOM 4212 C C . PRO A 1 532 ? 10.078 -8.382 5.853 1.00 85.19 532 PRO A C 1
ATOM 4214 O O . PRO A 1 532 ? 11.184 -7.887 6.073 1.00 85.19 532 PRO A O 1
ATOM 4217 N N . SER A 1 533 ? 9.927 -9.604 5.344 1.00 76.31 533 SER A N 1
ATOM 4218 C CA . SER A 1 533 ? 11.033 -10.537 5.080 1.00 76.31 533 SER A CA 1
ATOM 4219 C C . SER A 1 533 ? 12.062 -10.024 4.057 1.00 76.31 533 SER A C 1
ATOM 4221 O O . SER A 1 533 ? 13.165 -10.565 3.975 1.00 76.31 533 SER A O 1
ATOM 4223 N N . LYS A 1 534 ? 11.733 -8.967 3.303 1.00 64.62 534 LYS A N 1
ATOM 4224 C CA . LYS A 1 534 ? 12.557 -8.382 2.238 1.00 64.62 534 LYS A CA 1
ATOM 4225 C C . LYS A 1 534 ? 12.666 -6.853 2.333 1.00 64.62 534 LYS A C 1
ATOM 4227 O O . LYS A 1 534 ? 12.202 -6.144 1.445 1.00 64.62 534 LYS A O 1
ATOM 4232 N N . HIS A 1 535 ? 13.286 -6.317 3.382 1.00 57.16 535 HIS A N 1
ATOM 4233 C CA . HIS A 1 535 ? 13.690 -4.904 3.370 1.00 57.16 535 HIS A CA 1
ATOM 4234 C C . HIS A 1 535 ? 15.137 -4.724 2.910 1.00 57.16 535 HIS A C 1
ATOM 4236 O O . HIS A 1 535 ? 16.053 -5.333 3.456 1.00 57.16 535 HIS A O 1
ATOM 4242 N N . VAL A 1 536 ? 15.315 -3.860 1.904 1.00 43.41 536 VAL A N 1
ATOM 4243 C CA . VAL A 1 536 ? 16.604 -3.518 1.271 1.00 43.41 536 VAL A CA 1
ATOM 4244 C C . VAL A 1 536 ? 17.020 -2.059 1.560 1.00 43.41 536 VAL A C 1
ATOM 4246 O O . VAL A 1 536 ? 18.095 -1.623 1.162 1.00 43.41 536 VAL A O 1
ATOM 4249 N N . GLY A 1 537 ? 16.216 -1.283 2.293 1.00 55.75 537 GLY A N 1
ATOM 4250 C CA . GLY A 1 537 ? 16.493 0.134 2.548 1.00 55.75 537 GLY A CA 1
ATOM 4251 C C . GLY A 1 537 ? 17.199 0.406 3.878 1.00 55.75 537 GLY A C 1
ATOM 4252 O O . GLY A 1 537 ? 16.723 -0.014 4.929 1.00 55.75 537 GLY A O 1
ATOM 4253 N N . VAL A 1 538 ? 18.284 1.186 3.840 1.00 59.03 538 VAL A N 1
ATOM 4254 C CA . VAL A 1 538 ? 18.851 1.888 5.009 1.00 59.03 538 VAL A CA 1
ATOM 4255 C C . VAL A 1 538 ? 18.117 3.230 5.146 1.00 59.03 538 VAL A C 1
ATOM 4257 O O . VAL A 1 538 ? 18.671 4.284 4.847 1.00 59.03 538 VAL A O 1
ATOM 4260 N N . GLY A 1 539 ? 16.822 3.183 5.463 1.00 66.81 539 GLY A N 1
ATOM 4261 C CA . GLY A 1 539 ? 16.005 4.381 5.679 1.00 66.81 539 GLY A CA 1
ATOM 4262 C C . GLY A 1 539 ? 16.155 4.932 7.097 1.00 66.81 539 GLY A C 1
ATOM 4263 O O . GLY A 1 539 ? 16.598 4.222 8.002 1.00 66.81 539 GLY A O 1
ATOM 4264 N N . GLU A 1 540 ? 15.759 6.190 7.310 1.00 74.38 540 GLU A N 1
ATOM 4265 C CA . GLU A 1 540 ? 15.482 6.665 8.668 1.00 74.38 540 GLU A CA 1
ATOM 4266 C C . GLU A 1 540 ? 14.357 5.800 9.256 1.00 74.38 540 GLU A C 1
ATOM 4268 O O . GLU A 1 540 ? 13.306 5.641 8.633 1.00 74.38 540 GLU A O 1
ATOM 4273 N N . GLY A 1 541 ? 14.593 5.195 10.425 1.00 82.56 541 GLY A N 1
ATOM 4274 C CA . GLY A 1 541 ? 13.623 4.303 11.059 1.00 82.56 541 GLY A CA 1
ATOM 4275 C C . GLY A 1 541 ? 12.261 4.975 11.258 1.00 82.56 541 GLY A C 1
ATOM 4276 O O . GLY A 1 541 ? 12.158 6.199 11.393 1.00 82.56 541 GLY A O 1
ATOM 4277 N N . ARG A 1 542 ? 11.196 4.168 11.303 1.00 90.44 542 ARG A N 1
ATOM 4278 C CA . ARG A 1 542 ? 9.815 4.665 11.393 1.00 90.44 542 ARG A CA 1
ATOM 4279 C C . ARG A 1 542 ? 9.638 5.643 12.554 1.00 90.44 542 ARG A C 1
ATOM 4281 O O . ARG A 1 542 ? 9.984 5.324 13.692 1.00 90.44 542 ARG A O 1
ATOM 4288 N N . ARG A 1 543 ? 8.986 6.782 12.295 1.00 94.31 543 ARG A N 1
ATOM 4289 C CA . ARG A 1 543 ? 8.494 7.716 13.321 1.00 94.31 543 ARG A CA 1
ATOM 4290 C C . ARG A 1 543 ? 7.004 7.948 13.130 1.00 94.31 543 ARG A C 1
ATOM 4292 O O . ARG A 1 543 ? 6.575 8.387 12.068 1.00 94.31 543 ARG A O 1
ATOM 4299 N N . SER A 1 544 ? 6.208 7.678 14.153 1.00 95.62 544 SER A N 1
ATOM 4300 C CA . SER A 1 544 ? 4.755 7.815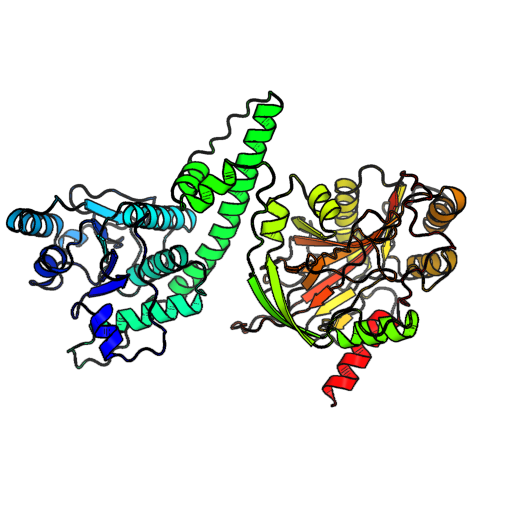 14.089 1.00 95.62 544 SER A CA 1
ATOM 4301 C C . SER A 1 544 ? 4.182 8.495 15.320 1.00 95.62 544 SER A C 1
ATOM 4303 O O . SER A 1 544 ? 4.820 8.540 16.369 1.00 95.62 544 SER A O 1
ATOM 4305 N N . PHE A 1 545 ? 2.960 8.985 15.182 1.00 96.06 545 PHE A N 1
ATOM 4306 C CA . PHE A 1 545 ? 2.152 9.533 16.256 1.00 96.06 545 PHE A CA 1
ATOM 4307 C C . PHE A 1 545 ? 0.827 8.775 16.335 1.00 96.06 545 PHE A C 1
ATOM 4309 O O . PHE A 1 545 ? 0.167 8.587 15.308 1.00 96.06 545 PHE A O 1
ATOM 4316 N N . ASP A 1 546 ? 0.453 8.351 17.539 1.00 94.94 546 ASP A N 1
ATOM 4317 C CA . ASP A 1 546 ? -0.835 7.742 17.854 1.00 94.94 546 ASP A CA 1
ATOM 4318 C C . ASP A 1 546 ? -1.624 8.577 18.866 1.00 94.94 546 ASP A C 1
ATOM 4320 O O . ASP A 1 546 ? -1.071 9.134 19.810 1.00 94.94 546 ASP A O 1
ATOM 4324 N N . ILE A 1 547 ? -2.934 8.688 18.650 1.00 95.38 547 ILE A N 1
ATOM 4325 C CA . ILE A 1 547 ? -3.874 9.306 19.590 1.00 95.38 547 ILE A CA 1
ATOM 4326 C C . ILE A 1 547 ? -5.240 8.633 19.468 1.00 95.38 547 ILE A C 1
ATOM 4328 O O . ILE A 1 547 ? -5.623 8.170 18.391 1.00 95.38 547 ILE A O 1
ATOM 4332 N N . ARG A 1 548 ? -5.992 8.589 20.568 1.00 95.50 548 ARG A N 1
ATOM 4333 C CA . ARG A 1 548 ? -7.305 7.937 20.630 1.00 95.50 548 ARG A CA 1
ATOM 4334 C C . ARG A 1 548 ? -8.432 8.955 20.684 1.00 95.50 548 ARG A C 1
ATOM 4336 O O . ARG A 1 548 ? -8.227 10.059 21.188 1.00 95.50 548 ARG A O 1
ATOM 4343 N N . ALA A 1 549 ? -9.624 8.579 20.223 1.00 95.81 549 ALA A N 1
ATOM 4344 C CA . ALA A 1 549 ? -10.845 9.359 20.413 1.00 95.81 549 ALA A CA 1
ATOM 4345 C C . ALA A 1 549 ? -12.019 8.523 20.923 1.00 95.81 549 ALA A C 1
ATOM 4347 O O . ALA A 1 549 ? -12.208 7.388 20.500 1.00 95.81 549 ALA A O 1
ATOM 4348 N N . LEU A 1 550 ? -12.844 9.129 21.776 1.00 95.75 550 LEU A N 1
ATOM 4349 C CA . LEU A 1 550 ? -14.043 8.569 22.403 1.00 95.75 550 LEU A CA 1
ATOM 4350 C C . LEU A 1 550 ? -15.155 9.431 21.881 1.00 95.75 550 LEU A C 1
ATOM 4352 O O . LEU A 1 550 ? -15.238 10.621 22.200 1.00 95.75 550 LEU A O 1
ATOM 4356 N N . ILE A 1 551 ? -15.975 8.814 21.055 1.00 96.56 551 ILE A N 1
ATOM 4357 C CA . ILE A 1 551 ? -16.984 9.496 20.275 1.00 96.56 551 ILE A CA 1
ATOM 4358 C C . ILE A 1 551 ? -18.322 8.994 20.779 1.00 96.56 551 ILE A C 1
ATOM 4360 O O . ILE A 1 551 ? -18.593 7.795 20.749 1.00 96.56 551 ILE A O 1
ATOM 4364 N N . ILE A 1 552 ? -19.145 9.915 21.263 1.00 97.25 552 ILE A N 1
ATOM 4365 C CA . ILE A 1 552 ? -20.526 9.651 21.653 1.00 97.25 552 ILE A CA 1
ATOM 4366 C C . ILE A 1 552 ? -21.404 10.038 20.472 1.00 97.25 552 ILE A C 1
ATOM 4368 O O . ILE A 1 552 ? -21.336 11.173 19.996 1.00 97.25 552 ILE A O 1
ATOM 4372 N N . LEU A 1 553 ? -22.218 9.103 19.997 1.00 96.94 553 LEU A N 1
ATOM 4373 C CA . LEU A 1 553 ? -23.093 9.289 18.845 1.00 96.94 553 LEU A CA 1
ATOM 4374 C C . LEU A 1 553 ? -24.544 9.428 19.301 1.00 96.94 553 LEU A C 1
ATOM 4376 O O . LEU A 1 553 ? -24.972 8.766 20.248 1.00 96.94 553 LEU A O 1
ATOM 4380 N N . ASP A 1 554 ? -25.333 10.231 18.588 1.00 96.19 554 ASP A N 1
ATOM 4381 C CA . ASP A 1 554 ? -26.777 10.368 18.818 1.00 96.19 554 ASP A CA 1
ATOM 4382 C C . ASP A 1 554 ? -27.569 9.189 18.222 1.00 96.19 554 ASP A C 1
ATOM 4384 O O . ASP A 1 554 ? -28.626 9.332 17.617 1.00 96.19 554 ASP A O 1
ATOM 4388 N N . GLU A 1 555 ? -27.035 7.985 18.390 1.00 96.00 555 GLU A N 1
ATOM 4389 C CA . GLU A 1 555 ? -27.610 6.721 17.950 1.00 96.00 555 GLU A CA 1
ATOM 4390 C C . GLU A 1 555 ? -27.893 5.882 19.196 1.00 96.00 555 GLU A C 1
ATOM 4392 O O . GLU A 1 555 ? -27.058 5.802 20.094 1.00 96.00 555 GLU A O 1
ATOM 4397 N N . VAL A 1 556 ? -29.071 5.270 19.288 1.00 96.00 556 VAL A N 1
ATOM 4398 C CA . VAL A 1 556 ? -29.389 4.330 20.373 1.00 96.00 556 VAL A CA 1
ATOM 4399 C C . VAL A 1 556 ? -29.053 2.922 19.899 1.00 96.00 556 VAL A C 1
ATOM 4401 O O . VAL A 1 556 ? -29.514 2.522 18.833 1.00 96.00 556 VAL A O 1
ATOM 4404 N N . VAL A 1 557 ? -28.281 2.166 20.685 1.00 94.19 557 VAL A N 1
ATOM 4405 C CA . VAL A 1 557 ? -27.945 0.775 20.342 1.00 94.19 557 VAL A CA 1
ATOM 4406 C C . VAL A 1 557 ? -29.046 -0.157 20.860 1.00 94.19 557 VAL A C 1
ATOM 4408 O O . VAL A 1 557 ? -29.316 -0.150 22.064 1.00 94.19 557 VAL A O 1
ATOM 4411 N N . PRO A 1 558 ? -29.692 -0.968 19.999 1.00 93.56 558 PRO A N 1
ATOM 4412 C CA . PRO A 1 558 ? -30.651 -1.975 20.446 1.00 93.56 558 PRO A CA 1
ATOM 4413 C C . PRO A 1 558 ? -30.010 -2.962 21.423 1.00 93.56 558 PRO A C 1
ATOM 4415 O O . PRO A 1 558 ? -28.846 -3.327 21.267 1.00 93.56 558 PRO A O 1
ATOM 4418 N N . LYS A 1 559 ? -30.770 -3.444 22.410 1.00 91.88 559 LYS A N 1
ATOM 4419 C CA . LYS A 1 559 ? -30.252 -4.309 23.487 1.00 91.88 559 LYS A CA 1
ATOM 4420 C C . LYS A 1 559 ? -29.571 -5.579 22.957 1.00 91.88 559 LYS A C 1
ATOM 4422 O O . LYS A 1 559 ? -28.600 -6.056 23.532 1.00 91.88 559 LYS A O 1
ATOM 4427 N N . GLU A 1 560 ? -30.079 -6.132 21.866 1.00 90.19 560 GLU A N 1
ATOM 4428 C CA . GLU A 1 560 ? -29.535 -7.303 21.184 1.00 90.19 560 GLU A CA 1
ATOM 4429 C C . GLU A 1 560 ? -28.205 -7.026 20.470 1.00 90.19 560 GLU A C 1
ATOM 4431 O O . GLU A 1 560 ? -27.398 -7.941 20.311 1.00 90.19 560 GLU A O 1
ATOM 4436 N N . LEU A 1 561 ? -27.941 -5.775 20.093 1.00 91.38 561 LEU A N 1
ATOM 4437 C CA . LEU A 1 561 ? -26.688 -5.350 19.466 1.00 91.38 561 LEU A CA 1
ATOM 4438 C C . LEU A 1 561 ? -25.721 -4.700 20.462 1.00 91.38 561 LEU A C 1
ATOM 4440 O O . LEU A 1 561 ? -24.566 -4.462 20.122 1.00 91.38 561 LEU A O 1
ATOM 4444 N N . ASP A 1 562 ? -26.175 -4.427 21.685 1.00 91.31 562 ASP A N 1
ATOM 4445 C CA . ASP A 1 562 ? -25.398 -3.739 22.707 1.00 91.31 562 ASP A CA 1
ATOM 4446 C C . ASP A 1 562 ? -24.300 -4.648 23.271 1.00 91.31 562 ASP A C 1
ATOM 4448 O O . ASP A 1 562 ? -24.549 -5.635 23.970 1.00 91.31 562 ASP A O 1
ATOM 4452 N N . ARG A 1 563 ? -23.055 -4.305 22.949 1.00 89.44 563 ARG A N 1
ATOM 4453 C CA . ARG A 1 563 ? -21.849 -4.963 23.448 1.00 89.44 563 ARG A CA 1
ATOM 4454 C C . ARG A 1 563 ? -21.500 -4.536 24.877 1.00 89.44 563 ARG A C 1
ATOM 4456 O O . ARG A 1 563 ? -20.713 -5.212 25.533 1.00 89.44 563 ARG A O 1
ATOM 4463 N N . TYR A 1 564 ? -22.100 -3.459 25.383 1.00 89.50 564 TYR A N 1
ATOM 4464 C CA . TYR A 1 564 ? -21.837 -2.889 26.706 1.00 89.50 564 TYR A CA 1
ATOM 4465 C C . TYR A 1 564 ? -22.894 -3.285 27.756 1.00 89.50 564 TYR A C 1
ATOM 4467 O O . TYR A 1 564 ? -23.203 -2.529 28.673 1.00 89.50 564 TYR A O 1
ATOM 4475 N N . THR A 1 565 ? -23.479 -4.479 27.642 1.00 85.38 565 THR A N 1
ATOM 4476 C CA . THR A 1 565 ? -24.419 -5.008 28.646 1.00 85.38 565 THR A CA 1
ATOM 4477 C C . THR A 1 565 ? -23.691 -5.774 29.749 1.00 85.38 565 THR A C 1
ATOM 4479 O O . THR A 1 565 ? -22.751 -6.506 29.447 1.00 85.38 565 THR A O 1
ATOM 4482 N N . GLU A 1 566 ? -24.196 -5.731 30.986 1.00 81.19 566 GLU A N 1
ATOM 4483 C CA . GLU A 1 566 ? -23.660 -6.502 32.129 1.00 81.19 566 GLU A CA 1
ATOM 4484 C C . GLU A 1 566 ? -23.567 -8.016 31.873 1.00 81.19 566 GLU A C 1
ATOM 4486 O O . GLU A 1 566 ? -22.728 -8.698 32.449 1.00 81.19 566 GLU A O 1
ATOM 4491 N N . SER A 1 567 ? -24.418 -8.554 30.994 1.00 80.31 567 SER A N 1
ATOM 4492 C CA . SER A 1 567 ? -24.453 -9.979 30.656 1.00 80.31 567 SER A CA 1
ATOM 4493 C C . SER A 1 567 ? -23.381 -10.432 29.660 1.00 80.31 567 SER A C 1
ATOM 4495 O O . SER A 1 567 ? -23.371 -11.609 29.305 1.00 80.31 567 SER A O 1
ATOM 4497 N N . ARG A 1 568 ? -22.534 -9.530 29.148 1.00 78.75 568 ARG A N 1
ATOM 4498 C CA . ARG A 1 568 ? -21.497 -9.861 28.159 1.00 78.75 568 ARG A CA 1
ATOM 4499 C C . ARG A 1 568 ? -20.102 -9.725 28.744 1.00 78.75 568 ARG A C 1
ATOM 4501 O O . ARG A 1 568 ? -19.819 -8.792 29.495 1.00 78.75 568 ARG A O 1
ATOM 4508 N N . THR A 1 569 ? -19.214 -10.619 28.323 1.00 79.94 569 THR A N 1
ATOM 4509 C CA . THR A 1 569 ? -17.786 -10.494 28.592 1.00 79.94 569 THR A CA 1
ATOM 4510 C C . THR A 1 569 ? -17.257 -9.268 27.855 1.00 79.94 569 THR A C 1
ATOM 4512 O O . THR A 1 569 ? -17.460 -9.113 26.652 1.00 79.94 569 THR A O 1
ATOM 4515 N N . ARG A 1 570 ? -16.584 -8.369 28.572 1.00 82.06 570 ARG A N 1
ATOM 4516 C CA . ARG A 1 570 ? -15.991 -7.165 27.981 1.00 82.06 570 ARG A CA 1
ATOM 4517 C C . ARG A 1 570 ? -14.476 -7.360 27.800 1.00 82.06 570 ARG A C 1
ATOM 4519 O O . ARG A 1 570 ? -13.869 -8.068 28.605 1.00 82.06 570 ARG A O 1
ATOM 4526 N N . PRO A 1 571 ? -13.849 -6.737 26.788 1.00 75.81 571 PRO A N 1
ATOM 4527 C CA . PRO A 1 571 ? -12.391 -6.708 26.658 1.00 75.81 571 PRO A CA 1
ATOM 4528 C C . PRO A 1 571 ? -11.727 -6.023 27.870 1.00 75.81 571 PRO A C 1
ATOM 4530 O O . PRO A 1 571 ? -12.118 -4.914 28.208 1.00 75.81 571 PRO A O 1
ATOM 4533 N N . VAL A 1 572 ? -10.763 -6.648 28.543 1.00 72.50 572 VAL A N 1
ATOM 4534 C CA . VAL A 1 572 ? -10.159 -6.214 29.811 1.00 72.50 572 VAL A CA 1
ATOM 4535 C C . VAL A 1 572 ? -8.684 -5.948 29.566 1.00 72.50 572 VAL A C 1
ATOM 4537 O O . VAL A 1 572 ? -7.854 -6.785 29.875 1.00 72.50 572 VAL A O 1
ATOM 4540 N N . LEU A 1 573 ? -8.335 -4.779 29.043 1.00 60.00 573 LEU A N 1
ATOM 4541 C CA . LEU A 1 573 ? -6.960 -4.291 29.124 1.00 60.00 573 LEU A CA 1
ATOM 4542 C C . LEU A 1 573 ? -6.915 -3.095 30.059 1.00 60.00 573 LEU A C 1
ATOM 4544 O O . LEU A 1 573 ? -7.760 -2.207 29.991 1.00 60.00 573 LEU A O 1
ATOM 4548 N N . THR A 1 574 ? -5.962 -3.071 30.983 1.00 54.47 574 THR A N 1
ATOM 4549 C CA . THR A 1 574 ? -5.677 -1.817 31.670 1.00 54.47 574 THR A CA 1
ATOM 4550 C C . THR A 1 574 ? -4.797 -0.977 30.740 1.00 54.47 574 THR A C 1
ATOM 4552 O O . THR A 1 574 ? -3.864 -1.478 30.106 1.00 54.47 574 THR A O 1
ATOM 4555 N N . LEU A 1 575 ? -5.114 0.316 30.634 1.00 45.28 575 LEU A N 1
ATOM 4556 C CA . LEU A 1 575 ? -4.455 1.251 29.713 1.00 45.28 575 LEU A CA 1
ATOM 4557 C C . LEU A 1 575 ? -2.935 1.324 29.936 1.00 45.28 575 LEU A C 1
ATOM 4559 O O . LEU A 1 575 ? -2.176 1.577 29.006 1.00 45.28 575 LEU A O 1
ATOM 4563 N N . GLU A 1 576 ? -2.508 1.113 31.181 1.00 50.16 576 GLU A N 1
ATOM 4564 C CA . GLU A 1 576 ? -1.110 1.179 31.598 1.00 50.16 576 GLU A CA 1
ATOM 4565 C C . GLU A 1 576 ? -0.404 -0.175 31.464 1.00 50.16 576 GLU A C 1
ATOM 4567 O O . GLU A 1 576 ? 0.793 -0.189 31.189 1.00 50.16 576 GLU A O 1
ATOM 4572 N N . GLU A 1 577 ? -1.114 -1.306 31.568 1.00 51.38 577 GLU A N 1
ATOM 4573 C CA . GLU A 1 577 ? -0.489 -2.619 31.408 1.00 51.38 577 GLU A CA 1
ATOM 4574 C C . GLU A 1 577 ? -0.470 -3.086 29.958 1.00 51.38 577 GLU A C 1
ATOM 4576 O O . GLU A 1 577 ? 0.452 -3.795 29.633 1.00 51.38 577 GLU A O 1
ATOM 4581 N N . SER A 1 578 ? -1.367 -2.711 29.040 1.00 51.41 578 SER A N 1
ATOM 4582 C CA . SER A 1 578 ? -1.309 -3.276 27.669 1.00 51.41 578 SER A CA 1
ATOM 4583 C C . SER A 1 578 ? -0.015 -2.923 26.917 1.00 51.41 578 SER A C 1
ATOM 4585 O O . SER A 1 578 ? 0.672 -3.810 26.402 1.00 51.41 578 SER A O 1
ATOM 4587 N N . GLY A 1 579 ? 0.356 -1.639 26.920 1.00 55.31 579 GLY A N 1
ATOM 4588 C CA . GLY A 1 579 ? 1.614 -1.157 26.347 1.00 55.31 579 GLY A CA 1
ATOM 4589 C C . GLY A 1 579 ? 2.823 -1.659 27.134 1.00 55.31 579 GLY A C 1
ATOM 4590 O O . GLY A 1 579 ? 3.703 -2.297 26.562 1.00 55.31 579 GLY A O 1
ATOM 4591 N N . CYS A 1 580 ? 2.825 -1.463 28.459 1.00 61.59 580 CYS A N 1
ATOM 4592 C CA . CYS A 1 580 ? 3.946 -1.881 29.304 1.00 61.59 580 CYS A CA 1
ATOM 4593 C C . CYS A 1 580 ? 4.124 -3.404 29.342 1.00 61.59 580 CYS A C 1
ATOM 4595 O O . CYS A 1 580 ? 5.248 -3.870 29.396 1.00 61.59 580 CYS A O 1
ATOM 4597 N N . PHE A 1 581 ? 3.057 -4.198 29.276 1.00 64.19 581 PHE A N 1
ATOM 4598 C CA . PHE A 1 581 ? 3.116 -5.660 29.227 1.00 64.19 581 PHE A CA 1
ATOM 4599 C C . PHE A 1 581 ? 3.734 -6.124 27.918 1.00 64.19 581 PHE A C 1
ATOM 4601 O O . PHE A 1 581 ? 4.597 -6.997 27.938 1.00 64.19 581 PHE A O 1
ATOM 4608 N N . CYS A 1 582 ? 3.332 -5.543 26.784 1.00 61.16 582 CYS A N 1
ATOM 4609 C CA . CYS A 1 582 ? 3.943 -5.877 25.501 1.00 61.16 582 CYS A CA 1
ATOM 4610 C C . CYS A 1 582 ? 5.422 -5.476 25.472 1.00 61.16 582 CYS A C 1
ATOM 4612 O O . CYS A 1 582 ? 6.256 -6.267 25.029 1.00 61.16 582 CYS A O 1
ATOM 4614 N N . ASP A 1 583 ? 5.758 -4.299 25.997 1.00 63.88 583 ASP A N 1
ATOM 4615 C CA . ASP A 1 583 ? 7.138 -3.823 26.080 1.00 63.88 583 ASP A CA 1
ATOM 4616 C C . ASP A 1 583 ? 7.979 -4.688 27.040 1.00 63.88 583 ASP A C 1
ATOM 4618 O O . ASP A 1 583 ? 9.034 -5.186 26.648 1.00 63.88 583 ASP A O 1
ATOM 4622 N N . ASP A 1 584 ? 7.474 -4.993 28.239 1.00 69.19 584 ASP A N 1
ATOM 4623 C CA . ASP A 1 584 ? 8.116 -5.868 29.229 1.00 69.19 584 ASP A CA 1
ATOM 4624 C C . ASP A 1 584 ? 8.310 -7.291 28.687 1.00 69.19 584 ASP A C 1
ATOM 4626 O O . ASP A 1 584 ? 9.348 -7.916 28.910 1.00 69.19 584 ASP A O 1
ATOM 4630 N N . GLN A 1 585 ? 7.313 -7.845 27.989 1.00 67.38 585 GLN A N 1
ATOM 4631 C CA . GLN A 1 585 ? 7.413 -9.164 27.358 1.00 67.38 585 GLN A CA 1
ATOM 4632 C C . GLN A 1 585 ? 8.432 -9.149 26.217 1.00 67.38 585 GLN A C 1
ATOM 4634 O O . GLN A 1 585 ? 9.231 -10.079 26.100 1.00 67.38 585 GLN A O 1
ATOM 4639 N N . SER A 1 586 ? 8.457 -8.083 25.414 1.00 65.62 586 SER A N 1
ATOM 4640 C CA . SER A 1 586 ? 9.456 -7.884 24.363 1.00 65.62 586 SER A CA 1
ATOM 4641 C C . SER A 1 586 ? 10.871 -7.822 24.949 1.00 65.62 586 SER A C 1
ATOM 4643 O O . SER A 1 586 ? 11.761 -8.547 24.499 1.00 65.62 586 SER A O 1
ATOM 4645 N N . GLU A 1 587 ? 11.089 -7.053 26.019 1.00 69.25 587 GLU A N 1
ATOM 4646 C CA . GLU A 1 587 ? 12.379 -6.975 26.718 1.00 69.25 587 GLU A CA 1
ATOM 4647 C C . GLU A 1 587 ? 12.796 -8.310 27.353 1.00 69.25 587 GLU A C 1
ATOM 4649 O O . GLU A 1 587 ? 13.928 -8.772 27.162 1.00 69.25 587 GLU A O 1
ATOM 4654 N N . LYS A 1 588 ? 11.875 -8.996 28.044 1.00 73.31 588 LYS A N 1
ATOM 4655 C CA . LYS A 1 588 ? 12.113 -10.334 28.622 1.00 73.31 588 LYS A CA 1
ATOM 4656 C C . LYS A 1 588 ? 12.489 -11.377 27.571 1.00 73.31 588 LYS A C 1
ATOM 4658 O O . LYS A 1 588 ? 13.114 -12.379 27.909 1.00 73.31 588 LYS A O 1
ATOM 4663 N N . ARG A 1 589 ? 12.093 -11.178 26.314 1.00 68.38 589 ARG A N 1
ATOM 4664 C CA . ARG A 1 589 ? 12.370 -12.106 25.209 1.00 68.38 589 ARG A CA 1
ATOM 4665 C C . ARG A 1 589 ? 13.622 -11.743 24.427 1.00 68.38 589 ARG A C 1
ATOM 4667 O O . ARG A 1 589 ? 14.306 -12.654 23.995 1.00 68.38 589 ARG A O 1
ATOM 4674 N N . LYS A 1 590 ? 13.991 -10.460 24.328 1.00 67.56 590 LYS A N 1
ATOM 4675 C CA . LYS A 1 590 ? 15.309 -10.040 23.804 1.00 67.56 590 LYS A CA 1
ATOM 4676 C C . LYS A 1 590 ? 16.481 -10.611 24.614 1.00 67.56 590 LYS A C 1
ATOM 4678 O O . LYS A 1 590 ? 17.597 -10.674 24.113 1.00 67.56 590 LYS A O 1
ATOM 4683 N N . THR A 1 591 ? 16.232 -10.979 25.870 1.00 66.00 591 THR A N 1
ATOM 4684 C CA . THR A 1 591 ? 17.232 -11.523 26.802 1.00 66.00 591 THR A CA 1
ATOM 4685 C C . THR A 1 591 ? 17.287 -13.056 26.849 1.00 66.00 591 THR A C 1
ATOM 4687 O O . THR A 1 591 ? 18.141 -13.594 27.555 1.00 66.00 591 THR A O 1
ATOM 4690 N N . ARG A 1 592 ? 16.414 -13.761 26.115 1.00 54.97 592 ARG A N 1
ATOM 4691 C CA . ARG A 1 592 ? 16.417 -15.226 25.957 1.00 54.97 592 ARG A CA 1
ATOM 4692 C C . ARG A 1 592 ? 16.954 -15.608 24.588 1.00 54.97 592 ARG A C 1
ATOM 4694 O O . ARG A 1 592 ? 17.642 -16.651 24.528 1.00 54.97 592 ARG A O 1
#

Radius of gyration: 29.26 Å; chains: 1; bounding box: 68×49×86 Å

Sequence (592 aa):
MQQLPPLPPLTIDQLSLTKSHGFNNKAHWVIPNVLMQGAHPSTADDLIPSLVQNAKCTTFLSLQAEVAPQQSAILIGEGYRDWSIDSKNVPSYSQQVRSVAKEFRLRDPIFLHYGIRDCQPAKSIEDFIQLVAEMIRRIQSGEIIYLHCMGGKGRSGLVAACVLGELYPDVDVEIVLEYIHKFCQLRKFGTESGESCCSPETDDQKEQRCDFCDMRSRVIVAAIVALRRHNNSVTRGFMLDIDITPAKSILLSFPEENRSLASKSGNAQIMAIVVCTATLDCSAVNEYVHAHYQQAAYFTDRGEQQFHDARILQSQYDDEREMLADNGLAIINSPPPNPVDWTDVDDIQISYLPLLGKIVSGIFPAVMGCCFWNPMIRGEHYEISRDRTEKKTPTANIASMVHIDTDVGAFDIRDFLEIVDKNKVQSTALQTSSHSFREMAQDAILNKTKRFVILNFWRNIGLEPVSTAPLAILSTRYDNHSKWLAFPDASPNDKSQWYIFPNVTRDDVIVFYQYDRNVMQISDLFHCAISPSKHVGVGEGRRSFDIRALIILDEVVPKELDRYTESRTRPVLTLEESGCFCDDQSEKRKTR

InterPro domains:
  IPR000387 Tyrosine-specific protein phosphatases domain [PS50056] (126-182)
  IPR016130 Protein-tyrosine phosphatase, active site [PS00383] (147-157)
  IPR029021 Protein-tyrosine phosphatase-like [G3DSA:3.90.190.10] (14-183)
  IPR029021 Protein-tyrosine phosphatase-like [SSF52799] (22-182)
  IPR044053 Hydroxylase/desaturase AsaB-like [PTHR34598] (304-554)

pLDDT: mean 83.42, std 16.78, range [33.16, 98.69]